Protein 4LHB (pdb70)

InterPro domains:
  IPR001453 MoaB/Mog domain [PF00994] (17-157)
  IPR001453 MoaB/Mog domain [SM00852] (17-163)
  IPR001453 MoaB/Mog domain [TIGR00177] (15-157)
  IPR001453 MoaB/Mog domain [cd00886] (14-166)
  IPR008284 Molybdenum cofactor biosynthesis, conserved site [PS01078] (75-88)
  IPR012245 Molybdenum cofactor biosynthesis protein MoaB [PIRSF006443] (3-169)
  IPR012245 Molybdenum cofactor biosynthesis protein MoaB [PTHR43232] (2-168)
  IPR036425 MoaB/Mog-like domain superfamily [G3DSA:3.40.980.10] (10-169)
  IPR036425 MoaB/Mog-like domain superfamily [SSF53218] (13-167)

CATH classification: 3.40.980.10

Nearest PDB structures (foldseek):
  4lhb-assembly1_C  TM=1.003E+00  e=1.709E-33  Pyrococcus furiosus DSM 3638
  1y5e-assembly1_C  TM=8.952E-01  e=8.609E-15  Bacillus cereus
  8byr-assembly1_F  TM=8.951E-01  e=5.789E-15  Mycolicibacterium smegmatis
  8byr-assembly1_C  TM=8.800E-01  e=8.719E-14  Mycolicibacterium smegmatis
  4twg-assembly1_A  TM=8.917E-01  e=1.229E-12  Mycobacterium ulcerans Agy99

B-factor: mean 40.94, std 15.05, range [19.24, 116.93]

Structure (mmCIF, N/CA/C/O backbone):
data_4LHB
#
_entry.id   4LHB
#
_cell.length_a   125.939
_cell.length_b   125.939
_cell.length_c   73.440
_cell.angle_alpha   90.00
_cell.angle_beta   90.00
_cell.angle_gamma   120.00
#
_symmetry.space_group_name_H-M   'P 31 2 1'
#
loop_
_entity.id
_entity.type
_entity.pdbx_description
1 polymer 'Molybdopterin adenylyltransferase'
2 non-polymer 'SULFATE ION'
3 water water
#
loop_
_atom_site.group_PDB
_atom_site.id
_atom_site.type_symbol
_atom_site.label_atom_id
_atom_site.label_alt_id
_atom_site.label_comp_id
_atom_site.label_asym_id
_atom_site.label_entity_id
_atom_site.label_seq_id
_atom_site.pdbx_PDB_ins_code
_atom_site.Cartn_x
_atom_site.Cartn_y
_atom_site.Cartn_z
_atom_site.occupancy
_atom_site.B_iso_or_equiv
_atom_site.auth_seq_id
_atom_site.auth_comp_id
_atom_site.auth_asym_id
_atom_site.auth_atom_id
_atom_site.pdbx_PDB_model_num
ATOM 1 N N . PRO A 1 28 ? -67.926 6.916 21.488 1.00 94.60 11 PRO A N 1
ATOM 2 C CA . PRO A 1 28 ? -66.571 6.806 20.882 1.00 91.00 11 PRO A CA 1
ATOM 3 C C . PRO A 1 28 ? -65.461 7.437 21.758 1.00 90.68 11 PRO A C 1
ATOM 4 O O . PRO A 1 28 ? -64.957 8.513 21.433 1.00 91.18 11 PRO A O 1
ATOM 8 N N . LYS A 1 29 ? -65.070 6.764 22.842 1.00 86.98 12 LYS A N 1
ATOM 9 C CA . LYS A 1 29 ? -64.283 7.409 23.929 1.00 88.53 12 LYS A CA 1
ATOM 10 C C . LYS A 1 29 ? -62.741 7.408 23.751 1.00 80.60 12 LYS A C 1
ATOM 11 O O . LYS A 1 29 ? -62.063 8.411 24.024 1.00 71.01 12 LYS A O 1
ATOM 17 N N . THR A 1 30 ? -62.188 6.276 23.327 1.00 67.89 13 THR A N 1
ATOM 18 C CA . THR A 1 30 ? -60.773 6.213 22.962 1.00 59.68 13 THR A CA 1
ATOM 19 C C . THR A 1 30 ? -60.595 5.251 21.735 1.00 50.48 13 THR A C 1
ATOM 20 O O . THR A 1 30 ? -61.561 4.715 21.198 1.00 42.42 13 THR A O 1
ATOM 24 N N . PHE A 1 31 ? -59.367 5.102 21.259 1.00 44.00 14 PHE A N 1
ATOM 25 C CA . PHE A 1 31 ? -59.051 4.211 20.137 1.00 39.17 14 PHE A CA 1
ATOM 26 C C . PHE A 1 31 ? -57.578 3.888 20.212 1.00 36.26 14 PHE A C 1
ATOM 27 O O . PHE A 1 31 ? -56.805 4.594 20.887 1.00 37.14 14 PHE A O 1
ATOM 35 N N . LYS A 1 32 ? -57.192 2.847 19.504 1.00 35.17 15 LYS A N 1
ATOM 36 C CA . LYS A 1 32 ? -55.779 2.479 19.366 1.00 38.02 15 LYS A CA 1
ATOM 37 C C . LYS A 1 32 ? -55.342 2.911 17.974 1.00 35.56 15 LYS A C 1
ATOM 38 O O . LYS A 1 32 ? -56.150 2.992 17.059 1.00 35.02 15 LYS A O 1
ATOM 44 N N . PHE A 1 33 ? -54.080 3.241 17.815 1.00 33.82 16 PHE A N 1
ATOM 45 C CA . PHE A 1 33 ? -53.645 3.764 16.548 1.00 33.52 16 PHE A CA 1
ATOM 46 C C . PHE A 1 33 ? -52.208 3.378 16.293 1.00 32.68 16 PHE A C 1
ATOM 47 O O . PHE A 1 33 ? -51.431 3.225 17.239 1.00 33.92 16 PHE A O 1
ATOM 55 N N . GLY A 1 34 ? -51.881 3.203 15.016 1.00 29.71 17 GLY A N 1
ATOM 56 C CA . GLY A 1 34 ? -50.542 2.831 14.605 1.00 30.48 17 GLY A CA 1
ATOM 57 C C . GLY A 1 34 ? -50.028 3.868 13.616 1.00 30.72 17 GLY A C 1
ATOM 58 O O . GLY A 1 34 ? -50.788 4.732 13.172 1.00 31.05 17 GLY A O 1
ATOM 59 N N . VAL A 1 35 ? -48.743 3.775 13.276 1.00 29.08 18 VAL A N 1
ATOM 60 C CA . VAL A 1 35 ? -48.083 4.790 12.503 1.00 28.04 18 VAL A CA 1
ATOM 61 C C . VAL A 1 35 ? -47.019 4.106 11.727 1.00 28.24 18 VAL A C 1
ATOM 62 O O . VAL A 1 35 ? -46.267 3.306 12.291 1.00 26.71 18 VAL A O 1
ATOM 66 N N . ILE A 1 36 ? -46.934 4.446 10.442 1.00 27.47 19 ILE A N 1
ATOM 67 C CA . ILE A 1 36 ? -45.982 3.821 9.545 1.00 28.08 19 ILE A CA 1
ATOM 68 C C . ILE A 1 36 ? -45.292 4.904 8.760 1.00 27.81 19 ILE A C 1
ATOM 69 O O . ILE A 1 36 ? -45.986 5.733 8.156 1.00 28.04 19 ILE A O 1
ATOM 74 N N . THR A 1 37 ? -43.950 4.907 8.714 1.00 28.46 20 THR A N 1
ATOM 75 C CA . THR A 1 37 ? -43.330 5.870 7.858 1.00 29.54 20 THR A CA 1
ATOM 76 C C . THR A 1 37 ? -42.596 5.229 6.705 1.00 30.91 20 THR A C 1
ATOM 77 O O . THR A 1 37 ? -41.806 4.274 6.878 1.00 32.65 20 THR A O 1
ATOM 81 N N . VAL A 1 38 ? -42.901 5.750 5.512 1.00 27.78 21 VAL A N 1
ATOM 82 C CA . VAL A 1 38 ? -42.485 5.116 4.284 1.00 27.97 21 VAL A CA 1
ATOM 83 C C . VAL A 1 38 ? -41.437 5.998 3.690 1.00 29.92 21 VAL A C 1
ATOM 84 O O . VAL A 1 38 ? -41.760 7.087 3.266 1.00 30.73 21 VAL A O 1
ATOM 88 N N . SER A 1 39 ? -40.183 5.551 3.712 1.00 35.97 22 SER A N 1
ATOM 89 C CA . SER A 1 39 ? -39.053 6.202 3.001 1.00 39.67 22 SER A CA 1
ATOM 90 C C . SER A 1 39 ? -37.833 5.318 2.932 1.00 37.23 22 SER A C 1
ATOM 91 O O . SER A 1 39 ? -37.378 4.845 3.950 1.00 41.69 22 SER A O 1
ATOM 94 N N . ASP A 1 40 ? -37.341 5.081 1.726 1.00 40.79 23 ASP A N 1
ATOM 95 C CA . ASP A 1 40 ? -36.051 4.421 1.493 1.00 46.06 23 ASP A CA 1
ATOM 96 C C . ASP A 1 40 ? -34.964 4.937 2.455 1.00 51.29 23 ASP A C 1
ATOM 97 O O . ASP A 1 40 ? -34.294 4.155 3.137 1.00 53.07 23 ASP A O 1
ATOM 102 N N . LYS A 1 41 ? -34.829 6.254 2.569 1.00 57.58 24 LYS A N 1
ATOM 103 C CA . LYS A 1 41 ? -33.742 6.814 3.379 1.00 62.21 24 LYS A CA 1
ATOM 104 C C . LYS A 1 41 ? -33.969 6.557 4.864 1.00 58.64 24 LYS A C 1
ATOM 105 O O . LYS A 1 41 ? -33.086 6.023 5.549 1.00 55.48 24 LYS A O 1
ATOM 111 N N . GLY A 1 42 ? -35.162 6.879 5.350 1.00 52.27 25 GLY A N 1
ATOM 112 C CA . GLY A 1 42 ? -35.501 6.592 6.735 1.00 47.73 25 GLY A CA 1
ATOM 113 C C . GLY A 1 42 ? -35.262 5.130 7.069 1.00 48.54 25 GLY A C 1
ATOM 114 O O . GLY A 1 42 ? -34.728 4.814 8.127 1.00 47.17 25 GLY A O 1
ATOM 115 N N . ALA A 1 43 ? -35.651 4.239 6.162 1.00 45.83 26 ALA A N 1
ATOM 116 C CA . ALA A 1 43 ? -35.577 2.811 6.425 1.00 48.39 26 ALA A CA 1
ATOM 117 C C . ALA A 1 43 ? -34.140 2.359 6.581 1.00 48.60 26 ALA A C 1
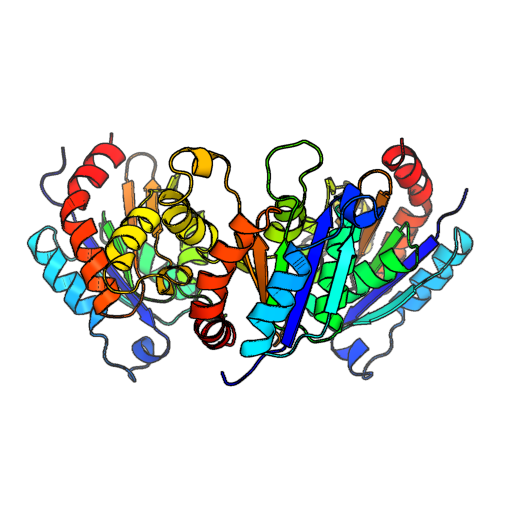ATOM 118 O O . ALA A 1 43 ? -33.868 1.507 7.414 1.00 41.81 26 ALA A O 1
ATOM 120 N N . LYS A 1 44 ? -33.252 2.893 5.735 1.00 53.33 27 LYS A N 1
ATOM 121 C CA . LYS A 1 44 ? -31.809 2.600 5.781 1.00 54.23 27 LYS A CA 1
ATOM 122 C C . LYS A 1 44 ? -31.080 3.479 6.800 1.00 53.55 27 LYS A C 1
ATOM 123 O O . LYS A 1 44 ? -29.910 3.687 6.643 1.00 58.79 27 LYS A O 1
ATOM 129 N N . GLY A 1 45 ? -31.766 4.038 7.796 1.00 54.51 28 GLY A N 1
ATOM 130 C CA . GLY A 1 45 ? -31.155 4.932 8.786 1.00 52.61 28 GLY A CA 1
ATOM 131 C C . GLY A 1 45 ? -30.344 6.151 8.309 1.00 59.38 28 GLY A C 1
ATOM 132 O O . GLY A 1 45 ? -29.568 6.660 9.089 1.00 60.59 28 GLY A O 1
ATOM 133 N N . GLU A 1 46 ? -30.513 6.624 7.064 1.00 59.00 29 GLU A N 1
ATOM 134 C CA . GLU A 1 46 ? -29.796 7.806 6.551 1.00 60.69 29 GLU A CA 1
ATOM 135 C C . GLU A 1 46 ? -30.491 9.145 6.775 1.00 63.32 29 GLU A C 1
ATOM 136 O O . GLU A 1 46 ? -29.949 10.175 6.429 1.00 74.67 29 GLU A O 1
ATOM 142 N N . ARG A 1 47 ? -31.703 9.143 7.291 1.00 63.49 30 ARG A N 1
ATOM 143 C CA . ARG A 1 47 ? -32.396 10.379 7.668 1.00 64.16 30 ARG A CA 1
ATOM 144 C C . ARG A 1 47 ? -33.108 9.989 8.948 1.00 55.56 30 ARG A C 1
ATOM 145 O O . ARG A 1 47 ? -33.558 8.856 9.069 1.00 54.96 30 ARG A O 1
ATOM 153 N N . GLU A 1 48 ? -33.225 10.909 9.893 1.00 48.56 31 GLU A N 1
ATOM 154 C CA . GLU A 1 48 ? -34.030 10.681 11.079 1.00 48.63 31 GLU A CA 1
ATOM 155 C C . GLU A 1 48 ? -35.512 10.892 10.681 1.00 49.52 31 GLU A C 1
ATOM 156 O O . GLU A 1 48 ? -35.825 11.693 9.812 1.00 45.53 31 GLU A O 1
ATOM 162 N N . ASP A 1 49 ? -36.417 10.112 11.254 1.00 46.97 32 ASP A N 1
ATOM 163 C CA . ASP A 1 49 ? -37.822 10.295 10.979 1.00 41.93 32 ASP A CA 1
ATOM 164 C C . ASP A 1 49 ? -38.340 11.240 12.015 1.00 37.74 32 ASP A C 1
ATOM 165 O O . ASP A 1 49 ? -38.329 10.913 13.196 1.00 36.87 32 ASP A O 1
ATOM 170 N N . LYS A 1 50 ? -38.848 12.393 11.586 1.00 36.47 33 LYS A N 1
ATOM 171 C CA . LYS A 1 50 ? -39.561 13.290 12.517 1.00 36.68 33 LYS A CA 1
ATOM 172 C C . LYS A 1 50 ? -41.084 13.263 12.397 1.00 35.07 33 LYS A C 1
ATOM 173 O O . LYS A 1 50 ? -41.821 13.604 13.372 1.00 36.40 33 LYS A O 1
ATOM 179 N N . SER A 1 51 ? -41.565 12.821 11.223 1.00 35.94 34 SER A N 1
ATOM 180 C CA . SER A 1 51 ? -43.018 12.748 10.932 1.00 34.88 34 SER A CA 1
ATOM 181 C C . SER A 1 51 ? -43.698 11.659 11.722 1.00 33.93 34 SER A C 1
ATOM 182 O O . SER A 1 51 ? -44.747 11.889 12.350 1.00 34.41 34 SER A O 1
ATOM 185 N N . GLY A 1 52 ? -43.109 10.467 11.706 1.00 32.86 35 GLY A N 1
ATOM 186 C CA . GLY A 1 52 ? -43.685 9.392 12.492 1.00 33.32 35 GLY A CA 1
ATOM 187 C C . GLY A 1 52 ? -43.874 9.833 13.931 1.00 32.70 35 GLY A C 1
ATOM 188 O O . GLY A 1 52 ? -44.992 9.793 14.486 1.00 34.64 35 GLY A O 1
ATOM 189 N N . PRO A 1 53 ? -42.781 10.258 14.562 1.00 32.16 36 PRO A N 1
ATOM 190 C CA . PRO A 1 53 ? -42.930 10.659 15.963 1.00 34.29 36 PRO A CA 1
ATOM 191 C C . PRO A 1 53 ? -43.917 11.821 16.188 1.00 36.24 36 PRO A C 1
ATOM 192 O O . PRO A 1 53 ? -44.641 11.844 17.205 1.00 34.96 36 PRO A O 1
ATOM 196 N N . LEU A 1 54 ? -44.009 12.747 15.237 1.00 35.80 37 LEU A N 1
ATOM 197 C CA . LEU A 1 54 ? -44.980 13.803 15.425 1.00 37.30 37 LEU A CA 1
ATOM 198 C C . LEU A 1 54 ? -46.387 13.226 15.455 1.00 38.77 37 LEU A C 1
ATOM 199 O O . LEU A 1 54 ? -47.206 13.714 16.246 1.00 43.81 37 LEU A O 1
ATOM 204 N N . ILE A 1 55 ? -46.682 12.201 14.625 1.00 35.52 38 ILE A N 1
ATOM 205 C CA . ILE A 1 55 ? -48.027 11.596 14.656 1.00 34.38 38 ILE A CA 1
ATOM 206 C C . ILE A 1 55 ? -48.225 10.895 16.011 1.00 34.29 38 ILE A C 1
ATOM 207 O O . ILE A 1 55 ? -49.264 11.059 16.666 1.00 36.30 38 ILE A O 1
ATOM 212 N N . ILE A 1 56 ? -47.216 10.147 16.452 1.00 33.64 39 ILE A N 1
ATOM 213 C CA . ILE A 1 56 ? -47.286 9.475 17.749 1.00 34.67 39 ILE A CA 1
ATOM 214 C C . ILE A 1 56 ? -47.588 10.468 18.879 1.00 36.28 39 ILE A C 1
ATOM 215 O O . ILE A 1 56 ? -48.556 10.338 19.626 1.00 35.97 39 ILE A O 1
ATOM 220 N N . GLU A 1 57 ? -46.773 11.489 18.996 1.00 43.00 40 GLU A N 1
ATOM 221 C CA . GLU A 1 57 ? -47.036 12.493 20.004 1.00 47.45 40 GLU A CA 1
ATOM 222 C C . GLU A 1 57 ? -48.444 13.080 19.883 1.00 46.92 40 GLU A C 1
ATOM 223 O O . GLU A 1 57 ? -49.189 13.160 20.880 1.00 51.31 40 GLU A O 1
ATOM 229 N N . GLU A 1 58 ? -48.824 13.498 18.682 1.00 41.58 41 GLU A N 1
ATOM 230 C CA . GLU A 1 58 ? -50.106 14.194 18.545 1.00 43.54 41 GLU A CA 1
ATOM 231 C C . GLU A 1 58 ? -51.314 13.307 18.752 1.00 44.84 41 GLU A C 1
ATOM 232 O O . GLU A 1 58 ? -52.330 13.765 19.302 1.00 41.46 41 GLU A O 1
ATOM 238 N N . LEU A 1 59 ? -51.235 12.054 18.301 1.00 43.23 42 LEU A N 1
ATOM 239 C CA . LEU A 1 59 ? -52.396 11.178 18.470 1.00 45.88 42 LEU A CA 1
ATOM 240 C C . LEU A 1 59 ? -52.396 10.594 19.877 1.00 44.41 42 LEU A C 1
ATOM 241 O O . LEU A 1 59 ? -53.459 10.234 20.401 1.00 49.83 42 LEU A O 1
ATOM 246 N N . SER A 1 60 ? -51.236 10.539 20.522 1.00 39.97 43 SER A N 1
ATOM 247 C CA . SER A 1 60 ? -51.213 10.093 21.914 1.00 41.61 43 SER A CA 1
ATOM 248 C C . SER A 1 60 ? -52.064 10.944 22.863 1.00 41.56 43 SER A C 1
ATOM 249 O O . SER A 1 60 ? -52.455 10.474 23.889 1.00 42.79 43 SER A O 1
ATOM 252 N N . LYS A 1 61 ? -52.365 12.182 22.518 1.00 44.75 44 LYS A N 1
ATOM 253 C CA . LYS A 1 61 ? -53.359 12.948 23.276 1.00 46.24 44 LYS A CA 1
ATOM 254 C C . LYS A 1 61 ? -54.792 12.414 23.174 1.00 48.58 44 LYS A C 1
ATOM 255 O O . LYS A 1 61 ? -55.655 12.840 23.950 1.00 50.11 44 LYS A O 1
ATOM 261 N N . LEU A 1 62 ? -55.095 11.591 22.164 1.00 45.63 45 LEU A N 1
ATOM 262 C CA . LEU A 1 62 ? -56.496 11.193 21.912 1.00 42.42 45 LEU A CA 1
ATOM 263 C C . LEU A 1 62 ? -56.684 9.704 22.053 1.00 37.54 45 LEU A C 1
ATOM 264 O O . LEU A 1 62 ? -57.767 9.236 22.328 1.00 38.91 45 LEU A O 1
ATOM 269 N N . GLY A 1 63 ? -55.623 8.948 21.880 1.00 36.11 46 GLY A N 1
ATOM 270 C CA . GLY A 1 63 ? -55.759 7.516 21.945 1.00 37.92 46 GLY A CA 1
ATOM 271 C C . GLY A 1 63 ? -54.419 6.886 22.189 1.00 36.79 46 GLY A C 1
ATOM 272 O O . GLY A 1 63 ? -53.430 7.555 22.454 1.00 36.93 46 GLY A O 1
ATOM 273 N N . GLU A 1 64 ? -54.398 5.584 22.030 1.00 36.94 47 GLU A N 1
ATOM 274 C CA . GLU A 1 64 ? -53.319 4.807 22.442 1.00 38.02 47 GLU A CA 1
ATOM 275 C C . GLU A 1 64 ? -52.468 4.330 21.284 1.00 39.40 47 GLU A C 1
ATOM 276 O O . GLU A 1 64 ? -52.905 3.606 20.398 1.00 40.36 47 GLU A O 1
ATOM 282 N N . HIS A 1 65 ? -51.216 4.737 21.322 1.00 41.65 48 HIS A N 1
ATOM 283 C CA . HIS A 1 65 ? -50.212 4.270 20.401 1.00 40.87 48 HIS A CA 1
ATOM 284 C C . HIS A 1 65 ? -50.016 2.812 20.634 1.00 42.87 48 HIS A C 1
ATOM 285 O O . HIS A 1 65 ? -49.900 2.439 21.770 1.00 49.93 48 HIS A O 1
ATOM 292 N N . VAL A 1 66 ? -50.021 1.978 19.583 1.00 42.67 49 VAL A N 1
ATOM 293 C CA . VAL A 1 66 ? -49.720 0.521 19.689 1.00 35.67 49 VAL A CA 1
ATOM 294 C C . VAL A 1 66 ? -48.759 -0.011 18.625 1.00 33.55 49 VAL A C 1
ATOM 295 O O . VAL A 1 66 ? -48.349 -1.152 18.693 1.00 36.37 49 VAL A O 1
ATOM 299 N N . TYR A 1 67 ? -48.373 0.786 17.638 1.00 34.30 50 TYR A N 1
ATOM 300 C CA . TYR A 1 67 ? -47.487 0.268 16.590 1.00 34.08 50 TYR A CA 1
ATOM 301 C C . TYR A 1 67 ? -46.814 1.434 15.862 1.00 34.25 50 TYR A C 1
ATOM 302 O O . TYR A 1 67 ? -47.438 2.432 15.594 1.00 34.40 50 TYR A O 1
ATOM 311 N N . TYR A 1 68 ? -45.528 1.289 15.592 1.00 33.96 51 TYR A N 1
ATOM 312 C CA . TYR A 1 68 ? -44.787 2.215 14.804 1.00 35.82 51 TYR A CA 1
ATOM 313 C C . TYR A 1 68 ? -43.767 1.405 14.045 1.00 36.59 51 TYR A C 1
ATOM 314 O O . TYR A 1 68 ? -43.089 0.607 14.657 1.00 39.57 51 TYR A O 1
ATOM 323 N N . LYS A 1 69 ? -43.633 1.607 12.739 1.00 34.39 52 LYS A N 1
ATOM 324 C CA . LYS A 1 69 ? -42.507 1.036 12.008 1.00 32.70 52 LYS A CA 1
ATOM 325 C C . LYS A 1 69 ? -42.090 1.941 10.847 1.00 32.39 52 LYS A C 1
ATOM 326 O O . LYS A 1 69 ? -42.942 2.632 10.306 1.00 39.40 52 LYS A O 1
ATOM 332 N N . ILE A 1 70 ? -40.817 1.907 10.441 1.00 31.10 53 ILE A N 1
ATOM 333 C CA . ILE A 1 70 ? -40.323 2.607 9.239 1.00 32.70 53 ILE A CA 1
ATOM 334 C C . ILE A 1 70 ? -40.068 1.506 8.218 1.00 30.12 53 ILE A C 1
ATOM 335 O O . ILE A 1 70 ? -39.546 0.458 8.572 1.00 32.99 53 ILE A O 1
ATOM 340 N N . VAL A 1 71 ? -40.440 1.749 6.965 1.00 27.03 54 VAL A N 1
ATOM 341 C CA . VAL A 1 71 ? -40.399 0.751 5.901 1.00 25.43 54 VAL A CA 1
ATOM 342 C C . VAL A 1 71 ? -39.920 1.492 4.643 1.00 26.13 54 VAL A C 1
ATOM 343 O O . VAL A 1 71 ? -40.168 2.672 4.477 1.00 25.82 54 VAL A O 1
ATOM 347 N N . PRO A 1 72 ? -39.212 0.803 3.758 1.00 27.18 55 PRO A N 1
ATOM 348 C CA . PRO A 1 72 ? -38.813 1.423 2.496 1.00 27.67 55 PRO A CA 1
ATOM 349 C C . PRO A 1 72 ? -40.002 1.706 1.616 1.00 29.25 55 PRO A C 1
ATOM 350 O O . PRO A 1 72 ? -41.124 1.382 1.953 1.00 27.81 55 PRO A O 1
ATOM 354 N N . ASP A 1 73 ? -39.750 2.257 0.444 1.00 36.08 56 ASP A N 1
ATOM 355 C CA . ASP A 1 73 ? -40.849 2.635 -0.438 1.00 37.82 56 ASP A CA 1
ATOM 356 C C . ASP A 1 73 ? -41.103 1.425 -1.288 1.00 34.29 56 ASP A C 1
ATOM 357 O O . ASP A 1 73 ? -40.648 1.350 -2.424 1.00 31.07 56 ASP A O 1
ATOM 362 N N . ASP A 1 74 ? -41.808 0.462 -0.679 1.00 32.91 57 ASP A N 1
ATOM 363 C CA . ASP A 1 74 ? -41.922 -0.914 -1.204 1.00 34.52 57 ASP A CA 1
ATOM 364 C C . ASP A 1 74 ? -43.304 -1.507 -0.849 1.00 31.66 57 ASP A C 1
ATOM 365 O O . ASP A 1 74 ? -43.667 -1.585 0.329 1.00 32.85 57 ASP A O 1
ATOM 370 N N . LYS A 1 75 ? -44.067 -1.884 -1.871 1.00 29.23 58 LYS A N 1
ATOM 371 C CA . LYS A 1 75 ? -45.462 -2.269 -1.680 1.00 31.02 58 LYS A CA 1
ATOM 372 C C . LYS A 1 75 ? -45.689 -3.376 -0.635 1.00 30.53 58 LYS A C 1
ATOM 373 O O . LYS A 1 75 ? -46.589 -3.284 0.200 1.00 32.14 58 LYS A O 1
ATOM 379 N N . ILE A 1 76 ? -44.849 -4.405 -0.680 1.00 30.08 59 ILE A N 1
ATOM 380 C CA . ILE A 1 76 ? -44.899 -5.506 0.289 1.00 28.36 59 ILE A CA 1
ATOM 381 C C . ILE A 1 76 ? -44.555 -5.105 1.721 1.00 28.75 59 ILE A C 1
ATOM 382 O O . ILE A 1 76 ? -45.295 -5.448 2.664 1.00 30.62 59 ILE A O 1
ATOM 387 N N . GLU A 1 77 ? -43.458 -4.362 1.898 1.00 28.29 60 GLU A N 1
ATOM 388 C CA . GLU A 1 77 ? -43.099 -3.877 3.223 1.00 27.34 60 GLU A CA 1
ATOM 389 C C . GLU A 1 77 ? -44.154 -2.943 3.776 1.00 26.64 60 GLU A C 1
ATOM 390 O O . GLU A 1 77 ? -44.547 -3.103 4.952 1.00 23.01 60 GLU A O 1
ATOM 396 N N . VAL A 1 78 ? -44.684 -2.028 2.934 1.00 25.05 61 VAL A N 1
ATOM 397 C CA . VAL A 1 78 ? -45.805 -1.196 3.400 1.00 25.18 61 VAL A CA 1
ATOM 398 C C . VAL A 1 78 ? -47.006 -2.043 3.829 1.00 24.98 61 VAL A C 1
ATOM 399 O O . VAL A 1 78 ? -47.587 -1.880 4.922 1.00 25.62 61 VAL A O 1
ATOM 403 N N . LEU A 1 79 ? -47.397 -2.979 2.991 1.00 24.46 62 LEU A N 1
ATOM 404 C CA . LEU A 1 79 ? -48.557 -3.789 3.399 1.00 24.69 62 LEU A CA 1
ATOM 405 C C . LEU A 1 79 ? -48.314 -4.727 4.616 1.00 24.57 62 LEU A C 1
ATOM 406 O O . LEU A 1 79 ? -49.237 -4.903 5.439 1.00 22.91 62 LEU A O 1
ATOM 411 N N . ILE A 1 80 ? -47.119 -5.351 4.717 1.00 24.77 63 ILE A N 1
ATOM 412 C CA . ILE A 1 80 ? -46.737 -6.083 5.961 1.00 25.84 63 ILE A CA 1
ATOM 413 C C . ILE A 1 80 ? -46.971 -5.129 7.155 1.00 25.86 63 ILE A C 1
ATOM 414 O O . ILE A 1 80 ? -47.698 -5.455 8.120 1.00 26.75 63 ILE A O 1
ATOM 419 N N . ALA A 1 81 ? -46.441 -3.903 7.076 1.00 25.45 64 ALA A N 1
ATOM 420 C CA . ALA A 1 81 ? -46.607 -3.009 8.223 1.00 25.52 64 ALA A CA 1
ATOM 421 C C . ALA A 1 81 ? -48.047 -2.643 8.444 1.00 25.48 64 ALA A C 1
ATOM 422 O O . ALA A 1 81 ? -48.487 -2.606 9.581 1.00 26.62 64 ALA A O 1
ATOM 424 N N . LEU A 1 82 ? -48.813 -2.352 7.398 1.00 25.15 65 LEU A N 1
ATOM 425 C CA . LEU A 1 82 ? -50.262 -2.052 7.653 1.00 26.05 65 LEU A CA 1
ATOM 426 C C . LEU A 1 82 ? -50.947 -3.226 8.404 1.00 25.78 65 LEU A C 1
ATOM 427 O O . LEU A 1 82 ? -51.705 -3.028 9.379 1.00 25.17 65 LEU A O 1
ATOM 432 N N . PHE A 1 83 ? -50.693 -4.463 7.987 1.00 24.62 66 PHE A N 1
ATOM 433 C CA . PHE A 1 83 ? -51.434 -5.513 8.645 1.00 24.46 66 PHE A CA 1
ATOM 434 C C . PHE A 1 83 ? -50.907 -5.879 10.031 1.00 24.54 66 PHE A C 1
ATOM 435 O O . PHE A 1 83 ? -51.709 -6.176 10.922 1.00 24.17 66 PHE A O 1
ATOM 443 N N . GLU A 1 84 ? -49.610 -5.729 10.263 1.00 25.76 67 GLU A N 1
ATOM 444 C CA . GLU A 1 84 ? -49.114 -5.834 11.653 1.00 30.67 67 GLU A CA 1
ATOM 445 C C . GLU A 1 84 ? -49.743 -4.805 12.582 1.00 31.66 67 GLU A C 1
ATOM 446 O O . GLU A 1 84 ? -50.111 -5.100 13.714 1.00 34.91 67 GLU A O 1
ATOM 452 N N . ALA A 1 85 ? -49.854 -3.579 12.111 1.00 32.90 68 ALA A N 1
ATOM 453 C CA . ALA A 1 85 ? -50.422 -2.543 12.932 1.00 30.41 68 ALA A CA 1
ATOM 454 C C . ALA A 1 85 ? -51.821 -2.924 13.235 1.00 27.55 68 ALA A C 1
ATOM 455 O O . ALA A 1 85 ? -52.270 -2.760 14.378 1.00 26.36 68 ALA A O 1
ATOM 457 N N . ILE A 1 86 ? -52.537 -3.417 12.222 1.00 29.25 69 ILE A N 1
ATOM 458 C CA . ILE A 1 86 ? -53.946 -3.860 12.459 1.00 29.57 69 ILE A CA 1
ATOM 459 C C . ILE A 1 86 ? -54.001 -5.103 13.422 1.00 30.51 69 ILE A C 1
ATOM 460 O O . ILE A 1 86 ? -54.831 -5.153 14.368 1.00 25.81 69 ILE A O 1
ATOM 465 N N . LYS A 1 87 ? -53.097 -6.058 13.219 1.00 27.94 70 LYS A N 1
ATOM 466 C CA . LYS A 1 87 ? -53.034 -7.160 14.148 1.00 34.16 70 LYS A CA 1
ATOM 467 C C . LYS A 1 87 ? -52.819 -6.706 15.568 1.00 31.09 70 LYS A C 1
ATOM 468 O O . LYS A 1 87 ? -53.469 -7.188 16.441 1.00 31.87 70 LYS A O 1
ATOM 474 N N . SER A 1 88 ? -51.915 -5.772 15.781 1.00 31.57 71 SER A N 1
ATOM 475 C CA . SER A 1 88 ? -51.686 -5.197 17.094 1.00 30.13 71 SER A CA 1
ATOM 476 C C . SER A 1 88 ? -52.852 -4.438 17.692 1.00 30.55 71 SER A C 1
ATOM 477 O O . SER A 1 88 ? -52.667 -3.857 18.715 1.00 37.43 71 SER A O 1
ATOM 480 N N . GLY A 1 89 ? -54.031 -4.413 17.082 1.00 29.96 72 GLY A N 1
ATOM 481 C CA . GLY A 1 89 ? -55.154 -3.675 17.643 1.00 30.49 72 GLY A CA 1
ATOM 482 C C . GLY A 1 89 ? -55.526 -2.291 17.108 1.00 31.01 72 GLY A C 1
ATOM 483 O O . GLY A 1 89 ? -56.551 -1.722 17.519 1.00 29.63 72 GLY A O 1
ATOM 484 N N . ALA A 1 90 ? -54.731 -1.743 16.189 1.00 30.88 73 ALA A N 1
ATOM 485 C CA . ALA A 1 90 ? -54.989 -0.392 15.672 1.00 30.30 73 ALA A CA 1
ATOM 486 C C . ALA A 1 90 ? -56.372 -0.294 15.072 1.00 29.02 73 ALA A C 1
ATOM 487 O O . ALA A 1 90 ? -56.738 -1.091 14.238 1.00 27.23 73 ALA A O 1
ATOM 489 N N . ASP A 1 91 ? -57.148 0.673 15.516 1.00 32.41 74 ASP A N 1
ATOM 490 C CA . ASP A 1 91 ? -58.421 1.020 14.882 1.00 33.24 74 ASP A CA 1
ATOM 491 C C . ASP A 1 91 ? -58.222 2.093 13.831 1.00 30.64 74 ASP A C 1
ATOM 492 O O . ASP A 1 91 ? -59.078 2.282 13.001 1.00 32.73 74 ASP A O 1
ATOM 497 N N . VAL A 1 92 ? -57.100 2.804 13.916 1.00 27.91 75 VAL A N 1
ATOM 498 C CA . VAL A 1 92 ? -56.747 3.922 13.063 1.00 25.34 75 VAL A CA 1
ATOM 499 C C . VAL A 1 92 ? -55.295 3.692 12.744 1.00 25.61 75 VAL A C 1
ATOM 500 O O . VAL A 1 92 ? -54.542 3.234 13.594 1.00 25.57 75 VAL A O 1
ATOM 504 N N . VAL A 1 93 ? -54.910 3.875 11.492 1.00 25.52 76 VAL A N 1
ATOM 505 C CA . VAL A 1 93 ? -53.514 3.802 11.160 1.00 26.33 76 VAL A CA 1
ATOM 506 C C . VAL A 1 93 ? -53.204 4.959 10.232 1.00 27.56 76 VAL A C 1
ATOM 507 O O . VAL A 1 93 ? -53.963 5.207 9.292 1.00 28.89 76 VAL A O 1
ATOM 511 N N . VAL A 1 94 ? -52.087 5.634 10.473 1.00 26.86 77 VAL A N 1
ATOM 512 C CA . VAL A 1 94 ? -51.680 6.698 9.617 1.00 27.43 77 VAL A CA 1
ATOM 513 C C . VAL A 1 94 ? -50.319 6.397 9.057 1.00 28.84 77 VAL A C 1
ATOM 514 O O . VAL A 1 94 ? -49.400 6.037 9.763 1.00 33.12 77 VAL A O 1
ATOM 518 N N . THR A 1 95 ? -50.220 6.489 7.747 1.00 27.09 78 THR A N 1
ATOM 519 C CA . THR A 1 95 ? -48.957 6.365 7.122 1.00 29.49 78 THR A CA 1
ATOM 520 C C . THR A 1 95 ? -48.498 7.763 6.679 1.00 30.76 78 THR A C 1
ATOM 521 O O . THR A 1 95 ? -49.322 8.634 6.418 1.00 29.20 78 THR A O 1
ATOM 525 N N . THR A 1 96 ? -47.189 7.956 6.577 1.00 28.25 79 THR A N 1
ATOM 526 C CA . THR A 1 96 ? -46.650 9.228 6.162 1.00 28.63 79 THR A CA 1
ATOM 527 C C . THR A 1 96 ? -45.600 8.908 5.161 1.00 27.37 79 THR A C 1
ATOM 528 O O . THR A 1 96 ? -44.660 8.184 5.468 1.00 28.79 79 THR A O 1
ATOM 532 N N . GLY A 1 97 ? -45.724 9.450 3.964 1.00 27.04 80 GLY A N 1
ATOM 533 C CA . GLY A 1 97 ? -44.727 9.164 2.937 1.00 27.06 80 GLY A CA 1
ATOM 534 C C . GLY A 1 97 ? -45.244 8.290 1.796 1.00 28.04 80 GLY A C 1
ATOM 535 O O . GLY A 1 97 ? -46.270 7.561 1.928 1.00 26.75 80 GLY A O 1
ATOM 536 N N . GLY A 1 98 ? -44.547 8.440 0.672 1.00 25.34 81 GLY A N 1
ATOM 537 C CA . GLY A 1 98 ? -44.778 7.709 -0.530 1.00 25.87 81 GLY A CA 1
ATOM 538 C C . GLY A 1 98 ? -46.021 8.079 -1.283 1.00 27.58 81 GLY A C 1
ATOM 539 O O . GLY A 1 98 ? -46.473 7.279 -2.110 1.00 27.74 81 GLY A O 1
ATOM 540 N N . THR A 1 99 ? -46.585 9.264 -1.016 1.00 28.18 82 THR A N 1
ATOM 541 C CA . THR A 1 99 ? -47.807 9.642 -1.682 1.00 29.35 82 THR A CA 1
ATOM 542 C C . THR A 1 99 ? -47.646 10.442 -2.948 1.00 30.95 82 THR A C 1
ATOM 543 O O . THR A 1 99 ? -48.632 10.779 -3.559 1.00 29.54 82 THR A O 1
ATOM 547 N N . GLY A 1 100 ? -46.411 10.696 -3.371 1.00 34.05 83 GLY A N 1
ATOM 548 C CA . GLY A 1 100 ? -46.134 11.680 -4.426 1.00 32.65 83 GLY A CA 1
ATOM 549 C C . GLY A 1 100 ? -46.204 11.007 -5.769 1.00 32.69 83 GLY A C 1
ATOM 550 O O . GLY A 1 100 ? -46.847 9.979 -5.894 1.00 29.32 83 GLY A O 1
ATOM 551 N N . ILE A 1 101 ? -45.545 11.586 -6.777 1.00 32.45 84 ILE A N 1
ATOM 552 C CA . ILE A 1 101 ? -45.765 11.138 -8.170 1.00 31.11 84 ILE A CA 1
ATOM 553 C C . ILE A 1 101 ? -44.539 10.546 -8.806 1.00 29.39 84 ILE A C 1
ATOM 554 O O . ILE A 1 101 ? -44.522 10.389 -10.010 1.00 27.82 84 ILE A O 1
ATOM 559 N N . THR A 1 102 ? -43.527 10.227 -7.998 1.00 30.81 85 THR A N 1
ATOM 560 C CA . THR A 1 102 ? -42.302 9.616 -8.503 1.00 36.74 85 THR A CA 1
ATOM 561 C C . THR A 1 102 ? -42.553 8.138 -8.707 1.00 39.17 85 THR A C 1
ATOM 562 O O . THR A 1 102 ? -43.593 7.617 -8.282 1.00 40.46 85 THR A O 1
ATOM 566 N N . ARG A 1 103 ? -41.582 7.489 -9.345 1.00 40.72 86 ARG A N 1
ATOM 567 C CA . ARG A 1 103 ? -41.612 6.063 -9.642 1.00 43.36 86 ARG A CA 1
ATOM 568 C C . ARG A 1 103 ? -41.550 5.236 -8.375 1.00 41.36 86 ARG A C 1
ATOM 569 O O . ARG A 1 103 ? -42.217 4.230 -8.284 1.00 40.44 86 ARG A O 1
ATOM 577 N N . ARG A 1 104 ? -40.794 5.678 -7.378 1.00 42.23 87 ARG A N 1
ATOM 578 C CA . ARG A 1 104 ? -40.790 5.006 -6.067 1.00 43.17 87 ARG A CA 1
ATOM 579 C C . ARG A 1 104 ? -42.113 5.141 -5.269 1.00 43.63 87 ARG A C 1
ATOM 580 O O . ARG A 1 104 ? -42.356 4.379 -4.345 1.00 47.00 87 ARG A O 1
ATOM 588 N N . ASP A 1 105 ? -42.964 6.105 -5.596 1.00 38.71 88 ASP A N 1
ATOM 589 C CA . ASP A 1 105 ? -44.110 6.378 -4.746 1.00 39.55 88 ASP A CA 1
ATOM 590 C C . ASP A 1 105 ? -45.225 5.341 -5.024 1.00 39.43 88 ASP A C 1
ATOM 591 O O . ASP A 1 105 ? -45.815 5.316 -6.141 1.00 41.45 88 ASP A O 1
ATOM 596 N N . ILE A 1 106 ? -45.521 4.511 -4.002 1.00 34.04 89 ILE A N 1
ATOM 597 C CA . ILE A 1 106 ? -46.488 3.430 -4.129 1.00 28.62 89 ILE A CA 1
ATOM 598 C C . ILE A 1 106 ? -47.464 3.331 -2.988 1.00 29.18 89 ILE A C 1
ATOM 599 O O . ILE A 1 106 ? -48.311 2.450 -2.987 1.00 30.44 89 ILE A O 1
ATOM 604 N N . THR A 1 107 ? -47.427 4.260 -2.042 1.00 27.34 90 THR A N 1
ATOM 605 C CA . THR A 1 107 ? -48.295 4.127 -0.859 1.00 27.11 90 THR A CA 1
ATOM 606 C C . THR A 1 107 ? -49.783 4.099 -1.148 1.00 27.76 90 THR A C 1
ATOM 607 O O . THR A 1 107 ? -50.494 3.220 -0.663 1.00 30.97 90 THR A O 1
ATOM 611 N N . ILE A 1 108 ? -50.261 5.067 -1.909 1.00 27.87 91 ILE A N 1
ATOM 612 C CA . ILE A 1 108 ? -51.679 5.149 -2.180 1.00 27.42 91 ILE A CA 1
ATOM 613 C C . ILE A 1 108 ? -52.100 4.034 -3.131 1.00 27.03 91 ILE A C 1
ATOM 614 O O . ILE A 1 108 ? -53.149 3.450 -2.946 1.00 26.64 91 ILE A O 1
ATOM 619 N N . GLU A 1 109 ? -51.271 3.704 -4.113 1.00 27.68 92 GLU A N 1
ATOM 620 C CA . GLU A 1 109 ? -51.632 2.655 -5.041 1.00 27.64 92 GLU A CA 1
ATOM 621 C C . GLU A 1 109 ? -51.772 1.296 -4.321 1.00 31.47 92 GLU A C 1
ATOM 622 O O . GLU A 1 109 ? -52.611 0.479 -4.696 1.00 33.21 92 GLU A O 1
ATOM 628 N N . SER A 1 110 ? -50.949 1.066 -3.291 1.00 32.97 93 SER A N 1
ATOM 629 C CA . SER A 1 110 ? -50.967 -0.155 -2.510 1.00 30.39 93 SER A CA 1
ATOM 630 C C . SER A 1 110 ? -52.148 -0.236 -1.572 1.00 33.92 93 SER A C 1
ATOM 631 O O . SER A 1 110 ? -52.716 -1.325 -1.389 1.00 34.94 93 SER A O 1
ATOM 634 N N . ILE A 1 111 ? -52.542 0.890 -0.978 1.00 32.96 94 ILE A N 1
ATOM 635 C CA . ILE A 1 111 ? -53.535 0.848 0.097 1.00 31.20 94 ILE A CA 1
ATOM 636 C C . ILE A 1 111 ? -54.949 1.130 -0.379 1.00 33.82 94 ILE A C 1
ATOM 637 O O . ILE A 1 111 ? -55.889 0.449 0.044 1.00 40.46 94 ILE A O 1
ATOM 642 N N . LYS A 1 112 ? -55.126 2.128 -1.234 1.00 36.18 95 LYS A N 1
ATOM 643 C CA . LYS A 1 112 ? -56.474 2.543 -1.680 1.00 36.75 95 LYS A CA 1
ATOM 644 C C . LYS A 1 112 ? -57.380 1.386 -2.213 1.00 33.86 95 LYS A C 1
ATOM 645 O O . LYS A 1 112 ? -58.560 1.346 -1.914 1.00 34.01 95 LYS A O 1
ATOM 651 N N . PRO A 1 113 ? -56.837 0.449 -2.992 1.00 31.72 96 PRO A N 1
ATOM 652 C CA . PRO A 1 113 ? -57.688 -0.710 -3.430 1.00 33.42 96 PRO A CA 1
ATOM 653 C C . PRO A 1 113 ? -58.359 -1.593 -2.330 1.00 29.97 96 PRO A C 1
ATOM 654 O O . PRO A 1 113 ? -59.324 -2.302 -2.643 1.00 26.47 96 PRO A O 1
ATOM 658 N N . LEU A 1 114 ? -57.840 -1.554 -1.092 1.00 27.34 97 LEU A N 1
ATOM 659 C CA . LEU A 1 114 ? -58.411 -2.252 0.058 1.00 26.15 97 LEU A CA 1
ATOM 660 C C . LEU A 1 114 ? -59.596 -1.561 0.708 1.00 25.91 97 LEU A C 1
ATOM 661 O O . LEU A 1 114 ? -60.244 -2.134 1.539 1.00 25.84 97 LEU A O 1
ATOM 666 N N . PHE A 1 115 ? -59.875 -0.321 0.366 1.00 26.80 98 PHE A N 1
ATOM 667 C CA . PHE A 1 115 ? -60.931 0.434 1.036 1.00 28.14 98 PHE A CA 1
ATOM 668 C C . PHE A 1 115 ? -62.324 -0.096 0.737 1.00 26.88 98 PHE A C 1
ATOM 669 O O . PHE A 1 115 ? -62.619 -0.445 -0.378 1.00 27.07 98 PHE A O 1
ATOM 677 N N . ASP A 1 116 ? -63.195 -0.132 1.710 1.00 27.34 99 ASP A N 1
ATOM 678 C CA . ASP A 1 116 ? -64.584 -0.428 1.412 1.00 28.77 99 ASP A CA 1
ATOM 679 C C . ASP A 1 116 ? -65.375 0.840 1.402 1.00 29.95 99 ASP A C 1
ATOM 680 O O . ASP A 1 116 ? -66.403 0.903 0.796 1.00 30.36 99 ASP A O 1
ATOM 685 N N . LYS A 1 117 ? -64.917 1.868 2.097 1.00 32.80 100 LYS A N 1
ATOM 686 C CA . LYS A 1 117 ? -65.504 3.188 1.947 1.00 32.23 100 LYS A CA 1
ATOM 687 C C . LYS A 1 117 ? -64.368 4.138 1.813 1.00 32.16 100 LYS A C 1
ATOM 688 O O . LYS A 1 117 ? -63.335 3.991 2.483 1.00 30.74 100 LYS A O 1
ATOM 694 N N . GLU A 1 118 ? -64.504 5.100 0.920 1.00 32.78 101 GLU A N 1
ATOM 695 C CA . GLU A 1 118 ? -63.458 6.104 0.809 1.00 34.56 101 GLU A CA 1
ATOM 696 C C . GLU A 1 118 ? -63.976 7.421 1.386 1.00 32.45 101 GLU A C 1
ATOM 697 O O . GLU A 1 118 ? -65.108 7.816 1.110 1.00 32.75 101 GLU A O 1
ATOM 703 N N . LEU A 1 119 ? -63.186 8.055 2.249 1.00 30.68 102 LEU A N 1
ATOM 704 C CA . LEU A 1 119 ? -63.557 9.380 2.815 1.00 31.27 102 LEU A CA 1
ATOM 705 C C . LEU A 1 119 ? -63.083 10.522 1.925 1.00 32.98 102 LEU A C 1
ATOM 706 O O . LEU A 1 119 ? -62.223 10.347 1.061 1.00 37.05 102 LEU A O 1
ATOM 711 N N . SER A 1 120 ? -63.613 11.706 2.151 1.00 34.48 103 SER A N 1
ATOM 712 C CA . SER A 1 120 ? -63.145 12.908 1.437 1.00 32.92 103 SER A CA 1
ATOM 713 C C . SER A 1 120 ? -61.953 13.608 2.081 1.00 33.29 103 SER A C 1
ATOM 714 O O . SER A 1 120 ? -61.831 14.808 1.963 1.00 34.84 103 SER A O 1
ATOM 717 N N . PHE A 1 121 ? -61.070 12.872 2.749 1.00 34.28 104 PHE A N 1
ATOM 718 C CA . PHE A 1 121 ? -59.870 13.437 3.408 1.00 32.21 104 PHE A CA 1
ATOM 719 C C . PHE A 1 121 ? -58.970 14.247 2.476 1.00 30.88 104 PHE A C 1
ATOM 720 O O . PHE A 1 121 ? -58.575 15.347 2.808 1.00 30.46 104 PHE A O 1
ATOM 728 N N . GLY A 1 122 ? -58.629 13.695 1.325 1.00 28.78 105 GLY A N 1
ATOM 729 C CA . GLY A 1 122 ? -57.645 14.332 0.456 1.00 30.92 105 GLY A CA 1
ATOM 730 C C . GLY A 1 122 ? -58.119 15.696 0.009 1.00 31.44 105 GLY A C 1
ATOM 731 O O . GLY A 1 122 ? -57.344 16.630 -0.171 1.00 38.77 105 GLY A O 1
ATOM 732 N N . GLU A 1 123 ? -59.408 15.795 -0.165 1.00 32.33 106 GLU A N 1
ATOM 733 C CA . GLU A 1 123 ? -60.013 16.995 -0.611 1.00 38.10 106 GLU A CA 1
ATOM 734 C C . GLU A 1 123 ? -59.936 18.037 0.496 1.00 36.69 106 GLU A C 1
ATOM 735 O O . GLU A 1 123 ? -59.512 19.142 0.253 1.00 37.57 106 GLU A O 1
ATOM 741 N N . VAL A 1 124 ? -60.304 17.680 1.721 1.00 35.77 107 VAL A N 1
ATOM 742 C CA . VAL A 1 124 ? -60.270 18.648 2.817 1.00 33.89 107 VAL A CA 1
ATOM 743 C C . VAL A 1 124 ? -58.806 18.940 3.161 1.00 34.64 107 VAL A C 1
ATOM 744 O O . VAL A 1 124 ? -58.450 20.044 3.526 1.00 31.94 107 VAL A O 1
ATOM 748 N N . PHE A 1 125 ? -57.942 17.949 3.007 1.00 32.89 108 PHE A N 1
ATOM 749 C CA . PHE A 1 125 ? -56.559 18.160 3.300 1.00 33.48 108 PHE A CA 1
ATOM 750 C C . PHE A 1 125 ? -56.084 19.223 2.334 1.00 37.66 108 PHE A C 1
ATOM 751 O O . PHE A 1 125 ? -55.437 20.161 2.777 1.00 36.67 108 PHE A O 1
ATOM 759 N N . ARG A 1 126 ? -56.430 19.099 1.043 1.00 38.31 109 ARG A N 1
ATOM 760 C CA . ARG A 1 126 ? -55.950 20.059 0.006 1.00 42.11 109 ARG A CA 1
ATOM 761 C C . ARG A 1 126 ? -56.470 21.481 0.197 1.00 41.98 109 ARG A C 1
ATOM 762 O O . ARG A 1 126 ? -55.716 22.411 -0.006 1.00 42.26 109 ARG A O 1
ATOM 770 N N . ALA A 1 127 ? -57.722 21.645 0.619 1.00 38.90 110 ALA A N 1
ATOM 771 C CA . ALA A 1 127 ? -58.277 22.959 0.815 1.00 39.17 110 ALA A CA 1
ATOM 772 C C . ALA A 1 127 ? -57.514 23.638 1.934 1.00 41.09 110 ALA A C 1
ATOM 773 O O . ALA A 1 127 ? -57.223 24.810 1.867 1.00 46.85 110 ALA A O 1
ATOM 775 N N . LYS A 1 128 ? -57.169 22.918 2.973 1.00 46.44 111 LYS A N 1
ATOM 776 C CA . LYS A 1 128 ? -56.411 23.546 4.039 1.00 49.87 111 LYS A CA 1
ATOM 777 C C . LYS A 1 128 ? -54.982 23.856 3.566 1.00 52.39 111 LYS A C 1
ATOM 778 O O . LYS A 1 128 ? -54.508 24.969 3.750 1.00 65.14 111 LYS A O 1
ATOM 784 N N . SER A 1 129 ? -54.314 22.899 2.938 1.00 48.39 112 SER A N 1
ATOM 785 C CA . SER A 1 129 ? -52.953 23.100 2.422 1.00 51.73 112 SER A CA 1
ATOM 786 C C . SER A 1 129 ? -52.842 24.168 1.353 1.00 51.18 112 SER A C 1
ATOM 787 O O . SER A 1 129 ? -51.736 24.492 0.975 1.00 46.59 112 SER A O 1
ATOM 790 N N . TYR A 1 130 ? -53.968 24.668 0.834 1.00 55.99 113 TYR A N 1
ATOM 791 C CA . TYR A 1 130 ? -53.936 25.716 -0.175 1.00 62.17 113 TYR A CA 1
ATOM 792 C C . TYR A 1 130 ? -53.336 26.954 0.494 1.00 66.69 113 TYR A C 1
ATOM 793 O O . TYR A 1 130 ? -52.308 27.465 0.042 1.00 63.91 113 TYR A O 1
ATOM 802 N N . GLU A 1 131 ? -53.951 27.381 1.603 1.00 68.85 114 GLU A N 1
ATOM 803 C CA . GLU A 1 131 ? -53.406 28.437 2.477 1.00 67.04 114 GLU A CA 1
ATOM 804 C C . GLU A 1 131 ? -51.896 28.370 2.587 1.00 64.30 114 GLU A C 1
ATOM 805 O O . GLU A 1 131 ? -51.247 29.382 2.490 1.00 72.62 114 GLU A O 1
ATOM 811 N N . GLU A 1 132 ? -51.346 27.175 2.768 1.00 59.30 115 GLU A N 1
ATOM 812 C CA . GLU A 1 132 ? -49.915 26.990 3.017 1.00 60.16 115 GLU A CA 1
ATOM 813 C C . GLU A 1 132 ? -49.040 26.735 1.810 1.00 64.80 115 GLU A C 1
ATOM 814 O O . GLU A 1 132 ? -47.807 26.812 1.948 1.00 67.23 115 GLU A O 1
ATOM 820 N N . VAL A 1 133 ? -49.610 26.353 0.658 1.00 57.21 116 VAL A N 1
ATOM 821 C CA . VAL A 1 133 ? -48.753 26.082 -0.517 1.00 47.01 116 VAL A CA 1
ATOM 822 C C . VAL A 1 133 ? -49.422 26.473 -1.834 1.00 44.75 116 VAL A C 1
ATOM 823 O O . VAL A 1 133 ? -48.880 26.258 -2.905 1.00 41.98 116 VAL A O 1
ATOM 827 N N . GLY A 1 134 ? -50.594 27.076 -1.753 1.00 44.95 117 GLY A N 1
ATOM 828 C CA . GLY A 1 134 ? -51.391 27.372 -2.941 1.00 46.82 117 GLY A CA 1
ATOM 829 C C . GLY A 1 134 ? -51.466 26.285 -4.017 1.00 52.59 117 GLY A C 1
ATOM 830 O O . GLY A 1 134 ? -51.807 25.107 -3.753 1.00 53.27 117 GLY A O 1
ATOM 831 N N . TYR A 1 135 ? -51.116 26.692 -5.234 1.00 49.79 118 TYR A N 1
ATOM 832 C CA . TYR A 1 135 ? -51.219 25.854 -6.400 1.00 48.29 118 TYR A CA 1
ATOM 833 C C . TYR A 1 135 ? -50.299 24.625 -6.340 1.00 47.48 118 TYR A C 1
ATOM 834 O O . TYR A 1 135 ? -50.430 23.758 -7.179 1.00 45.89 118 TYR A O 1
ATOM 843 N N . ALA A 1 136 ? -49.375 24.545 -5.379 1.00 47.13 119 ALA A N 1
ATOM 844 C CA . ALA A 1 136 ? -48.575 23.313 -5.174 1.00 45.35 119 ALA A CA 1
ATOM 845 C C . ALA A 1 136 ? -49.436 22.118 -4.695 1.00 40.84 119 ALA A C 1
ATOM 846 O O . ALA A 1 136 ? -48.988 20.986 -4.711 1.00 35.40 119 ALA A O 1
ATOM 848 N N . THR A 1 137 ? -50.655 22.376 -4.230 1.00 41.53 120 THR A N 1
ATOM 849 C CA . THR A 1 137 ? -51.569 21.285 -3.878 1.00 42.08 120 THR A CA 1
ATOM 850 C C . THR A 1 137 ? -51.966 20.426 -5.068 1.00 40.40 120 THR A C 1
ATOM 851 O O . THR A 1 137 ? -52.432 19.320 -4.897 1.00 41.10 120 THR A O 1
ATOM 855 N N . VAL A 1 138 ? -51.794 20.932 -6.277 1.00 40.64 121 VAL A N 1
ATOM 856 C CA . VAL A 1 138 ? -51.837 20.081 -7.473 1.00 39.15 121 VAL A CA 1
ATOM 857 C C . VAL A 1 138 ? -50.970 18.829 -7.329 1.00 37.82 121 VAL A C 1
ATOM 858 O O . VAL A 1 138 ? -51.266 17.833 -7.925 1.00 39.39 121 VAL A O 1
ATOM 862 N N . LEU A 1 139 ? -49.933 18.874 -6.511 1.00 40.79 122 LEU A N 1
ATOM 863 C CA . LEU A 1 139 ? -49.041 17.729 -6.316 1.00 45.75 122 LEU A CA 1
ATOM 864 C C . LEU A 1 139 ? -49.249 17.074 -4.953 1.00 46.60 122 LEU A C 1
ATOM 865 O O . LEU A 1 139 ? -48.589 16.111 -4.635 1.00 47.28 122 LEU A O 1
ATOM 870 N N . THR A 1 140 ? -50.103 17.666 -4.132 1.00 47.50 123 THR A N 1
ATOM 871 C CA . THR A 1 140 ? -50.475 17.129 -2.832 1.00 49.60 123 THR A CA 1
ATOM 872 C C . THR A 1 140 ? -51.375 15.927 -2.956 1.00 50.16 123 THR A C 1
ATOM 873 O O . THR A 1 140 ? -52.485 16.031 -3.490 1.00 44.68 123 THR A O 1
ATOM 877 N N . ARG A 1 141 ? -50.923 14.793 -2.447 1.00 46.78 124 ARG A N 1
ATOM 878 C CA . ARG A 1 141 ? -51.759 13.614 -2.525 1.00 49.27 124 ARG A CA 1
ATOM 879 C C . ARG A 1 141 ? -51.874 13.009 -1.154 1.00 41.55 124 ARG A C 1
ATOM 880 O O . ARG A 1 141 ? -50.919 12.997 -0.382 1.00 40.93 124 ARG A O 1
ATOM 888 N N . ALA A 1 142 ? -53.065 12.572 -0.823 1.00 36.62 125 ALA A N 1
ATOM 889 C CA . ALA A 1 142 ? -53.347 12.194 0.551 1.00 35.88 125 ALA A CA 1
ATOM 890 C C . ALA A 1 142 ? -54.690 11.613 0.497 1.00 32.93 125 ALA A C 1
ATOM 891 O O . ALA A 1 142 ? -55.514 12.139 -0.199 1.00 37.34 125 ALA A O 1
ATOM 893 N N . THR A 1 143 ? -54.924 10.551 1.241 1.00 34.20 126 THR A N 1
ATOM 894 C CA . THR A 1 143 ? -56.219 9.905 1.239 1.00 33.31 126 THR A CA 1
ATOM 895 C C . THR A 1 143 ? -56.563 9.285 2.581 1.00 31.70 126 THR A C 1
ATOM 896 O O . THR A 1 143 ? -55.722 9.206 3.522 1.00 31.87 126 THR A O 1
ATOM 900 N N . ALA A 1 144 ? -57.821 8.890 2.672 1.00 28.24 127 ALA A N 1
ATOM 901 C CA . ALA A 1 144 ? -58.295 8.118 3.789 1.00 27.94 127 ALA A CA 1
ATOM 902 C C . ALA A 1 144 ? -59.543 7.245 3.454 1.00 29.12 127 ALA A C 1
ATOM 903 O O . ALA A 1 144 ? -60.409 7.590 2.614 1.00 26.29 127 ALA A O 1
ATOM 905 N N . GLY A 1 145 ? -59.593 6.100 4.134 1.00 30.72 128 GLY A N 1
ATOM 906 C CA . GLY A 1 145 ? -60.581 5.064 3.900 1.00 31.68 128 GLY A CA 1
ATOM 907 C C . GLY A 1 145 ? -60.808 4.130 5.067 1.00 30.70 128 GLY A C 1
ATOM 908 O O . GLY A 1 145 ? -60.084 4.148 6.069 1.00 30.15 128 GLY A O 1
ATOM 909 N N . ILE A 1 146 ? -61.857 3.339 4.914 1.00 28.94 129 ILE A N 1
ATOM 910 C CA . ILE A 1 146 ? -62.248 2.364 5.882 1.00 29.34 129 ILE A CA 1
ATOM 911 C C . ILE A 1 146 ? -62.070 1.002 5.277 1.00 29.42 129 ILE A C 1
ATOM 912 O O . ILE A 1 146 ? -62.573 0.725 4.170 1.00 28.26 129 ILE A O 1
ATOM 917 N N . ILE A 1 147 ? -61.293 0.170 5.987 1.00 31.78 130 ILE A N 1
ATOM 918 C CA . ILE A 1 147 ? -61.151 -1.286 5.696 1.00 29.59 130 ILE A CA 1
ATOM 919 C C . ILE A 1 147 ? -62.052 -1.986 6.691 1.00 27.99 130 ILE A C 1
ATOM 920 O O . ILE A 1 147 ? -61.884 -1.791 7.867 1.00 28.41 130 ILE A O 1
ATOM 925 N N . ARG A 1 148 ? -63.021 -2.753 6.208 1.00 29.34 131 ARG A N 1
ATOM 926 C CA . ARG A 1 148 ? -63.947 -3.534 7.051 1.00 30.45 131 ARG A CA 1
ATOM 927 C C . ARG A 1 148 ? -63.713 -5.029 7.096 1.00 32.02 131 ARG A C 1
ATOM 928 O O . ARG A 1 148 ? -63.503 -5.678 6.065 1.00 31.28 131 ARG A O 1
ATOM 936 N N . GLY A 1 149 ? -63.831 -5.582 8.302 1.00 36.24 132 GLY A N 1
ATOM 937 C CA . GLY A 1 149 ? -63.972 -7.034 8.507 1.00 38.62 132 GLY A CA 1
ATOM 938 C C . GLY A 1 149 ? -65.440 -7.354 8.687 1.00 38.13 132 GLY A C 1
ATOM 939 O O . GLY A 1 149 ? -66.282 -6.560 8.303 1.00 37.72 132 GLY A O 1
ATOM 940 N N . GLN A 1 150 ? -65.755 -8.505 9.266 1.00 42.98 133 GLN A N 1
ATOM 941 C CA . GLN A 1 150 ? -67.152 -8.874 9.473 1.00 48.79 133 GLN A CA 1
ATOM 942 C C . GLN A 1 150 ? -67.750 -7.909 10.479 1.00 46.58 133 GLN A C 1
ATOM 943 O O . GLN A 1 150 ? -68.855 -7.419 10.290 1.00 49.61 133 GLN A O 1
ATOM 949 N N . GLU A 1 151 ? -67.004 -7.643 11.542 1.00 46.24 134 GLU A N 1
ATOM 950 C CA . GLU A 1 151 ? -67.399 -6.711 12.598 1.00 53.33 134 GLU A CA 1
ATOM 951 C C . GLU A 1 151 ? -66.437 -5.482 12.645 1.00 51.09 134 GLU A C 1
ATOM 952 O O . GLU A 1 151 ? -66.846 -4.313 12.567 1.00 54.04 134 GLU A O 1
ATOM 958 N N . ARG A 1 152 ? -65.155 -5.778 12.740 1.00 41.26 135 ARG A N 1
ATOM 959 C CA . ARG A 1 152 ? -64.125 -4.791 12.887 1.00 39.08 135 ARG A CA 1
ATOM 960 C C . ARG A 1 152 ? -63.978 -3.790 11.731 1.00 38.58 135 ARG A C 1
ATOM 961 O O . ARG A 1 152 ? -64.221 -4.128 10.571 1.00 37.31 135 ARG A O 1
ATOM 969 N N . ILE A 1 153 ? -63.479 -2.596 12.079 1.00 36.10 136 ILE A N 1
ATOM 970 C CA . ILE A 1 153 ? -63.341 -1.416 11.202 1.00 32.31 136 ILE A CA 1
ATOM 971 C C . ILE A 1 153 ? -61.990 -0.822 11.437 1.00 32.23 136 ILE A C 1
ATOM 972 O O . ILE A 1 153 ? -61.609 -0.662 12.587 1.00 32.94 136 ILE A O 1
ATOM 977 N N . VAL A 1 154 ? -61.243 -0.515 10.379 1.00 31.54 137 VAL A N 1
ATOM 978 C CA . VAL A 1 154 ? -59.999 0.263 10.525 1.00 29.04 137 VAL A CA 1
ATOM 979 C C . VAL A 1 154 ? -60.021 1.513 9.656 1.00 30.17 137 VAL A C 1
ATOM 980 O O . VAL A 1 154 ? -60.459 1.448 8.506 1.00 31.42 137 VAL A O 1
ATOM 984 N N . VAL A 1 155 ? -59.558 2.653 10.188 1.00 29.50 138 VAL A N 1
ATOM 985 C CA . VAL A 1 155 ? -59.522 3.874 9.408 1.00 25.10 138 VAL A CA 1
ATOM 986 C C . VAL A 1 155 ? -58.086 4.026 9.065 1.00 24.87 138 VAL A C 1
ATOM 987 O O . VAL A 1 155 ? -57.249 4.048 9.964 1.00 25.01 138 VAL A O 1
ATOM 991 N N . VAL A 1 156 ? -57.790 4.125 7.770 1.00 24.38 139 VAL A N 1
ATOM 992 C CA . VAL A 1 156 ? -56.448 4.492 7.334 1.00 25.46 139 VAL A CA 1
ATOM 993 C C . VAL A 1 156 ? -56.323 5.886 6.705 1.00 25.13 139 VAL A C 1
ATOM 994 O O . VAL A 1 156 ? -57.136 6.251 5.912 1.00 27.48 139 VAL A O 1
ATOM 998 N N . PHE A 1 157 ? -55.298 6.641 7.101 1.00 25.11 140 PHE A N 1
ATOM 999 C CA . PHE A 1 157 ? -55.019 7.988 6.631 1.00 24.56 140 PHE A CA 1
ATOM 1000 C C . PHE A 1 157 ? -53.630 7.882 6.059 1.00 26.11 140 PHE A C 1
ATOM 1001 O O . PHE A 1 157 ? -52.739 7.328 6.689 1.00 27.19 140 PHE A O 1
ATOM 1009 N N . SER A 1 158 ? -53.434 8.375 4.848 1.00 28.32 141 SER A N 1
ATOM 1010 C CA . SER A 1 158 ? -52.144 8.333 4.246 1.00 29.93 141 SER A CA 1
ATOM 1011 C C . SER A 1 158 ? -51.758 9.743 3.900 1.00 30.90 141 SER A C 1
ATOM 1012 O O . SER A 1 158 ? -52.370 10.381 3.049 1.00 32.25 141 SER A O 1
ATOM 1015 N N . LEU A 1 159 ? -50.729 10.225 4.579 1.00 31.05 142 LEU A N 1
ATOM 1016 C CA . LEU A 1 159 ? -50.243 11.600 4.426 1.00 30.67 142 LEU A CA 1
ATOM 1017 C C . LEU A 1 159 ? -48.922 11.660 3.674 1.00 29.17 142 LEU A C 1
ATOM 1018 O O . LEU A 1 159 ? -48.175 10.664 3.578 1.00 26.78 142 LEU A O 1
ATOM 1023 N N . PRO A 1 160 ? -48.596 12.854 3.172 1.00 28.83 143 PRO A N 1
ATOM 1024 C CA . PRO A 1 160 ? -47.304 13.049 2.482 1.00 28.21 143 PRO A CA 1
ATOM 1025 C C . PRO A 1 160 ? -46.206 12.925 3.483 1.00 26.95 143 PRO A C 1
ATOM 1026 O O . PRO A 1 160 ? -46.508 12.924 4.666 1.00 27.99 143 PRO A O 1
ATOM 1030 N N . GLY A 1 161 ? -44.966 12.791 3.032 1.00 28.37 144 GLY A N 1
ATOM 1031 C CA . GLY A 1 161 ? -43.810 12.580 3.917 1.00 28.93 144 GLY A CA 1
ATOM 1032 C C . GLY A 1 161 ? -43.292 13.794 4.725 1.00 30.84 144 GLY A C 1
ATOM 1033 O O . GLY A 1 161 ? -42.718 13.641 5.813 1.00 28.33 144 GLY A O 1
ATOM 1034 N N . SER A 1 162 ? -43.476 15.004 4.222 1.00 30.49 145 SER A N 1
ATOM 1035 C CA . SER A 1 162 ? -42.874 16.163 4.893 1.00 32.28 145 SER A CA 1
ATOM 1036 C C . SER A 1 162 ? -43.547 16.354 6.236 1.00 32.68 145 SER A C 1
ATOM 1037 O O . SER A 1 162 ? -44.764 16.093 6.387 1.00 33.64 145 SER A O 1
ATOM 1040 N N . VAL A 1 163 ? -42.741 16.835 7.178 1.00 32.48 146 VAL A N 1
ATOM 1041 C CA . VAL A 1 163 ? -43.151 17.141 8.552 1.00 33.43 146 VAL A CA 1
ATOM 1042 C C . VAL A 1 163 ? -44.288 18.104 8.572 1.00 34.57 146 VAL A C 1
ATOM 1043 O O . VAL A 1 163 ? -45.170 18.054 9.443 1.00 36.63 146 VAL A O 1
ATOM 1047 N N . ASN A 1 164 ? -44.235 19.046 7.633 1.00 37.57 147 ASN A N 1
ATOM 1048 C CA . ASN A 1 164 ? -45.204 20.141 7.617 1.00 37.60 147 ASN A CA 1
ATOM 1049 C C . ASN A 1 164 ? -46.515 19.701 7.044 1.00 32.01 147 ASN A C 1
ATOM 1050 O O . ASN A 1 164 ? -47.578 20.065 7.560 1.00 32.90 147 ASN A O 1
ATOM 1055 N N . ALA A 1 165 ? -46.436 18.918 5.972 1.00 30.54 148 ALA A N 1
ATOM 1056 C CA . ALA A 1 165 ? -47.634 18.288 5.391 1.00 29.89 148 ALA A CA 1
ATOM 1057 C C . ALA A 1 165 ? -48.338 17.545 6.503 1.00 30.12 148 ALA A C 1
ATOM 1058 O O . ALA A 1 165 ? -49.531 17.772 6.752 1.00 31.33 148 ALA A O 1
ATOM 1060 N N . VAL A 1 166 ? -47.579 16.724 7.230 1.00 28.85 149 VAL A N 1
ATOM 1061 C CA . VAL A 1 166 ? -48.134 15.929 8.350 1.00 30.33 149 VAL A CA 1
ATOM 1062 C C . VAL A 1 166 ? -48.761 16.754 9.494 1.00 33.11 149 VAL A C 1
ATOM 1063 O O . VAL A 1 166 ? -49.882 16.487 9.977 1.00 34.28 149 VAL A O 1
ATOM 1067 N N . LYS A 1 167 ? -48.020 17.747 9.953 1.00 36.79 150 LYS A N 1
ATOM 1068 C CA . LYS A 1 167 ? -48.539 18.710 10.935 1.00 38.96 150 LYS A CA 1
ATOM 1069 C C . LYS A 1 167 ? -49.929 19.215 10.537 1.00 34.70 150 LYS A C 1
ATOM 1070 O O . LYS A 1 167 ? -50.835 19.303 11.352 1.00 34.97 150 LYS A O 1
ATOM 1076 N N . THR A 1 168 ? -50.095 19.566 9.271 1.00 33.55 151 THR A N 1
ATOM 1077 C CA . THR A 1 168 ? -51.396 20.021 8.744 1.00 34.77 151 THR A CA 1
ATOM 1078 C C . THR A 1 168 ? -52.435 18.896 8.714 1.00 32.51 151 THR A C 1
ATOM 1079 O O . THR A 1 168 ? -53.566 19.051 9.205 1.00 34.52 151 THR A O 1
ATOM 1083 N N . GLY A 1 169 ? -52.042 17.743 8.185 1.00 29.80 152 GLY A N 1
ATOM 1084 C CA . GLY A 1 169 ? -52.893 16.568 8.260 1.00 31.40 152 GLY A CA 1
ATOM 1085 C C . GLY A 1 169 ? -53.401 16.283 9.655 1.00 32.54 152 GLY A C 1
ATOM 1086 O O . GLY A 1 169 ? -54.614 16.059 9.877 1.00 32.79 152 GLY A O 1
ATOM 1087 N N . LEU A 1 170 ? -52.492 16.320 10.624 1.00 32.48 153 LEU A N 1
ATOM 1088 C CA . LEU A 1 170 ? -52.904 16.016 12.000 1.00 34.99 153 LEU A CA 1
ATOM 1089 C C . LEU A 1 170 ? -54.029 16.886 12.553 1.00 36.05 153 LEU A C 1
ATOM 1090 O O . LEU A 1 170 ? -54.893 16.378 13.269 1.00 40.90 153 LEU A O 1
ATOM 1095 N N . GLU A 1 171 ? -54.051 18.174 12.226 1.00 41.14 154 GLU A N 1
ATOM 1096 C CA . GLU A 1 171 ? -55.126 19.065 12.723 1.00 45.26 154 GLU A CA 1
ATOM 1097 C C . GLU A 1 171 ? -56.490 18.466 12.352 1.00 42.62 154 GLU A C 1
ATOM 1098 O O . GLU A 1 171 ? -57.437 18.453 13.148 1.00 41.09 154 GLU A O 1
ATOM 1104 N N . ILE A 1 172 ? -56.571 17.972 11.116 1.00 41.12 155 ILE A N 1
ATOM 1105 C CA . ILE A 1 172 ? -57.804 17.432 10.580 1.00 38.39 155 ILE A CA 1
ATOM 1106 C C . ILE A 1 172 ? -58.065 16.082 11.234 1.00 34.73 155 ILE A C 1
ATOM 1107 O O . ILE A 1 172 ? -59.207 15.813 11.657 1.00 32.57 155 ILE A O 1
ATOM 1112 N N . ILE A 1 173 ? -57.041 15.236 11.314 1.00 31.51 156 ILE A N 1
ATOM 1113 C CA . ILE A 1 173 ? -57.241 13.935 11.945 1.00 34.53 156 ILE A CA 1
ATOM 1114 C C . ILE A 1 173 ? -57.688 14.116 13.391 1.00 37.23 156 ILE A C 1
ATOM 1115 O O . ILE A 1 173 ? -58.684 13.523 13.794 1.00 36.68 156 ILE A O 1
ATOM 1120 N N . LYS A 1 174 ? -56.997 14.958 14.163 1.00 41.33 157 LYS A N 1
ATOM 1121 C CA . LYS A 1 174 ? -57.399 15.179 15.581 1.00 43.90 157 LYS A CA 1
ATOM 1122 C C . LYS A 1 174 ? -58.843 15.589 15.666 1.00 39.36 157 LYS A C 1
ATOM 1123 O O . LYS A 1 174 ? -59.632 15.052 16.417 1.00 47.97 157 LYS A O 1
ATOM 1129 N N . SER A 1 175 ? -59.193 16.554 14.866 1.00 36.27 158 SER A N 1
ATOM 1130 C CA . SER A 1 175 ? -60.544 17.062 14.856 1.00 35.83 158 SER A CA 1
ATOM 1131 C C . SER A 1 175 ? -61.621 16.040 14.505 1.00 37.42 158 SER A C 1
ATOM 1132 O O . SER A 1 175 ? -62.743 16.104 15.000 1.00 34.36 158 SER A O 1
ATOM 1135 N N . GLU A 1 176 ? -61.306 15.099 13.622 1.00 39.60 159 GLU A N 1
ATOM 1136 C CA . GLU A 1 176 ? -62.367 14.293 13.022 1.00 40.11 159 GLU A CA 1
ATOM 1137 C C . GLU A 1 176 ? -62.368 12.841 13.368 1.00 37.72 159 GLU A C 1
ATOM 1138 O O . GLU A 1 176 ? -63.385 12.164 13.145 1.00 33.26 159 GLU A O 1
ATOM 1144 N N . VAL A 1 177 ? -61.255 12.360 13.916 1.00 36.52 160 VAL A N 1
ATOM 1145 C CA . VAL A 1 177 ? -61.084 10.921 14.097 1.00 37.23 160 VAL A CA 1
ATOM 1146 C C . VAL A 1 177 ? -62.231 10.281 14.899 1.00 42.00 160 VAL A C 1
ATOM 1147 O O . VAL A 1 177 ? -62.711 9.211 14.527 1.00 48.42 160 VAL A O 1
ATOM 1151 N N . PHE A 1 178 ? -62.717 10.948 15.937 1.00 42.00 161 PHE A N 1
ATOM 1152 C CA . PHE A 1 178 ? -63.820 10.395 16.707 1.00 44.40 161 PHE A CA 1
ATOM 1153 C C . PHE A 1 178 ? -65.101 10.323 15.900 1.00 45.13 161 PHE A C 1
ATOM 1154 O O . PHE A 1 178 ? -65.799 9.320 15.919 1.00 42.62 161 PHE A O 1
ATOM 1162 N N . HIS A 1 179 ? -65.418 11.414 15.228 1.00 45.82 162 HIS A N 1
ATOM 1163 C CA . HIS A 1 179 ? -66.573 11.477 14.365 1.00 47.20 162 HIS A CA 1
ATOM 1164 C C . HIS A 1 179 ? -66.489 10.307 13.368 1.00 41.42 162 HIS A C 1
ATOM 1165 O O . HIS A 1 179 ? -67.463 9.552 13.181 1.00 35.54 162 HIS A O 1
ATOM 1172 N N . ILE A 1 180 ? -65.317 10.093 12.757 1.00 34.32 163 ILE A N 1
ATOM 1173 C CA . ILE A 1 180 ? -65.197 9.046 11.728 1.00 34.54 163 ILE A CA 1
ATOM 1174 C C . ILE A 1 180 ? -65.449 7.657 12.321 1.00 36.46 163 ILE A C 1
ATOM 1175 O O . ILE A 1 180 ? -66.102 6.821 11.686 1.00 34.95 163 ILE A O 1
ATOM 1180 N N . LEU A 1 181 ? -64.927 7.414 13.528 1.00 37.72 164 LEU A N 1
ATOM 1181 C CA . LEU A 1 181 ? -65.023 6.082 14.146 1.00 38.70 164 LEU A CA 1
ATOM 1182 C C . LEU A 1 181 ? -66.445 5.798 14.511 1.00 37.84 164 LEU A C 1
ATOM 1183 O O . LEU A 1 181 ? -66.915 4.714 14.276 1.00 39.41 164 LEU A O 1
ATOM 1188 N N . LYS A 1 182 ? -67.138 6.791 15.043 1.00 40.97 165 LYS A N 1
ATOM 1189 C CA . LYS A 1 182 ? -68.504 6.622 15.487 1.00 42.23 165 LYS A CA 1
ATOM 1190 C C . LYS A 1 182 ? -69.341 6.152 14.326 1.00 44.39 165 LYS A C 1
ATOM 1191 O O . LYS A 1 182 ? -70.035 5.150 14.444 1.00 52.12 165 LYS A O 1
ATOM 1197 N N . HIS A 1 183 ? -69.250 6.854 13.197 1.00 43.53 166 HIS A N 1
ATOM 1198 C CA . HIS A 1 183 ? -69.987 6.463 12.016 1.00 42.68 166 HIS A CA 1
ATOM 1199 C C . HIS A 1 183 ? -69.470 5.205 11.371 1.00 40.95 166 HIS A C 1
ATOM 1200 O O . HIS A 1 183 ? -70.264 4.387 10.943 1.00 37.88 166 HIS A O 1
ATOM 1207 N N . ALA A 1 184 ? -68.153 5.020 11.283 1.00 37.47 167 ALA A N 1
ATOM 1208 C CA . ALA A 1 184 ? -67.624 3.809 10.655 1.00 40.02 167 ALA A CA 1
ATOM 1209 C C . ALA A 1 184 ? -68.186 2.526 11.286 1.00 42.76 167 ALA A C 1
ATOM 1210 O O . ALA A 1 184 ? -68.440 1.547 10.598 1.00 35.71 167 ALA A O 1
ATOM 1212 N N . ARG A 1 185 ? -68.387 2.560 12.603 1.00 49.74 168 ARG A N 1
ATOM 1213 C CA . ARG A 1 185 ? -68.891 1.420 13.372 1.00 49.31 168 ARG A CA 1
ATOM 1214 C C . ARG A 1 185 ? -70.427 1.349 13.327 1.00 53.46 168 ARG A C 1
ATOM 1215 O O . ARG A 1 185 ? -71.059 1.283 14.355 1.00 51.88 168 ARG A O 1
ATOM 1223 N N . GLU A 1 186 ? -71.019 1.366 12.129 1.00 67.76 169 GLU A N 1
ATOM 1224 C CA . GLU A 1 186 ? -72.487 1.259 11.942 1.00 74.51 169 GLU A CA 1
ATOM 1225 C C . GLU A 1 186 ? -73.283 2.149 12.908 1.00 71.33 169 GLU A C 1
ATOM 1226 O O . GLU A 1 186 ? -72.917 3.304 13.148 1.00 66.01 169 GLU A O 1
ATOM 1232 N N . LYS B 1 29 ? -35.305 -23.341 -8.355 1.00 75.59 12 LYS B N 1
ATOM 1233 C CA . LYS B 1 29 ? -35.025 -24.689 -7.771 1.00 83.23 12 LYS B CA 1
ATOM 1234 C C . LYS B 1 29 ? -35.844 -24.990 -6.493 1.00 81.75 12 LYS B C 1
ATOM 1235 O O . LYS B 1 29 ? -36.313 -26.120 -6.319 1.00 78.45 12 LYS B O 1
ATOM 1241 N N . THR B 1 30 ? -35.998 -24.013 -5.594 1.00 72.05 13 THR B N 1
ATOM 1242 C CA . THR B 1 30 ? -37.110 -24.045 -4.612 1.00 67.16 13 THR B CA 1
ATOM 1243 C C . THR B 1 30 ? -37.704 -22.678 -4.325 1.00 59.96 13 THR B C 1
ATOM 1244 O O . THR B 1 30 ? -37.271 -21.651 -4.827 1.00 59.09 13 THR B O 1
ATOM 1248 N N . PHE B 1 31 ? -38.705 -22.710 -3.469 1.00 48.46 14 PHE B N 1
ATOM 1249 C CA . PHE B 1 31 ? -39.347 -21.547 -3.001 1.00 43.91 14 PHE B CA 1
ATOM 1250 C C . PHE B 1 31 ? -39.844 -21.932 -1.649 1.00 39.43 14 PHE B C 1
ATOM 1251 O O . PHE B 1 31 ? -39.910 -23.098 -1.332 1.00 41.25 14 PHE B O 1
ATOM 1259 N N . LYS B 1 32 ? -40.221 -20.942 -0.876 1.00 38.04 15 LYS B N 1
ATOM 1260 C CA . LYS B 1 32 ? -40.896 -21.129 0.378 1.00 38.00 15 LYS B CA 1
ATOM 1261 C C . LYS B 1 32 ? -42.366 -20.806 0.122 1.00 35.92 15 LYS B C 1
ATOM 1262 O O . LYS B 1 32 ? -42.672 -20.107 -0.819 1.00 37.68 15 LYS B O 1
ATOM 1268 N N . PHE B 1 33 ? -43.272 -21.358 0.919 1.00 34.69 16 PHE B N 1
ATOM 1269 C CA . PHE B 1 33 ? -44.694 -21.210 0.682 1.00 33.07 16 PHE B CA 1
ATOM 1270 C C . PHE B 1 33 ? -45.548 -21.236 1.936 1.00 32.07 16 PHE B C 1
ATOM 1271 O O . PHE B 1 33 ? -45.125 -21.744 2.941 1.00 34.38 16 PHE B O 1
ATOM 1279 N N . GLY B 1 34 ? -46.749 -20.662 1.864 1.00 29.24 17 GLY B N 1
ATOM 1280 C CA . GLY B 1 34 ? -47.624 -20.600 3.002 1.00 26.65 17 GLY B CA 1
ATOM 1281 C C . GLY B 1 34 ? -49.009 -21.019 2.541 1.00 26.88 17 GLY B C 1
ATOM 1282 O O . GLY B 1 34 ? -49.268 -21.043 1.355 1.00 25.63 17 GLY B O 1
ATOM 1283 N N . VAL B 1 35 ? -49.887 -21.353 3.488 1.00 25.36 18 VAL B N 1
ATOM 1284 C CA . VAL B 1 35 ? -51.176 -21.912 3.209 1.00 23.47 18 VAL B CA 1
ATOM 1285 C C . VAL B 1 35 ? -52.131 -21.270 4.202 1.00 24.50 18 VAL B C 1
ATOM 1286 O O . VAL B 1 35 ? -51.838 -21.171 5.402 1.00 24.95 18 VAL B O 1
ATOM 1290 N N . ILE B 1 36 ? -53.263 -20.795 3.700 1.00 24.75 19 ILE B N 1
ATOM 1291 C CA . ILE B 1 36 ? -54.286 -20.198 4.534 1.00 24.50 19 ILE B CA 1
ATOM 1292 C C . ILE B 1 36 ? -55.591 -20.858 4.199 1.00 24.11 19 ILE B C 1
ATOM 1293 O O . ILE B 1 36 ? -55.914 -21.029 3.038 1.00 24.32 19 ILE B O 1
ATOM 1298 N N . THR B 1 37 ? -56.358 -21.263 5.193 1.00 25.36 20 THR B N 1
ATOM 1299 C CA . THR B 1 37 ? -57.617 -21.815 4.853 1.00 26.02 20 THR B CA 1
ATOM 1300 C C . THR B 1 37 ? -58.572 -20.919 5.511 1.00 25.37 20 THR B C 1
ATOM 1301 O O . THR B 1 37 ? -58.393 -20.546 6.667 1.00 26.83 20 THR B O 1
ATOM 1305 N N . VAL B 1 38 ? -59.602 -20.574 4.759 1.00 26.84 21 VAL B N 1
ATOM 1306 C CA . VAL B 1 38 ? -60.558 -19.548 5.155 1.00 26.13 21 VAL B CA 1
ATOM 1307 C C . VAL B 1 38 ? -61.856 -20.270 5.408 1.00 26.70 21 VAL B C 1
ATOM 1308 O O . VAL B 1 38 ? -62.465 -20.824 4.492 1.00 28.45 21 VAL B O 1
ATOM 1312 N N . SER B 1 39 ? -62.266 -20.324 6.661 1.00 31.56 22 SER B N 1
ATOM 1313 C CA . SER B 1 39 ? -63.687 -20.640 6.974 1.00 35.05 22 SER B CA 1
ATOM 1314 C C . SER B 1 39 ? -64.011 -20.331 8.408 1.00 34.45 22 SER B C 1
ATOM 1315 O O . SER B 1 39 ? -63.213 -20.626 9.310 1.00 36.68 22 SER B O 1
ATOM 1318 N N . ASP B 1 40 ? -65.187 -19.745 8.597 1.00 38.05 23 ASP B N 1
ATOM 1319 C CA . ASP B 1 40 ? -65.761 -19.458 9.900 1.00 43.28 23 ASP B CA 1
ATOM 1320 C C . ASP B 1 40 ? -65.761 -20.689 10.830 1.00 48.09 23 ASP B C 1
ATOM 1321 O O . ASP B 1 40 ? -65.265 -20.616 11.961 1.00 46.71 23 ASP B O 1
ATOM 1326 N N . LYS B 1 41 ? -66.287 -21.812 10.338 1.00 53.77 24 LYS B N 1
ATOM 1327 C CA . LYS B 1 41 ? -66.421 -23.030 11.143 1.00 56.02 24 LYS B CA 1
ATOM 1328 C C . LYS B 1 41 ? -65.044 -23.571 11.429 1.00 53.66 24 LYS B C 1
ATOM 1329 O O . LYS B 1 41 ? -64.660 -23.794 12.589 1.00 55.49 24 LYS B O 1
ATOM 1335 N N . GLY B 1 42 ? -64.275 -23.749 10.368 1.00 48.80 25 GLY B N 1
ATOM 1336 C CA . GLY B 1 42 ? -62.876 -24.106 10.526 1.00 46.40 25 GLY B CA 1
ATOM 1337 C C . GLY B 1 42 ? -62.176 -23.321 11.615 1.00 49.92 25 GLY B C 1
ATOM 1338 O O . GLY B 1 42 ? -61.363 -23.890 12.336 1.00 51.65 25 GLY B O 1
ATOM 1339 N N . ALA B 1 43 ? -62.470 -22.021 11.743 1.00 50.86 26 ALA B N 1
ATOM 1340 C CA . ALA B 1 43 ? -61.684 -21.157 12.655 1.00 54.72 26 ALA B CA 1
ATOM 1341 C C . ALA B 1 43 ? -62.209 -21.283 14.078 1.00 57.01 26 ALA B C 1
ATOM 1342 O O . ALA B 1 43 ? -61.426 -21.256 15.021 1.00 51.67 26 ALA B O 1
ATOM 1344 N N . LYS B 1 44 ? -63.536 -21.420 14.206 1.00 64.20 27 LYS B N 1
ATOM 1345 C CA . LYS B 1 44 ? -64.209 -21.723 15.479 1.00 65.06 27 LYS B CA 1
ATOM 1346 C C . LYS B 1 44 ? -63.891 -23.159 15.964 1.00 70.47 27 LYS B C 1
ATOM 1347 O O . LYS B 1 44 ? -64.515 -23.620 16.893 1.00 74.17 27 LYS B O 1
ATOM 1353 N N . GLY B 1 45 ? -62.960 -23.874 15.324 1.00 71.59 28 GLY B N 1
ATOM 1354 C CA . GLY B 1 45 ? -62.638 -25.247 15.697 1.00 64.09 28 GLY B CA 1
ATOM 1355 C C . GLY B 1 45 ? -63.720 -26.279 15.367 1.00 67.57 28 GLY B C 1
ATOM 1356 O O . GLY B 1 45 ? -63.479 -27.479 15.468 1.00 68.42 28 GLY B O 1
ATOM 1357 N N . GLU B 1 46 ? -64.911 -25.842 14.952 1.00 69.39 29 GLU B N 1
ATOM 1358 C CA . GLU B 1 46 ? -66.063 -26.750 14.855 1.00 63.21 29 GLU B CA 1
ATOM 1359 C C . GLU B 1 46 ? -66.202 -27.485 13.505 1.00 60.69 29 GLU B C 1
ATOM 1360 O O . GLU B 1 46 ? -67.287 -27.897 13.099 1.00 67.11 29 GLU B O 1
ATOM 1366 N N . ARG B 1 47 ? -65.076 -27.684 12.836 1.00 62.96 30 ARG B N 1
ATOM 1367 C CA . ARG B 1 47 ? -64.995 -28.469 11.607 1.00 63.65 30 ARG B CA 1
ATOM 1368 C C . ARG B 1 47 ? -63.506 -28.670 11.376 1.00 62.83 30 ARG B C 1
ATOM 1369 O O . ARG B 1 47 ? -62.688 -27.852 11.775 1.00 64.92 30 ARG B O 1
ATOM 1377 N N . GLU B 1 48 ? -63.141 -29.770 10.757 1.00 62.58 31 GLU B N 1
ATOM 1378 C CA . GLU B 1 48 ? -61.749 -30.063 10.549 1.00 63.27 31 GLU B CA 1
ATOM 1379 C C . GLU B 1 48 ? -61.301 -29.537 9.173 1.00 61.09 31 GLU B C 1
ATOM 1380 O O . GLU B 1 48 ? -62.064 -29.586 8.187 1.00 53.63 31 GLU B O 1
ATOM 1386 N N . ASP B 1 49 ? -60.054 -29.064 9.112 1.00 52.33 32 ASP B N 1
ATOM 1387 C CA . ASP B 1 49 ? -59.458 -28.631 7.865 1.00 46.64 32 ASP B CA 1
ATOM 1388 C C . ASP B 1 49 ? -58.698 -29.772 7.190 1.00 46.87 32 ASP B C 1
ATOM 1389 O O . ASP B 1 49 ? -57.547 -30.073 7.531 1.00 44.84 32 ASP B O 1
ATOM 1394 N N . LYS B 1 50 ? -59.326 -30.371 6.194 1.00 46.84 33 LYS B N 1
ATOM 1395 C CA . LYS B 1 50 ? -58.672 -31.407 5.434 1.00 49.74 33 LYS B CA 1
ATOM 1396 C C . LYS B 1 50 ? -57.877 -30.746 4.326 1.00 44.65 33 LYS B C 1
ATOM 1397 O O . LYS B 1 50 ? -56.748 -31.158 4.053 1.00 43.33 33 LYS B O 1
ATOM 1403 N N . SER B 1 51 ? -58.449 -29.699 3.712 1.00 43.80 34 SER B N 1
ATOM 1404 C CA . SER B 1 51 ? -57.843 -29.020 2.518 1.00 41.80 34 SER B CA 1
ATOM 1405 C C . SER B 1 51 ? -56.438 -28.396 2.726 1.00 36.86 34 SER B C 1
ATOM 1406 O O . SER B 1 51 ? -55.522 -28.574 1.908 1.00 30.08 34 SER B O 1
ATOM 1409 N N . GLY B 1 52 ? -56.270 -27.672 3.816 1.00 35.90 35 GLY B N 1
ATOM 1410 C CA . GLY B 1 52 ? -54.970 -27.128 4.123 1.00 39.61 35 GLY B CA 1
ATOM 1411 C C . GLY B 1 52 ? -53.863 -28.180 4.111 1.00 44.94 35 GLY B C 1
ATOM 1412 O O . GLY B 1 52 ? -52.895 -28.073 3.309 1.00 44.93 35 GLY B O 1
ATOM 1413 N N . PRO B 1 53 ? -53.977 -29.197 5.004 1.00 46.31 36 PRO B N 1
ATOM 1414 C CA . PRO B 1 53 ? -52.941 -30.220 5.139 1.00 45.56 36 PRO B CA 1
ATOM 1415 C C . PRO B 1 53 ? -52.602 -30.825 3.806 1.00 39.90 36 PRO B C 1
ATOM 1416 O O . PRO B 1 53 ? -51.436 -30.991 3.463 1.00 38.75 36 PRO B O 1
ATOM 1420 N N . LEU B 1 54 ? -53.627 -31.082 3.026 1.00 37.00 37 LEU B N 1
ATOM 1421 C CA . LEU B 1 54 ? -53.420 -31.562 1.681 1.00 37.28 37 LEU B CA 1
ATOM 1422 C C . LEU B 1 54 ? -52.506 -30.649 0.862 1.00 38.60 37 LEU B C 1
ATOM 1423 O O . LEU B 1 54 ? -51.582 -31.142 0.226 1.00 44.65 37 LEU B O 1
ATOM 1428 N N . ILE B 1 55 ? -52.712 -29.318 0.907 1.00 39.59 38 ILE B N 1
ATOM 1429 C CA . ILE B 1 55 ? -51.825 -28.367 0.197 1.00 35.53 38 ILE B CA 1
ATOM 1430 C C . ILE B 1 55 ? -50.421 -28.439 0.756 1.00 35.99 38 ILE B C 1
ATOM 1431 O O . ILE B 1 55 ? -49.447 -28.456 0.002 1.00 36.29 38 ILE B O 1
ATOM 1436 N N . ILE B 1 56 ? -50.322 -28.474 2.088 1.00 40.13 39 ILE B N 1
ATOM 1437 C CA . ILE B 1 56 ? -49.020 -28.557 2.771 1.00 41.68 39 ILE B CA 1
ATOM 1438 C C . ILE B 1 56 ? -48.242 -29.813 2.391 1.00 45.23 39 ILE B C 1
ATOM 1439 O O . ILE B 1 56 ? -47.035 -29.764 2.088 1.00 43.45 39 ILE B O 1
ATOM 1444 N N . GLU B 1 57 ? -48.949 -30.940 2.432 1.00 49.75 40 GLU B N 1
ATOM 1445 C CA . GLU B 1 57 ? -48.379 -32.188 2.015 1.00 55.41 40 GLU B CA 1
ATOM 1446 C C . GLU B 1 57 ? -47.839 -31.998 0.613 1.00 54.55 40 GLU B C 1
ATOM 1447 O O . GLU B 1 57 ? -46.634 -32.158 0.393 1.00 60.30 40 GLU B O 1
ATOM 1453 N N . GLU B 1 58 ? -48.692 -31.619 -0.340 1.00 49.94 41 GLU B N 1
ATOM 1454 C CA . GLU B 1 58 ? -48.252 -31.703 -1.740 1.00 50.97 41 GLU B CA 1
ATOM 1455 C C . GLU B 1 58 ? -47.077 -30.784 -2.075 1.00 48.70 41 GLU B C 1
ATOM 1456 O O . GLU B 1 58 ? -46.166 -31.169 -2.809 1.00 49.85 41 GLU B O 1
ATOM 1462 N N . LEU B 1 59 ? -47.101 -29.565 -1.544 1.00 44.23 42 LEU B N 1
ATOM 1463 C CA . LEU B 1 59 ? -46.171 -28.537 -2.010 1.00 40.98 42 LEU B CA 1
ATOM 1464 C C . LEU B 1 59 ? -44.823 -28.695 -1.321 1.00 43.67 42 LEU B C 1
ATOM 1465 O O . LEU B 1 59 ? -43.771 -28.301 -1.885 1.00 39.00 42 LEU B O 1
ATOM 1470 N N . SER B 1 60 ? -44.845 -29.278 -0.103 1.00 46.37 43 SER B N 1
ATOM 1471 C CA . SER B 1 60 ? -43.611 -29.801 0.556 1.00 43.00 43 SER B CA 1
ATOM 1472 C C . SER B 1 60 ? -42.768 -30.726 -0.366 1.00 41.03 43 SER B C 1
ATOM 1473 O O . SER B 1 60 ? -41.567 -30.762 -0.281 1.00 37.47 43 SER B O 1
ATOM 1476 N N . LYS B 1 61 ? -43.386 -31.416 -1.305 1.00 40.08 44 LYS B N 1
ATOM 1477 C CA . LYS B 1 61 ? -42.578 -32.156 -2.253 1.00 44.40 44 LYS B CA 1
ATOM 1478 C C . LYS B 1 61 ? -41.785 -31.191 -3.104 1.00 44.07 44 LYS B C 1
ATOM 1479 O O . LYS B 1 61 ? -40.671 -31.448 -3.427 1.00 48.92 44 LYS B O 1
ATOM 1485 N N . LEU B 1 62 ? -42.353 -30.062 -3.485 1.00 54.32 45 LEU B N 1
ATOM 1486 C CA . LEU B 1 62 ? -41.664 -29.123 -4.420 1.00 47.56 45 LEU B CA 1
ATOM 1487 C C . LEU B 1 62 ? -40.869 -27.997 -3.725 1.00 44.17 45 LEU B C 1
ATOM 1488 O O . LEU B 1 62 ? -39.924 -27.453 -4.285 1.00 40.06 45 LEU B O 1
ATOM 1493 N N . GLY B 1 63 ? -41.242 -27.639 -2.497 1.00 44.26 46 GLY B N 1
ATOM 1494 C CA . GLY B 1 63 ? -40.549 -26.546 -1.813 1.00 41.28 46 GLY B CA 1
ATOM 1495 C C . GLY B 1 63 ? -40.856 -26.482 -0.336 1.00 40.33 46 GLY B C 1
ATOM 1496 O O . GLY B 1 63 ? -41.633 -27.275 0.177 1.00 44.18 46 GLY B O 1
ATOM 1497 N N . GLU B 1 64 ? -40.269 -25.497 0.323 1.00 38.49 47 GLU B N 1
ATOM 1498 C CA . GLU B 1 64 ? -40.303 -25.361 1.770 1.00 40.27 47 GLU B CA 1
ATOM 1499 C C . GLU B 1 64 ? -41.506 -24.660 2.397 1.00 42.02 47 GLU B C 1
ATOM 1500 O O . GLU B 1 64 ? -41.883 -23.573 1.992 1.00 47.06 47 GLU B O 1
ATOM 1506 N N . HIS B 1 65 ? -42.028 -25.235 3.468 1.00 42.22 48 HIS B N 1
ATOM 1507 C CA . HIS B 1 65 ? -43.284 -24.802 4.080 1.00 37.32 48 HIS B CA 1
ATOM 1508 C C . HIS B 1 65 ? -42.932 -23.891 5.199 1.00 39.34 48 HIS B C 1
ATOM 1509 O O . HIS B 1 65 ? -42.197 -24.305 6.078 1.00 44.82 48 HIS B O 1
ATOM 1516 N N . VAL B 1 66 ? -43.438 -22.647 5.197 1.00 34.78 49 VAL B N 1
ATOM 1517 C CA . VAL B 1 66 ? -43.053 -21.676 6.213 1.00 30.00 49 VAL B CA 1
ATOM 1518 C C . VAL B 1 66 ? -44.179 -21.029 6.984 1.00 29.28 49 VAL B C 1
ATOM 1519 O O . VAL B 1 66 ? -43.908 -20.233 7.902 1.00 26.93 49 VAL B O 1
ATOM 1523 N N . TYR B 1 67 ? -45.435 -21.344 6.643 1.00 28.46 50 TYR B N 1
ATOM 1524 C CA . TYR B 1 67 ? -46.590 -20.699 7.287 1.00 27.30 50 TYR B CA 1
ATOM 1525 C C . TYR B 1 67 ? -47.868 -21.491 7.096 1.00 28.93 50 TYR B C 1
ATOM 1526 O O . TYR B 1 67 ? -48.120 -22.003 6.003 1.00 30.90 50 TYR B O 1
ATOM 1535 N N . TYR B 1 68 ? -48.722 -21.516 8.122 1.00 28.54 51 TYR B N 1
ATOM 1536 C CA . TYR B 1 68 ? -50.073 -22.043 7.954 1.00 28.27 51 TYR B CA 1
ATOM 1537 C C . TYR B 1 68 ? -50.982 -21.436 8.953 1.00 28.88 51 TYR B C 1
ATOM 1538 O O . TYR B 1 68 ? -50.590 -21.304 10.083 1.00 30.73 51 TYR B O 1
ATOM 1547 N N . LYS B 1 69 ? -52.200 -21.080 8.576 1.00 29.37 52 LYS B N 1
ATOM 1548 C CA . LYS B 1 69 ? -53.137 -20.572 9.547 1.00 28.14 52 LYS B CA 1
ATOM 1549 C C . LYS B 1 69 ? -54.575 -20.733 9.075 1.00 29.27 52 LYS B C 1
ATOM 1550 O O . LYS B 1 69 ? -54.851 -20.716 7.891 1.00 33.21 52 LYS B O 1
ATOM 1556 N N . ILE B 1 70 ? -55.513 -20.856 9.992 1.00 29.92 53 ILE B N 1
ATOM 1557 C CA . ILE B 1 70 ? -56.881 -20.994 9.611 1.00 31.02 53 ILE B CA 1
ATOM 1558 C C . ILE B 1 70 ? -57.489 -19.717 10.093 1.00 32.10 53 ILE B C 1
ATOM 1559 O O . ILE B 1 70 ? -57.260 -19.342 11.252 1.00 30.26 53 ILE B O 1
ATOM 1564 N N . VAL B 1 71 ? -58.268 -19.061 9.214 1.00 29.10 54 VAL B N 1
ATOM 1565 C CA . VAL B 1 71 ? -58.895 -17.760 9.535 1.00 28.36 54 VAL B CA 1
ATOM 1566 C C . VAL B 1 71 ? -60.384 -17.741 9.208 1.00 26.48 54 VAL B C 1
ATOM 1567 O O . VAL B 1 71 ? -60.863 -18.507 8.391 1.00 28.54 54 VAL B O 1
ATOM 1571 N N . PRO B 1 72 ? -61.132 -16.861 9.849 1.00 26.49 55 PRO B N 1
ATOM 1572 C CA . PRO B 1 72 ? -62.514 -16.790 9.412 1.00 28.11 55 PRO B CA 1
ATOM 1573 C C . PRO B 1 72 ? -62.649 -16.121 8.067 1.00 30.24 55 PRO B C 1
ATOM 1574 O O . PRO B 1 72 ? -61.706 -15.593 7.506 1.00 31.03 55 PRO B O 1
ATOM 1578 N N . ASP B 1 73 ? -63.862 -16.137 7.586 1.00 34.50 56 ASP B N 1
ATOM 1579 C CA . ASP B 1 73 ? -64.181 -15.675 6.279 1.00 36.62 56 ASP B CA 1
ATOM 1580 C C . ASP B 1 73 ? -64.389 -14.173 6.466 1.00 33.56 56 ASP B C 1
ATOM 1581 O O . ASP B 1 73 ? -65.526 -13.680 6.528 1.00 32.56 56 ASP B O 1
ATOM 1586 N N . ASP B 1 74 ? -63.253 -13.479 6.615 1.00 32.38 57 ASP B N 1
ATOM 1587 C CA . ASP B 1 74 ? -63.154 -12.072 7.115 1.00 30.89 57 ASP B CA 1
ATOM 1588 C C . ASP B 1 74 ? -61.933 -11.377 6.499 1.00 29.35 57 ASP B C 1
ATOM 1589 O O . ASP B 1 74 ? -60.785 -11.888 6.554 1.00 27.79 57 ASP B O 1
ATOM 1594 N N . LYS B 1 75 ? -62.197 -10.229 5.881 1.00 26.54 58 LYS B N 1
ATOM 1595 C CA . LYS B 1 75 ? -61.188 -9.555 5.057 1.00 26.65 58 LYS B CA 1
ATOM 1596 C C . LYS B 1 75 ? -60.005 -9.235 5.866 1.00 22.93 58 LYS B C 1
ATOM 1597 O O . LYS B 1 75 ? -58.921 -9.495 5.410 1.00 21.72 58 LYS B O 1
ATOM 1603 N N . ILE B 1 76 ? -60.199 -8.717 7.083 1.00 22.68 59 ILE B N 1
ATOM 1604 C CA . ILE B 1 76 ? -59.059 -8.210 7.847 1.00 22.76 59 ILE B CA 1
ATOM 1605 C C . ILE B 1 76 ? -58.236 -9.437 8.189 1.00 23.63 59 ILE B C 1
ATOM 1606 O O . ILE B 1 76 ? -57.016 -9.420 8.014 1.00 24.00 59 ILE B O 1
ATOM 1611 N N . GLU B 1 77 ? -58.907 -10.544 8.547 1.00 24.74 60 GLU B N 1
ATOM 1612 C CA . GLU B 1 77 ? -58.218 -11.759 9.025 1.00 24.31 60 GLU B CA 1
ATOM 1613 C C . GLU B 1 77 ? -57.470 -12.429 7.947 1.00 23.64 60 GLU B C 1
ATOM 1614 O O . GLU B 1 77 ? -56.276 -12.765 8.130 1.00 24.24 60 GLU B O 1
ATOM 1620 N N . VAL B 1 78 ? -58.116 -12.529 6.783 1.00 23.13 61 VAL B N 1
ATOM 1621 C CA . VAL B 1 78 ? -57.440 -13.032 5.567 1.00 24.06 61 VAL B CA 1
ATOM 1622 C C . VAL B 1 78 ? -56.162 -12.244 5.207 1.00 26.74 61 VAL B C 1
ATOM 1623 O O . VAL B 1 78 ? -55.107 -12.814 4.870 1.00 30.38 61 VAL B O 1
ATOM 1627 N N . LEU B 1 79 ? -56.225 -10.919 5.289 1.00 28.39 62 LEU B N 1
ATOM 1628 C CA . LEU B 1 79 ? -55.076 -10.085 4.843 1.00 25.37 62 LEU B CA 1
ATOM 1629 C C . LEU B 1 79 ? -53.974 -10.150 5.873 1.00 24.49 62 LEU B C 1
ATOM 1630 O O . LEU B 1 79 ? -52.800 -10.255 5.515 1.00 23.53 62 LEU B O 1
ATOM 1635 N N . ILE B 1 80 ? -54.339 -10.111 7.159 1.00 24.20 63 ILE B N 1
ATOM 1636 C CA . ILE B 1 80 ? -53.341 -10.294 8.213 1.00 23.94 63 ILE B CA 1
ATOM 1637 C C . ILE B 1 80 ? -52.589 -11.581 7.918 1.00 24.45 63 ILE B C 1
ATOM 1638 O O . ILE B 1 80 ? -51.393 -11.602 7.887 1.00 28.71 63 ILE B O 1
ATOM 1643 N N . ALA B 1 81 ? -53.289 -12.669 7.626 1.00 26.95 64 ALA B N 1
ATOM 1644 C CA . ALA B 1 81 ? -52.600 -13.923 7.394 1.00 24.83 64 ALA B CA 1
ATOM 1645 C C . ALA B 1 81 ? -51.747 -13.801 6.174 1.00 25.40 64 ALA B C 1
ATOM 1646 O O . ALA B 1 81 ? -50.587 -14.205 6.174 1.00 29.05 64 ALA B O 1
ATOM 1648 N N . LEU B 1 82 ? -52.318 -13.295 5.101 1.00 26.09 65 LEU B N 1
ATOM 1649 C CA . LEU B 1 82 ? -51.564 -13.227 3.835 1.00 25.23 65 LEU B CA 1
ATOM 1650 C C . LEU B 1 82 ? -50.227 -12.576 4.047 1.00 24.24 65 LEU B C 1
ATOM 1651 O O . LEU B 1 82 ? -49.189 -13.082 3.594 1.00 23.51 65 LEU B O 1
ATOM 1656 N N . PHE B 1 83 ? -50.240 -11.459 4.750 1.00 26.22 66 PHE B N 1
ATOM 1657 C CA . PHE B 1 83 ? -48.982 -10.709 4.931 1.00 29.14 66 PHE B CA 1
ATOM 1658 C C . PHE B 1 83 ? -48.069 -11.275 5.999 1.00 27.70 66 PHE B C 1
ATOM 1659 O O . PHE B 1 83 ? -46.871 -11.147 5.881 1.00 28.56 66 PHE B O 1
ATOM 1667 N N . GLU B 1 84 ? -48.623 -11.921 7.012 1.00 31.14 67 GLU B N 1
ATOM 1668 C CA . GLU B 1 84 ? -47.811 -12.798 7.887 1.00 32.51 67 GLU B CA 1
ATOM 1669 C C . GLU B 1 84 ? -47.067 -13.880 7.098 1.00 28.76 67 GLU B C 1
ATOM 1670 O O . GLU B 1 84 ? -45.861 -14.037 7.232 1.00 29.62 67 GLU B O 1
ATOM 1676 N N . ALA B 1 85 ? -47.765 -14.611 6.256 1.00 25.91 68 ALA B N 1
ATOM 1677 C CA . ALA B 1 85 ? -47.078 -15.609 5.442 1.00 25.25 68 ALA B CA 1
ATOM 1678 C C . ALA B 1 85 ? -45.973 -14.949 4.717 1.00 28.68 68 ALA B C 1
ATOM 1679 O O . ALA B 1 85 ? -44.858 -15.473 4.722 1.00 32.66 68 ALA B O 1
ATOM 1681 N N . ILE B 1 86 ? -46.265 -13.809 4.060 1.00 29.51 69 ILE B N 1
ATOM 1682 C CA . ILE B 1 86 ? -45.274 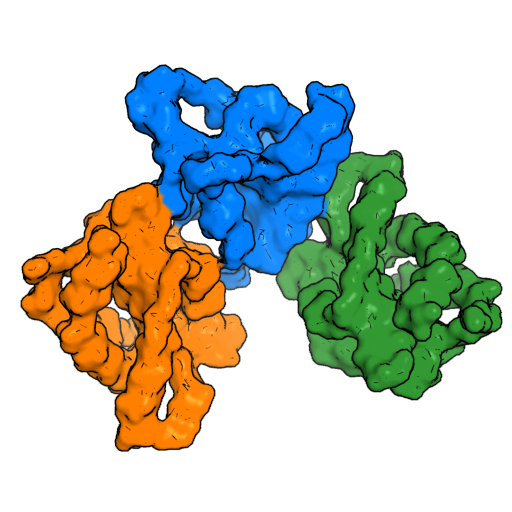-13.185 3.165 1.00 26.74 69 ILE B CA 1
ATOM 1683 C C . ILE B 1 86 ? -44.115 -12.702 3.999 1.00 25.90 69 ILE B C 1
ATOM 1684 O O . ILE B 1 86 ? -42.917 -12.816 3.577 1.00 25.01 69 ILE B O 1
ATOM 1689 N N . LYS B 1 87 ? -44.436 -12.199 5.184 1.00 23.93 70 LYS B N 1
ATOM 1690 C CA . LYS B 1 87 ? -43.363 -11.815 6.087 1.00 28.11 70 LYS B CA 1
ATOM 1691 C C . LYS B 1 87 ? -42.478 -12.972 6.545 1.00 30.51 70 LYS B C 1
ATOM 1692 O O . LYS B 1 87 ? -41.307 -12.777 6.733 1.00 31.40 70 LYS B O 1
ATOM 1698 N N . SER B 1 88 ? -43.061 -14.145 6.774 1.00 33.40 71 SER B N 1
ATOM 1699 C CA . SER B 1 88 ? -42.295 -15.362 7.029 1.00 34.56 71 SER B CA 1
ATOM 1700 C C . SER B 1 88 ? -41.414 -15.826 5.912 1.00 34.37 71 SER B C 1
ATOM 1701 O O . SER B 1 88 ? -40.685 -16.744 6.120 1.00 42.29 71 SER B O 1
ATOM 1704 N N . GLY B 1 89 ? -41.540 -15.281 4.711 1.00 35.41 72 GLY B N 1
ATOM 1705 C CA . GLY B 1 89 ? -40.676 -15.669 3.604 1.00 32.36 72 GLY B CA 1
ATOM 1706 C C . GLY B 1 89 ? -41.392 -16.299 2.445 1.00 33.33 72 GLY B C 1
ATOM 1707 O O . GLY B 1 89 ? -40.739 -16.658 1.469 1.00 42.19 72 GLY B O 1
ATOM 1708 N N . ALA B 1 90 ? -42.714 -16.467 2.493 1.00 32.49 73 ALA B N 1
ATOM 1709 C CA . ALA B 1 90 ? -43.382 -17.202 1.385 1.00 31.77 73 ALA B CA 1
ATOM 1710 C C . ALA B 1 90 ? -43.193 -16.499 0.053 1.00 33.07 73 ALA B C 1
ATOM 1711 O O . ALA B 1 90 ? -43.436 -15.320 -0.047 1.00 33.63 73 ALA B O 1
ATOM 1713 N N . ASP B 1 91 ? -42.739 -17.218 -0.964 1.00 35.85 74 ASP B N 1
ATOM 1714 C CA . ASP B 1 91 ? -42.722 -16.728 -2.350 1.00 33.32 74 ASP B CA 1
ATOM 1715 C C . ASP B 1 91 ? -44.035 -17.053 -3.048 1.00 31.01 74 ASP B C 1
ATOM 1716 O O . ASP B 1 91 ? -44.335 -16.523 -4.111 1.00 30.26 74 ASP B O 1
ATOM 1721 N N . VAL B 1 92 ? -44.764 -17.997 -2.471 1.00 29.02 75 VAL B N 1
ATOM 1722 C CA . VAL B 1 92 ? -45.988 -18.581 -3.003 1.00 26.77 75 VAL B CA 1
ATOM 1723 C C . VAL B 1 92 ? -46.859 -18.737 -1.794 1.00 26.80 75 VAL B C 1
ATOM 1724 O O . VAL B 1 92 ? -46.385 -19.160 -0.749 1.00 29.87 75 VAL B O 1
ATOM 1728 N N . VAL B 1 93 ? -48.102 -18.319 -1.896 1.00 26.68 76 VAL B N 1
ATOM 1729 C CA . VAL B 1 93 ? -49.084 -18.470 -0.835 1.00 24.07 76 VAL B CA 1
ATOM 1730 C C . VAL B 1 93 ? -50.344 -19.029 -1.476 1.00 24.24 76 VAL B C 1
ATOM 1731 O O . VAL B 1 93 ? -50.755 -18.572 -2.537 1.00 26.59 76 VAL B O 1
ATOM 1735 N N . VAL B 1 94 ? -50.895 -20.097 -0.917 1.00 26.77 77 VAL B N 1
ATOM 1736 C CA . VAL B 1 94 ? -52.138 -20.645 -1.422 1.00 24.82 77 VAL B CA 1
ATOM 1737 C C . VAL B 1 94 ? -53.197 -20.572 -0.381 1.00 25.53 77 VAL B C 1
ATOM 1738 O O . VAL B 1 94 ? -52.959 -20.803 0.808 1.00 28.74 77 VAL B O 1
ATOM 1742 N N . THR B 1 95 ? -54.354 -20.091 -0.806 1.00 24.69 78 THR B N 1
ATOM 1743 C CA . THR B 1 95 ? -55.439 -19.870 0.136 1.00 25.67 78 THR B CA 1
ATOM 1744 C C . THR B 1 95 ? -56.500 -20.811 -0.318 1.00 26.59 78 THR B C 1
ATOM 1745 O O . THR B 1 95 ? -56.588 -21.125 -1.535 1.00 26.74 78 THR B O 1
ATOM 1749 N N . THR B 1 96 ? -57.340 -21.235 0.614 1.00 25.41 79 THR B N 1
ATOM 1750 C CA . THR B 1 96 ? -58.405 -22.130 0.192 1.00 26.33 79 THR B CA 1
ATOM 1751 C C . THR B 1 96 ? -59.641 -21.781 0.914 1.00 23.12 79 THR B C 1
ATOM 1752 O O . THR B 1 96 ? -59.599 -21.606 2.119 1.00 24.28 79 THR B O 1
ATOM 1756 N N . GLY B 1 97 ? -60.742 -21.686 0.182 1.00 21.41 80 GLY B N 1
ATOM 1757 C CA . GLY B 1 97 ? -61.986 -21.200 0.795 1.00 23.58 80 GLY B CA 1
ATOM 1758 C C . GLY B 1 97 ? -62.277 -19.701 0.576 1.00 25.34 80 GLY B C 1
ATOM 1759 O O . GLY B 1 97 ? -61.363 -18.871 0.287 1.00 23.59 80 GLY B O 1
ATOM 1760 N N . GLY B 1 98 ? -63.557 -19.377 0.673 1.00 24.29 81 GLY B N 1
ATOM 1761 C CA . GLY B 1 98 ? -64.037 -18.009 0.617 1.00 26.34 81 GLY B CA 1
ATOM 1762 C C . GLY B 1 98 ? -64.203 -17.432 -0.782 1.00 28.96 81 GLY B C 1
ATOM 1763 O O . GLY B 1 98 ? -64.557 -16.257 -0.905 1.00 30.31 81 GLY B O 1
ATOM 1764 N N . THR B 1 99 ? -63.975 -18.248 -1.830 1.00 28.19 82 THR B N 1
ATOM 1765 C CA . THR B 1 99 ? -64.083 -17.789 -3.208 1.00 27.33 82 THR B CA 1
ATOM 1766 C C . THR B 1 99 ? -65.494 -17.901 -3.785 1.00 29.42 82 THR B C 1
ATOM 1767 O O . THR B 1 99 ? -65.658 -17.736 -4.975 1.00 30.20 82 THR B O 1
ATOM 1771 N N . GLY B 1 100 ? -66.498 -18.218 -2.978 1.00 30.16 83 GLY B N 1
ATOM 1772 C CA . GLY B 1 100 ? -67.837 -18.424 -3.507 1.00 30.34 83 GLY B CA 1
ATOM 1773 C C . GLY B 1 100 ? -68.652 -17.169 -3.692 1.00 29.07 83 GLY B C 1
ATOM 1774 O O . GLY B 1 100 ? -68.130 -16.098 -3.603 1.00 30.46 83 GLY B O 1
ATOM 1775 N N . ILE B 1 101 ? -69.949 -17.331 -3.921 1.00 28.62 84 ILE B N 1
ATOM 1776 C CA . ILE B 1 101 ? -70.865 -16.235 -4.203 1.00 27.01 84 ILE B CA 1
ATOM 1777 C C . ILE B 1 101 ? -71.783 -15.913 -3.052 1.00 28.93 84 ILE B C 1
ATOM 1778 O O . ILE B 1 101 ? -72.744 -15.212 -3.248 1.00 32.68 84 ILE B O 1
ATOM 1783 N N . THR B 1 102 ? -71.480 -16.373 -1.846 1.00 30.68 85 THR B N 1
ATOM 1784 C CA . THR B 1 102 ? -72.329 -16.087 -0.692 1.00 31.61 85 THR B CA 1
ATOM 1785 C C . THR B 1 102 ? -71.817 -14.773 -0.150 1.00 37.36 85 THR B C 1
ATOM 1786 O O . THR B 1 102 ? -70.666 -14.355 -0.442 1.00 35.34 85 THR B O 1
ATOM 1790 N N . ARG B 1 103 ? -72.653 -14.136 0.663 1.00 41.47 86 ARG B N 1
ATOM 1791 C CA . ARG B 1 103 ? -72.299 -12.884 1.312 1.00 45.43 86 ARG B CA 1
ATOM 1792 C C . ARG B 1 103 ? -71.003 -12.952 2.117 1.00 44.73 86 ARG B C 1
ATOM 1793 O O . ARG B 1 103 ? -70.280 -11.999 2.154 1.00 45.93 86 ARG B O 1
ATOM 1801 N N . ARG B 1 104 ? -70.761 -14.063 2.793 1.00 47.92 87 ARG B N 1
ATOM 1802 C CA . ARG B 1 104 ? -69.532 -14.300 3.541 1.00 50.63 87 ARG B CA 1
ATOM 1803 C C . ARG B 1 104 ? -68.272 -14.313 2.661 1.00 46.04 87 ARG B C 1
ATOM 1804 O O . ARG B 1 104 ? -67.199 -13.945 3.112 1.00 46.07 87 ARG B O 1
ATOM 1812 N N . ASP B 1 105 ? -68.387 -14.813 1.434 1.00 37.89 88 ASP B N 1
ATOM 1813 C CA . ASP B 1 105 ? -67.211 -15.106 0.631 1.00 36.00 88 ASP B CA 1
ATOM 1814 C C . ASP B 1 105 ? -66.520 -13.808 0.196 1.00 33.61 88 ASP B C 1
ATOM 1815 O O . ASP B 1 105 ? -66.999 -13.068 -0.678 1.00 37.59 88 ASP B O 1
ATOM 1820 N N . ILE B 1 106 ? -65.376 -13.549 0.791 1.00 30.44 89 ILE B N 1
ATOM 1821 C CA . ILE B 1 106 ? -64.642 -12.327 0.540 1.00 28.28 89 ILE B CA 1
ATOM 1822 C C . ILE B 1 106 ? -63.190 -12.548 0.096 1.00 29.48 89 ILE B C 1
ATOM 1823 O O . ILE B 1 106 ? -62.448 -11.571 -0.047 1.00 31.34 89 ILE B O 1
ATOM 1828 N N . THR B 1 107 ? -62.791 -13.786 -0.194 1.00 25.43 90 THR B N 1
ATOM 1829 C CA . THR B 1 107 ? -61.379 -14.044 -0.363 1.00 24.83 90 THR B CA 1
ATOM 1830 C C . THR B 1 107 ? -60.782 -13.372 -1.576 1.00 26.93 90 THR B C 1
ATOM 1831 O O . THR B 1 107 ? -59.725 -12.760 -1.452 1.00 29.12 90 THR B O 1
ATOM 1835 N N . ILE B 1 108 ? -61.444 -13.511 -2.728 1.00 28.09 91 ILE B N 1
ATOM 1836 C CA . ILE B 1 108 ? -60.996 -12.949 -3.982 1.00 29.19 91 ILE B CA 1
ATOM 1837 C C . ILE B 1 108 ? -61.172 -11.402 -3.980 1.00 31.47 91 ILE B C 1
ATOM 1838 O O . ILE B 1 108 ? -60.229 -10.636 -4.245 1.00 32.24 91 ILE B O 1
ATOM 1843 N N . GLU B 1 109 ? -62.358 -10.932 -3.639 1.00 28.99 92 GLU B N 1
ATOM 1844 C CA . GLU B 1 109 ? -62.541 -9.504 -3.502 1.00 28.43 92 GLU B CA 1
ATOM 1845 C C . GLU B 1 109 ? -61.438 -8.922 -2.610 1.00 30.06 92 GLU B C 1
ATOM 1846 O O . GLU B 1 109 ? -61.067 -7.774 -2.768 1.00 32.09 92 GLU B O 1
ATOM 1852 N N . SER B 1 110 ? -60.934 -9.694 -1.650 1.00 29.05 93 SER B N 1
ATOM 1853 C CA . SER B 1 110 ? -59.999 -9.151 -0.693 1.00 27.25 93 SER B CA 1
ATOM 1854 C C . SER B 1 110 ? -58.564 -9.069 -1.286 1.00 28.23 93 SER B C 1
ATOM 1855 O O . SER B 1 110 ? -57.840 -8.123 -0.995 1.00 26.58 93 SER B O 1
ATOM 1858 N N . ILE B 1 111 ? -58.172 -10.050 -2.125 1.00 26.30 94 ILE B N 1
ATOM 1859 C CA . ILE B 1 111 ? -56.777 -10.257 -2.543 1.00 25.03 94 ILE B CA 1
ATOM 1860 C C . ILE B 1 111 ? -56.486 -9.743 -3.967 1.00 26.18 94 ILE B C 1
ATOM 1861 O O . ILE B 1 111 ? -55.406 -9.186 -4.225 1.00 26.60 94 ILE B O 1
ATOM 1866 N N . LYS B 1 112 ? -57.407 -10.000 -4.902 1.00 29.07 95 LYS B N 1
ATOM 1867 C CA . LYS B 1 112 ? -57.293 -9.565 -6.335 1.00 30.88 95 LYS B CA 1
ATOM 1868 C C . LYS B 1 112 ? -56.832 -8.108 -6.477 1.00 29.12 95 LYS B C 1
ATOM 1869 O O . LYS B 1 112 ? -55.883 -7.845 -7.229 1.00 33.05 95 LYS B O 1
ATOM 1875 N N . PRO B 1 113 ? -57.435 -7.171 -5.709 1.00 26.40 96 PRO B N 1
ATOM 1876 C CA . PRO B 1 113 ? -57.014 -5.779 -5.867 1.00 28.08 96 PRO B CA 1
ATOM 1877 C C . PRO B 1 113 ? -55.533 -5.511 -5.597 1.00 29.16 96 PRO B C 1
ATOM 1878 O O . PRO B 1 113 ? -55.012 -4.463 -5.999 1.00 33.72 96 PRO B O 1
ATOM 1882 N N . LEU B 1 114 ? -54.869 -6.404 -4.889 1.00 27.87 97 LEU B N 1
ATOM 1883 C CA . LEU B 1 114 ? -53.450 -6.274 -4.677 1.00 28.41 97 LEU B CA 1
ATOM 1884 C C . LEU B 1 114 ? -52.582 -6.769 -5.819 1.00 26.79 97 LEU B C 1
ATOM 1885 O O . LEU B 1 114 ? -51.367 -6.565 -5.781 1.00 26.95 97 LEU B O 1
ATOM 1890 N N . PHE B 1 115 ? -53.151 -7.422 -6.824 1.00 26.35 98 PHE B N 1
ATOM 1891 C CA . PHE B 1 115 ? -52.291 -7.976 -7.865 1.00 27.61 98 PHE B CA 1
ATOM 1892 C C . PHE B 1 115 ? -51.724 -6.903 -8.780 1.00 25.43 98 PHE B C 1
ATOM 1893 O O . PHE B 1 115 ? -52.453 -6.116 -9.294 1.00 25.72 98 PHE B O 1
ATOM 1901 N N . ASP B 1 116 ? -50.423 -6.900 -8.980 1.00 26.77 99 ASP B N 1
ATOM 1902 C CA . ASP B 1 116 ? -49.751 -6.140 -10.061 1.00 28.28 99 ASP B CA 1
ATOM 1903 C C . ASP B 1 116 ? -49.810 -6.880 -11.391 1.00 29.57 99 ASP B C 1
ATOM 1904 O O . ASP B 1 116 ? -49.773 -6.251 -12.399 1.00 31.52 99 ASP B O 1
ATOM 1909 N N . LYS B 1 117 ? -49.848 -8.215 -11.414 1.00 30.59 100 LYS B N 1
ATOM 1910 C CA . LYS B 1 117 ? -50.144 -8.948 -12.682 1.00 31.24 100 LYS B CA 1
ATOM 1911 C C . LYS B 1 117 ? -51.133 -10.037 -12.339 1.00 28.86 100 LYS B C 1
ATOM 1912 O O . LYS B 1 117 ? -51.047 -10.595 -11.294 1.00 28.00 100 LYS B O 1
ATOM 1918 N N . GLU B 1 118 ? -52.150 -10.263 -13.132 1.00 31.30 101 GLU B N 1
ATOM 1919 C CA . GLU B 1 118 ? -53.056 -11.371 -12.824 1.00 35.57 101 GLU B CA 1
ATOM 1920 C C . GLU B 1 118 ? -52.849 -12.539 -13.807 1.00 35.06 101 GLU B C 1
ATOM 1921 O O . GLU B 1 118 ? -52.744 -12.326 -14.996 1.00 38.19 101 GLU B O 1
ATOM 1927 N N . LEU B 1 119 ? -52.758 -13.769 -13.315 1.00 34.85 102 LEU B N 1
ATOM 1928 C CA . LEU B 1 119 ? -52.531 -14.919 -14.204 1.00 32.36 102 LEU B CA 1
ATOM 1929 C C . LEU B 1 119 ? -53.869 -15.425 -14.705 1.00 33.75 102 LEU B C 1
ATOM 1930 O O . LEU B 1 119 ? -54.905 -15.070 -14.156 1.00 35.85 102 LEU B O 1
ATOM 1935 N N . SER B 1 120 ? -53.871 -16.276 -15.722 1.00 37.23 103 SER B N 1
ATOM 1936 C CA . SER B 1 120 ? -55.143 -16.843 -16.237 1.00 39.83 103 SER B CA 1
ATOM 1937 C C . SER B 1 120 ? -55.474 -18.193 -15.547 1.00 39.28 103 SER B C 1
ATOM 1938 O O . SER B 1 120 ? -56.092 -19.095 -16.145 1.00 41.98 103 SER B O 1
ATOM 1941 N N . PHE B 1 121 ? -55.128 -18.279 -14.256 1.00 34.77 104 PHE B N 1
ATOM 1942 C CA . PHE B 1 121 ? -55.331 -19.462 -13.430 1.00 34.63 104 PHE B CA 1
ATOM 1943 C C . PHE B 1 121 ? -56.776 -19.850 -13.288 1.00 36.53 104 PHE B C 1
ATOM 1944 O O . PHE B 1 121 ? -57.109 -21.010 -13.499 1.00 40.36 104 PHE B O 1
ATOM 1952 N N . GLY B 1 122 ? -57.648 -18.914 -12.928 1.00 35.19 105 GLY B N 1
ATOM 1953 C CA . GLY B 1 122 ? -59.054 -19.272 -12.794 1.00 35.89 105 GLY B CA 1
ATOM 1954 C C . GLY B 1 122 ? -59.663 -19.926 -14.040 1.00 36.95 105 GLY B C 1
ATOM 1955 O O . GLY B 1 122 ? -60.572 -20.760 -13.966 1.00 35.01 105 GLY B O 1
ATOM 1956 N N . GLU B 1 123 ? -59.172 -19.524 -15.200 1.00 40.70 106 GLU B N 1
ATOM 1957 C CA . GLU B 1 123 ? -59.737 -19.990 -16.469 1.00 42.26 106 GLU B CA 1
ATOM 1958 C C . GLU B 1 123 ? -59.327 -21.429 -16.747 1.00 42.12 106 GLU B C 1
ATOM 1959 O O . GLU B 1 123 ? -60.150 -22.296 -17.064 1.00 39.11 106 GLU B O 1
ATOM 1965 N N . VAL B 1 124 ? -58.033 -21.673 -16.578 1.00 41.08 107 VAL B N 1
ATOM 1966 C CA . VAL B 1 124 ? -57.470 -22.993 -16.720 1.00 38.15 107 VAL B CA 1
ATOM 1967 C C . VAL B 1 124 ? -58.116 -23.916 -15.685 1.00 40.20 107 VAL B C 1
ATOM 1968 O O . VAL B 1 124 ? -58.645 -24.999 -16.028 1.00 38.75 107 VAL B O 1
ATOM 1972 N N . PHE B 1 125 ? -58.135 -23.471 -14.433 1.00 37.17 108 PHE B N 1
ATOM 1973 C CA . PHE B 1 125 ? -58.800 -24.232 -13.371 1.00 37.93 108 PHE B CA 1
ATOM 1974 C C . PHE B 1 125 ? -60.226 -24.583 -13.791 1.00 41.26 108 PHE B C 1
ATOM 1975 O O . PHE B 1 125 ? -60.713 -25.695 -13.581 1.00 39.93 108 PHE B O 1
ATOM 1983 N N . ARG B 1 126 ? -60.911 -23.657 -14.417 1.00 46.34 109 ARG B N 1
ATOM 1984 C CA . ARG B 1 126 ? -62.292 -23.964 -14.737 1.00 48.49 109 ARG B CA 1
ATOM 1985 C C . ARG B 1 126 ? -62.390 -24.970 -15.868 1.00 50.46 109 ARG B C 1
ATOM 1986 O O . ARG B 1 126 ? -63.251 -25.860 -15.798 1.00 53.20 109 ARG B O 1
ATOM 1994 N N . ALA B 1 127 ? -61.520 -24.872 -16.878 1.00 49.80 110 ALA B N 1
ATOM 1995 C CA . ALA B 1 127 ? -61.516 -25.893 -17.940 1.00 46.83 110 ALA B CA 1
ATOM 1996 C C . ALA B 1 127 ? -61.268 -27.247 -17.303 1.00 49.93 110 ALA B C 1
ATOM 1997 O O . ALA B 1 127 ? -61.987 -28.191 -17.569 1.00 62.67 110 ALA B O 1
ATOM 1999 N N . LYS B 1 128 ? -60.316 -27.351 -16.394 1.00 55.07 111 LYS B N 1
ATOM 2000 C CA . LYS B 1 128 ? -60.034 -28.663 -15.826 1.00 59.33 111 LYS B CA 1
ATOM 2001 C C . LYS B 1 128 ? -61.207 -29.191 -15.013 1.00 60.19 111 LYS B C 1
ATOM 2002 O O . LYS B 1 128 ? -61.486 -30.378 -15.051 1.00 81.47 111 LYS B O 1
ATOM 2008 N N . SER B 1 129 ? -61.910 -28.325 -14.303 1.00 56.71 112 SER B N 1
ATOM 2009 C CA . SER B 1 129 ? -63.087 -28.738 -13.548 1.00 54.61 112 SER B CA 1
ATOM 2010 C C . SER B 1 129 ? -64.292 -29.123 -14.432 1.00 59.44 112 SER B C 1
ATOM 2011 O O . SER B 1 129 ? -65.029 -30.044 -14.107 1.00 57.97 112 SER B O 1
ATOM 2014 N N . TYR B 1 130 ? -64.494 -28.390 -15.526 1.00 62.04 113 TYR B N 1
ATOM 2015 C CA . TYR B 1 130 ? -65.589 -28.626 -16.465 1.00 69.19 113 TYR B CA 1
ATOM 2016 C C . TYR B 1 130 ? -65.603 -30.062 -16.955 1.00 71.07 113 TYR B C 1
ATOM 2017 O O . TYR B 1 130 ? -66.582 -30.481 -17.546 1.00 62.34 113 TYR B O 1
ATOM 2026 N N . GLU B 1 131 ? -64.509 -30.793 -16.720 1.00 74.10 114 GLU B N 1
ATOM 2027 C CA . GLU B 1 131 ? -64.440 -32.243 -16.987 1.00 77.69 114 GLU B CA 1
ATOM 2028 C C . GLU B 1 131 ? -64.931 -33.122 -15.822 1.00 73.94 114 GLU B C 1
ATOM 2029 O O . GLU B 1 131 ? -65.423 -34.211 -16.074 1.00 75.26 114 GLU B O 1
ATOM 2035 N N . GLU B 1 132 ? -64.791 -32.684 -14.569 1.00 71.16 115 GLU B N 1
ATOM 2036 C CA . GLU B 1 132 ? -65.437 -33.390 -13.448 1.00 70.70 115 GLU B CA 1
ATOM 2037 C C . GLU B 1 132 ? -66.897 -32.956 -13.326 1.00 71.77 115 GLU B C 1
ATOM 2038 O O . GLU B 1 132 ? -67.771 -33.807 -13.350 1.00 73.23 115 GLU B O 1
ATOM 2044 N N . VAL B 1 133 ? -67.164 -31.651 -13.180 1.00 65.77 116 VAL B N 1
ATOM 2045 C CA . VAL B 1 133 ? -68.492 -31.184 -12.737 1.00 56.41 116 VAL B CA 1
ATOM 2046 C C . VAL B 1 133 ? -69.318 -30.502 -13.817 1.00 50.92 116 VAL B C 1
ATOM 2047 O O . VAL B 1 133 ? -70.419 -30.082 -13.547 1.00 49.93 116 VAL B O 1
ATOM 2051 N N . GLY B 1 134 ? -68.799 -30.354 -15.024 1.00 50.12 117 GLY B N 1
ATOM 2052 C CA . GLY B 1 134 ? -69.559 -29.656 -16.080 1.00 50.03 117 GLY B CA 1
ATOM 2053 C C . GLY B 1 134 ? -70.054 -28.231 -15.765 1.00 50.22 117 GLY B C 1
ATOM 2054 O O . GLY B 1 134 ? -69.337 -27.402 -15.188 1.00 51.98 117 GLY B O 1
ATOM 2055 N N . TYR B 1 135 ? -71.291 -27.960 -16.166 1.00 44.93 118 TYR B N 1
ATOM 2056 C CA . TYR B 1 135 ? -71.961 -26.694 -15.950 1.00 41.37 118 TYR B CA 1
ATOM 2057 C C . TYR B 1 135 ? -71.931 -26.114 -14.535 1.00 41.41 118 TYR B C 1
ATOM 2058 O O . TYR B 1 135 ? -72.064 -24.909 -14.399 1.00 43.82 118 TYR B O 1
ATOM 2067 N N . ALA B 1 136 ? -71.744 -26.920 -13.490 1.00 39.80 119 ALA B N 1
ATOM 2068 C CA . ALA B 1 136 ? -71.536 -26.347 -12.155 1.00 36.09 119 ALA B CA 1
ATOM 2069 C C . ALA B 1 136 ? -70.340 -25.372 -12.091 1.00 36.16 119 ALA B C 1
ATOM 2070 O O . ALA B 1 136 ? -70.244 -24.595 -11.120 1.00 39.95 119 ALA B O 1
ATOM 2072 N N . THR B 1 137 ? -69.411 -25.415 -13.053 1.00 32.91 120 THR B N 1
ATOM 2073 C CA . THR B 1 137 ? -68.252 -24.544 -12.974 1.00 35.03 120 THR B CA 1
ATOM 2074 C C . THR B 1 137 ? -68.675 -23.039 -13.121 1.00 35.56 120 THR B C 1
ATOM 2075 O O . THR B 1 137 ? -67.922 -22.138 -12.782 1.00 34.31 120 THR B O 1
ATOM 2079 N N . VAL B 1 138 ? -69.895 -22.794 -13.578 1.00 32.79 121 VAL B N 1
ATOM 2080 C CA . VAL B 1 138 ? -70.538 -21.501 -13.482 1.00 32.03 121 VAL B CA 1
ATOM 2081 C C . VAL B 1 138 ? -70.313 -20.872 -12.107 1.00 34.17 121 VAL B C 1
ATOM 2082 O O . VAL B 1 138 ? -70.208 -19.646 -11.987 1.00 31.84 121 VAL B O 1
ATOM 2086 N N . LEU B 1 139 ? -70.194 -21.715 -11.081 1.00 34.13 122 LEU B N 1
ATOM 2087 C CA . LEU B 1 139 ? -70.072 -21.275 -9.701 1.00 35.56 122 LEU B CA 1
ATOM 2088 C C . LEU B 1 139 ? -68.627 -21.349 -9.190 1.00 37.04 122 LEU B C 1
ATOM 2089 O O . LEU B 1 139 ? -68.321 -20.896 -8.098 1.00 41.96 122 LEU B O 1
ATOM 2094 N N . THR B 1 140 ? -67.748 -21.965 -9.949 1.00 38.11 123 THR B N 1
ATOM 2095 C CA . THR B 1 140 ? -66.374 -22.122 -9.512 1.00 40.89 123 THR B CA 1
ATOM 2096 C C . THR B 1 140 ? -65.638 -20.829 -9.651 1.00 42.44 123 THR B C 1
ATOM 2097 O O . THR B 1 140 ? -65.627 -20.244 -10.739 1.00 46.20 123 THR B O 1
ATOM 2101 N N . ARG B 1 141 ? -65.004 -20.369 -8.582 1.00 39.19 124 ARG B N 1
ATOM 2102 C CA . ARG B 1 141 ? -64.174 -19.176 -8.711 1.00 38.16 124 ARG B CA 1
ATOM 2103 C C . ARG B 1 141 ? -62.774 -19.483 -8.132 1.00 35.20 124 ARG B C 1
ATOM 2104 O O . ARG B 1 141 ? -62.629 -20.111 -7.080 1.00 34.95 124 ARG B O 1
ATOM 2112 N N . ALA B 1 142 ? -61.747 -19.112 -8.875 1.00 31.43 125 ALA B N 1
ATOM 2113 C CA . ALA B 1 142 ? -60.382 -19.223 -8.416 1.00 31.11 125 ALA B CA 1
ATOM 2114 C C . ALA B 1 142 ? -59.603 -18.103 -9.090 1.00 32.32 125 ALA B C 1
ATOM 2115 O O . ALA B 1 142 ? -60.071 -17.4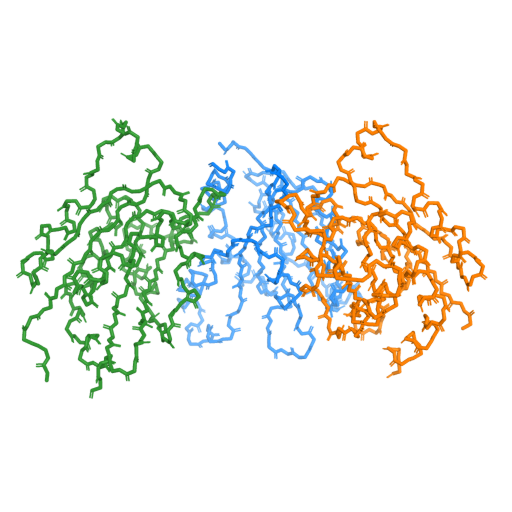94 -10.038 1.00 33.15 125 ALA B O 1
ATOM 2117 N N . THR B 1 143 ? -58.425 -17.797 -8.578 1.00 32.21 126 THR B N 1
ATOM 2118 C CA . THR B 1 143 ? -57.615 -16.759 -9.176 1.00 31.11 126 THR B CA 1
ATOM 2119 C C . THR B 1 143 ? -56.188 -16.899 -8.772 1.00 27.53 126 THR B C 1
ATOM 2120 O O . THR B 1 143 ? -55.860 -17.535 -7.782 1.00 30.42 126 THR B O 1
ATOM 2124 N N . ALA B 1 144 ? -55.310 -16.294 -9.527 1.00 25.15 127 ALA B N 1
ATOM 2125 C CA . ALA B 1 144 ? -53.961 -16.199 -9.046 1.00 26.65 127 ALA B CA 1
ATOM 2126 C C . ALA B 1 144 ? -53.333 -14.923 -9.603 1.00 25.87 127 ALA B C 1
ATOM 2127 O O . ALA B 1 144 ? -53.744 -14.429 -10.642 1.00 23.28 127 ALA B O 1
ATOM 2129 N N . GLY B 1 145 ? -52.323 -14.436 -8.910 1.00 25.56 128 GLY B N 1
ATOM 2130 C CA . GLY B 1 145 ? -51.614 -13.257 -9.326 1.00 26.22 128 GLY B CA 1
ATOM 2131 C C . GLY B 1 145 ? -50.285 -13.038 -8.623 1.00 27.14 128 GLY B C 1
ATOM 2132 O O . GLY B 1 145 ? -49.898 -13.751 -7.675 1.00 27.60 128 GLY B O 1
ATOM 2133 N N . ILE B 1 146 ? -49.602 -12.004 -9.096 1.00 28.24 129 ILE B N 1
ATOM 2134 C CA . ILE B 1 146 ? -48.333 -11.569 -8.575 1.00 27.25 129 ILE B CA 1
ATOM 2135 C C . ILE B 1 146 ? -48.461 -10.254 -7.828 1.00 27.05 129 ILE B C 1
ATOM 2136 O O . ILE B 1 146 ? -49.084 -9.342 -8.313 1.00 28.59 129 ILE B O 1
ATOM 2141 N N . ILE B 1 147 ? -47.892 -10.211 -6.628 1.00 26.01 130 ILE B N 1
ATOM 2142 C CA . ILE B 1 147 ? -47.697 -9.005 -5.836 1.00 27.09 130 ILE B CA 1
ATOM 2143 C C . ILE B 1 147 ? -46.210 -8.709 -5.799 1.00 27.16 130 ILE B C 1
ATOM 2144 O O . ILE B 1 147 ? -45.421 -9.551 -5.390 1.00 29.10 130 ILE B O 1
ATOM 2149 N N . ARG B 1 148 ? -45.839 -7.501 -6.190 1.00 30.18 131 ARG B N 1
ATOM 2150 C CA . ARG B 1 148 ? -44.433 -7.081 -6.302 1.00 30.81 131 ARG B CA 1
ATOM 2151 C C . ARG B 1 148 ? -44.058 -5.985 -5.355 1.00 31.91 131 ARG B C 1
ATOM 2152 O O . ARG B 1 148 ? -44.813 -5.047 -5.180 1.00 37.42 131 ARG B O 1
ATOM 2160 N N . GLY B 1 149 ? -42.833 -6.037 -4.868 1.00 35.13 132 GLY B N 1
ATOM 2161 C CA . GLY B 1 149 ? -42.213 -4.938 -4.157 1.00 38.34 132 GLY B CA 1
ATOM 2162 C C . GLY B 1 149 ? -41.145 -4.386 -5.071 1.00 38.72 132 GLY B C 1
ATOM 2163 O O . GLY B 1 149 ? -41.200 -4.652 -6.229 1.00 37.04 132 GLY B O 1
ATOM 2164 N N . GLN B 1 150 ? -40.177 -3.645 -4.532 1.00 43.93 133 GLN B N 1
ATOM 2165 C CA . GLN B 1 150 ? -39.082 -3.073 -5.306 1.00 45.70 133 GLN B CA 1
ATOM 2166 C C . GLN B 1 150 ? -38.424 -4.197 -6.081 1.00 46.06 133 GLN B C 1
ATOM 2167 O O . GLN B 1 150 ? -38.346 -4.129 -7.302 1.00 46.72 133 GLN B O 1
ATOM 2173 N N . GLU B 1 151 ? -38.006 -5.260 -5.399 1.00 51.10 134 GLU B N 1
ATOM 2174 C CA . GLU B 1 151 ? -37.405 -6.398 -6.100 1.00 55.18 134 GLU B CA 1
ATOM 2175 C C . GLU B 1 151 ? -38.189 -7.731 -5.975 1.00 51.72 134 GLU B C 1
ATOM 2176 O O . GLU B 1 151 ? -38.528 -8.353 -7.000 1.00 47.90 134 GLU B O 1
ATOM 2182 N N . ARG B 1 152 ? -38.430 -8.155 -4.727 1.00 42.97 135 ARG B N 1
ATOM 2183 C CA . ARG B 1 152 ? -39.279 -9.313 -4.357 1.00 36.99 135 ARG B CA 1
ATOM 2184 C C . ARG B 1 152 ? -40.630 -9.511 -5.109 1.00 35.83 135 ARG B C 1
ATOM 2185 O O . ARG B 1 152 ? -41.311 -8.548 -5.433 1.00 33.09 135 ARG B O 1
ATOM 2193 N N . ILE B 1 153 ? -41.010 -10.779 -5.312 1.00 33.62 136 ILE B N 1
ATOM 2194 C CA . ILE B 1 153 ? -42.217 -11.230 -6.022 1.00 33.82 136 ILE B CA 1
ATOM 2195 C C . ILE B 1 153 ? -42.929 -12.148 -5.057 1.00 32.97 136 ILE B C 1
ATOM 2196 O O . ILE B 1 153 ? -42.282 -12.746 -4.251 1.00 35.92 136 ILE B O 1
ATOM 2201 N N . VAL B 1 154 ? -44.250 -12.235 -5.113 1.00 32.29 137 VAL B N 1
ATOM 2202 C CA . VAL B 1 154 ? -45.014 -13.252 -4.365 1.00 30.43 137 VAL B CA 1
ATOM 2203 C C . VAL B 1 154 ? -46.174 -13.717 -5.268 1.00 31.39 137 VAL B C 1
ATOM 2204 O O . VAL B 1 154 ? -46.887 -12.891 -5.842 1.00 31.58 137 VAL B O 1
ATOM 2208 N N . VAL B 1 155 ? -46.330 -15.026 -5.449 1.00 30.82 138 VAL B N 1
ATOM 2209 C CA . VAL B 1 155 ? -47.425 -15.560 -6.263 1.00 28.62 138 VAL B CA 1
ATOM 2210 C C . VAL B 1 155 ? -48.485 -16.008 -5.311 1.00 28.74 138 VAL B C 1
ATOM 2211 O O . VAL B 1 155 ? -48.159 -16.717 -4.388 1.00 29.54 138 VAL B O 1
ATOM 2215 N N . VAL B 1 156 ? -49.741 -15.605 -5.523 1.00 27.38 139 VAL B N 1
ATOM 2216 C CA . VAL B 1 156 ? -50.832 -15.989 -4.630 1.00 25.95 139 VAL B CA 1
ATOM 2217 C C . VAL B 1 156 ? -51.826 -16.733 -5.504 1.00 27.91 139 VAL B C 1
ATOM 2218 O O . VAL B 1 156 ? -52.084 -16.301 -6.623 1.00 29.61 139 VAL B O 1
ATOM 2222 N N . PHE B 1 157 ? -52.308 -17.876 -5.015 1.00 26.93 140 PHE B N 1
ATOM 2223 C CA . PHE B 1 157 ? -53.305 -18.698 -5.698 1.00 25.83 140 PHE B CA 1
ATOM 2224 C C . PHE B 1 157 ? -54.449 -18.756 -4.748 1.00 23.99 140 PHE B C 1
ATOM 2225 O O . PHE B 1 157 ? -54.229 -19.059 -3.622 1.00 25.83 140 PHE B O 1
ATOM 2233 N N . SER B 1 158 ? -55.670 -18.541 -5.189 1.00 23.94 141 SER B N 1
ATOM 2234 C CA . SER B 1 158 ? -56.801 -18.647 -4.293 1.00 26.10 141 SER B CA 1
ATOM 2235 C C . SER B 1 158 ? -57.780 -19.652 -4.876 1.00 25.91 141 SER B C 1
ATOM 2236 O O . SER B 1 158 ? -58.261 -19.482 -5.983 1.00 24.93 141 SER B O 1
ATOM 2239 N N . LEU B 1 159 ? -58.024 -20.726 -4.115 1.00 28.81 142 LEU B N 1
ATOM 2240 C CA . LEU B 1 159 ? -58.800 -21.898 -4.565 1.00 25.74 142 LEU B CA 1
ATOM 2241 C C . LEU B 1 159 ? -60.042 -22.038 -3.705 1.00 24.23 142 LEU B C 1
ATOM 2242 O O . LEU B 1 159 ? -60.065 -21.587 -2.541 1.00 24.37 142 LEU B O 1
ATOM 2247 N N . PRO B 1 160 ? -61.044 -22.715 -4.223 1.00 23.75 143 PRO B N 1
ATOM 2248 C CA . PRO B 1 160 ? -62.186 -23.049 -3.410 1.00 27.38 143 PRO B CA 1
ATOM 2249 C C . PRO B 1 160 ? -61.855 -23.931 -2.197 1.00 28.81 143 PRO B C 1
ATOM 2250 O O . PRO B 1 160 ? -60.733 -24.354 -2.020 1.00 27.93 143 PRO B O 1
ATOM 2254 N N . GLY B 1 161 ? -62.844 -24.141 -1.348 1.00 34.37 144 GLY B N 1
ATOM 2255 C CA . GLY B 1 161 ? -62.670 -24.903 -0.119 1.00 38.90 144 GLY B CA 1
ATOM 2256 C C . GLY B 1 161 ? -62.649 -26.438 -0.263 1.00 38.69 144 GLY B C 1
ATOM 2257 O O . GLY B 1 161 ? -61.931 -27.109 0.472 1.00 36.35 144 GLY B O 1
ATOM 2258 N N . SER B 1 162 ? -63.436 -26.993 -1.180 1.00 37.08 145 SER B N 1
ATOM 2259 C CA . SER B 1 162 ? -63.575 -28.454 -1.265 1.00 37.81 145 SER B CA 1
ATOM 2260 C C . SER B 1 162 ? -62.220 -29.140 -1.542 1.00 41.93 145 SER B C 1
ATOM 2261 O O . SER B 1 162 ? -61.342 -28.637 -2.324 1.00 43.31 145 SER B O 1
ATOM 2264 N N . VAL B 1 163 ? -62.044 -30.272 -0.866 1.00 42.78 146 VAL B N 1
ATOM 2265 C CA . VAL B 1 163 ? -60.884 -31.115 -1.096 1.00 44.60 146 VAL B CA 1
ATOM 2266 C C . VAL B 1 163 ? -60.740 -31.440 -2.606 1.00 42.47 146 VAL B C 1
ATOM 2267 O O . VAL B 1 163 ? -59.646 -31.451 -3.155 1.00 36.57 146 VAL B O 1
ATOM 2271 N N . ASN B 1 164 ? -61.850 -31.663 -3.290 1.00 43.56 147 ASN B N 1
ATOM 2272 C CA . ASN B 1 164 ? -61.778 -31.938 -4.711 1.00 47.81 147 ASN B CA 1
ATOM 2273 C C . ASN B 1 164 ? -61.250 -30.765 -5.491 1.00 47.31 147 ASN B C 1
ATOM 2274 O O . ASN B 1 164 ? -60.437 -30.932 -6.412 1.00 46.31 147 ASN B O 1
ATOM 2279 N N . ALA B 1 165 ? -61.779 -29.578 -5.184 1.00 44.70 148 ALA B N 1
ATOM 2280 C CA . ALA B 1 165 ? -61.362 -28.373 -5.898 1.00 39.91 148 ALA B CA 1
ATOM 2281 C C . ALA B 1 165 ? -59.868 -28.137 -5.648 1.00 36.98 148 ALA B C 1
ATOM 2282 O O . ALA B 1 165 ? -59.084 -27.952 -6.578 1.00 36.39 148 ALA B O 1
ATOM 2284 N N . VAL B 1 166 ? -59.451 -28.232 -4.398 1.00 35.45 149 VAL B N 1
ATOM 2285 C CA . VAL B 1 166 ? -58.029 -28.118 -4.094 1.00 36.67 149 VAL B CA 1
ATOM 2286 C C . VAL B 1 166 ? -57.148 -29.121 -4.863 1.00 39.66 149 VAL B C 1
ATOM 2287 O O . VAL B 1 166 ? -56.073 -28.764 -5.332 1.00 44.22 149 VAL B O 1
ATOM 2291 N N . LYS B 1 167 ? -57.600 -30.366 -4.999 1.00 45.34 150 LYS B N 1
ATOM 2292 C CA . LYS B 1 167 ? -56.848 -31.417 -5.729 1.00 48.41 150 LYS B CA 1
ATOM 2293 C C . LYS B 1 167 ? -56.563 -30.940 -7.132 1.00 43.29 150 LYS B C 1
ATOM 2294 O O . LYS B 1 167 ? -55.437 -31.040 -7.632 1.00 41.54 150 LYS B O 1
ATOM 2300 N N . THR B 1 168 ? -57.599 -30.410 -7.769 1.00 43.29 151 THR B N 1
ATOM 2301 C CA . THR B 1 168 ? -57.479 -29.924 -9.161 1.00 44.77 151 THR B CA 1
ATOM 2302 C C . THR B 1 168 ? -56.515 -28.747 -9.288 1.00 44.15 151 THR B C 1
ATOM 2303 O O . THR B 1 168 ? -55.771 -28.658 -10.279 1.00 42.57 151 THR B O 1
ATOM 2307 N N . GLY B 1 169 ? -56.527 -27.875 -8.270 1.00 38.61 152 GLY B N 1
ATOM 2308 C CA . GLY B 1 169 ? -55.674 -26.708 -8.237 1.00 37.77 152 GLY B CA 1
ATOM 2309 C C . GLY B 1 169 ? -54.238 -27.100 -8.055 1.00 39.05 152 GLY B C 1
ATOM 2310 O O . GLY B 1 169 ? -53.296 -26.555 -8.728 1.00 34.69 152 GLY B O 1
ATOM 2311 N N . LEU B 1 170 ? -54.058 -28.071 -7.163 1.00 39.51 153 LEU B N 1
ATOM 2312 C CA . LEU B 1 170 ? -52.701 -28.561 -6.885 1.00 39.63 153 LEU B CA 1
ATOM 2313 C C . LEU B 1 170 ? -52.062 -29.076 -8.146 1.00 35.99 153 LEU B C 1
ATOM 2314 O O . LEU B 1 170 ? -50.932 -28.722 -8.443 1.00 32.85 153 LEU B O 1
ATOM 2319 N N . GLU B 1 171 ? -52.801 -29.807 -8.957 1.00 39.58 154 GLU B N 1
ATOM 2320 C CA . GLU B 1 171 ? -52.194 -30.306 -10.200 1.00 42.90 154 GLU B CA 1
ATOM 2321 C C . GLU B 1 171 ? -51.657 -29.156 -11.007 1.00 38.39 154 GLU B C 1
ATOM 2322 O O . GLU B 1 171 ? -50.510 -29.215 -11.472 1.00 42.15 154 GLU B O 1
ATOM 2328 N N . ILE B 1 172 ? -52.453 -28.085 -11.127 1.00 37.12 155 ILE B N 1
ATOM 2329 C CA . ILE B 1 172 ? -52.029 -26.901 -11.894 1.00 33.26 155 ILE B CA 1
ATOM 2330 C C . ILE B 1 172 ? -50.868 -26.156 -11.214 1.00 32.40 155 ILE B C 1
ATOM 2331 O O . ILE B 1 172 ? -49.829 -25.861 -11.860 1.00 30.44 155 ILE B O 1
ATOM 2336 N N . ILE B 1 173 ? -51.018 -25.897 -9.908 1.00 29.59 156 ILE B N 1
ATOM 2337 C CA . ILE B 1 173 ? -49.939 -25.257 -9.132 1.00 31.53 156 ILE B CA 1
ATOM 2338 C C . ILE B 1 173 ? -48.609 -26.042 -9.257 1.00 35.19 156 ILE B C 1
ATOM 2339 O O . ILE B 1 173 ? -47.583 -25.520 -9.731 1.00 34.18 156 ILE B O 1
ATOM 2344 N N . LYS B 1 174 ? -48.627 -27.315 -8.880 1.00 43.35 157 LYS B N 1
ATOM 2345 C CA . LYS B 1 174 ? -47.369 -28.068 -8.905 1.00 45.05 157 LYS B CA 1
ATOM 2346 C C . LYS B 1 174 ? -46.804 -28.163 -10.317 1.00 39.53 157 LYS B C 1
ATOM 2347 O O . LYS B 1 174 ? -45.605 -28.023 -10.500 1.00 37.11 157 LYS B O 1
ATOM 2353 N N . SER B 1 175 ? -47.640 -28.287 -11.332 1.00 36.63 158 SER B N 1
ATOM 2354 C CA . SER B 1 175 ? -47.103 -28.219 -12.690 1.00 34.04 158 SER B CA 1
ATOM 2355 C C . SER B 1 175 ? -46.488 -26.867 -13.075 1.00 41.71 158 SER B C 1
ATOM 2356 O O . SER B 1 175 ? -45.498 -26.841 -13.823 1.00 47.89 158 SER B O 1
ATOM 2359 N N . GLU B 1 176 ? -47.038 -25.732 -12.610 1.00 37.01 159 GLU B N 1
ATOM 2360 C CA . GLU B 1 176 ? -46.544 -24.464 -13.171 1.00 38.09 159 GLU B CA 1
ATOM 2361 C C . GLU B 1 176 ? -45.813 -23.536 -12.221 1.00 33.29 159 GLU B C 1
ATOM 2362 O O . GLU B 1 176 ? -45.269 -22.537 -12.654 1.00 29.04 159 GLU B O 1
ATOM 2368 N N . VAL B 1 177 ? -45.799 -23.834 -10.935 1.00 32.01 160 VAL B N 1
ATOM 2369 C CA . VAL B 1 177 ? -45.215 -22.875 -9.997 1.00 33.74 160 VAL B CA 1
ATOM 2370 C C . VAL B 1 177 ? -43.813 -22.400 -10.348 1.00 34.40 160 VAL B C 1
ATOM 2371 O O . VAL B 1 177 ? -43.517 -21.227 -10.216 1.00 42.87 160 VAL B O 1
ATOM 2375 N N . PHE B 1 178 ? -42.935 -23.279 -10.781 1.00 37.34 161 PHE B N 1
ATOM 2376 C CA . PHE B 1 178 ? -41.561 -22.850 -11.005 1.00 38.71 161 PHE B CA 1
ATOM 2377 C C . PHE B 1 178 ? -41.506 -21.914 -12.186 1.00 34.82 161 PHE B C 1
ATOM 2378 O O . PHE B 1 178 ? -40.740 -20.944 -12.155 1.00 29.37 161 PHE B O 1
ATOM 2386 N N . HIS B 1 179 ? -42.306 -22.230 -13.211 1.00 35.06 162 HIS B N 1
ATOM 2387 C CA . HIS B 1 179 ? -42.417 -21.385 -14.421 1.00 38.22 162 HIS B CA 1
ATOM 2388 C C . HIS B 1 179 ? -42.843 -19.971 -14.100 1.00 35.90 162 HIS B C 1
ATOM 2389 O O . HIS B 1 179 ? -42.214 -19.011 -14.531 1.00 33.11 162 HIS B O 1
ATOM 2396 N N . ILE B 1 180 ? -43.905 -19.863 -13.306 1.00 35.03 163 ILE B N 1
ATOM 2397 C CA . ILE B 1 180 ? -44.449 -18.600 -12.881 1.00 33.09 163 ILE B CA 1
ATOM 2398 C C . ILE B 1 180 ? -43.355 -17.846 -12.158 1.00 35.35 163 ILE B C 1
ATOM 2399 O O . ILE B 1 180 ? -43.053 -16.689 -12.508 1.00 34.96 163 ILE B O 1
ATOM 2404 N N . LEU B 1 181 ? -42.732 -18.500 -11.186 1.00 36.45 164 LEU B N 1
ATOM 2405 C CA . LEU B 1 181 ? -41.671 -17.855 -10.435 1.00 36.35 164 LEU B CA 1
ATOM 2406 C C . LEU B 1 181 ? -40.551 -17.406 -11.353 1.00 39.04 164 LEU B C 1
ATOM 2407 O O . LEU B 1 181 ? -40.038 -16.313 -11.207 1.00 42.56 164 LEU B O 1
ATOM 2412 N N . LYS B 1 182 ? -40.192 -18.211 -12.336 1.00 41.82 165 LYS B N 1
ATOM 2413 C CA . LYS B 1 182 ? -39.128 -17.798 -13.255 1.00 44.41 165 LYS B CA 1
ATOM 2414 C C . LYS B 1 182 ? -39.500 -16.485 -13.944 1.00 39.77 165 LYS B C 1
ATOM 2415 O O . LYS B 1 182 ? -38.796 -15.498 -13.834 1.00 36.81 165 LYS B O 1
ATOM 2421 N N . HIS B 1 183 ? -40.635 -16.477 -14.623 1.00 40.72 166 HIS B N 1
ATOM 2422 C CA . HIS B 1 183 ? -41.030 -15.322 -15.410 1.00 44.86 166 HIS B CA 1
ATOM 2423 C C . HIS B 1 183 ? -41.298 -14.067 -14.592 1.00 44.48 166 HIS B C 1
ATOM 2424 O O . HIS B 1 183 ? -41.009 -12.944 -15.066 1.00 41.25 166 HIS B O 1
ATOM 2431 N N . ALA B 1 184 ? -41.826 -14.261 -13.378 1.00 41.20 167 ALA B N 1
ATOM 2432 C CA . ALA B 1 184 ? -42.158 -13.187 -12.444 1.00 41.84 167 ALA B CA 1
ATOM 2433 C C . ALA B 1 184 ? -40.925 -12.458 -11.947 1.00 45.97 167 ALA B C 1
ATOM 2434 O O . ALA B 1 184 ? -40.987 -11.244 -11.643 1.00 44.36 167 ALA B O 1
ATOM 2436 N N . ARG B 1 185 ? -39.827 -13.202 -11.810 1.00 46.91 168 ARG B N 1
ATOM 2437 C CA . ARG B 1 185 ? -38.655 -12.668 -11.139 1.00 49.93 168 ARG B CA 1
ATOM 2438 C C . ARG B 1 185 ? -37.771 -11.952 -12.133 1.00 50.47 168 ARG B C 1
ATOM 2439 O O . ARG B 1 185 ? -36.954 -11.148 -11.736 1.00 51.26 168 ARG B O 1
ATOM 2447 N N . GLU B 1 186 ? -37.934 -12.265 -13.418 1.00 57.12 169 GLU B N 1
ATOM 2448 C CA . GLU B 1 186 ? -37.024 -11.796 -14.462 1.00 60.33 169 GLU B CA 1
ATOM 2449 C C . GLU B 1 186 ? -36.843 -10.286 -14.422 1.00 64.45 169 GLU B C 1
ATOM 2450 O O . GLU B 1 186 ? -37.451 -9.558 -15.208 1.00 71.70 169 GLU B O 1
ATOM 2456 N N . ALA C 1 27 ? -83.388 23.752 -26.228 1.00 48.62 10 ALA C N 1
ATOM 2457 C CA . ALA C 1 27 ? -83.167 24.173 -24.788 1.00 57.38 10 ALA C CA 1
ATOM 2458 C C . ALA C 1 27 ? -84.399 23.929 -23.886 1.00 61.24 10 ALA C C 1
ATOM 2459 O O . ALA C 1 27 ? -85.494 24.308 -24.262 1.00 54.29 10 ALA C O 1
ATOM 2461 N N . PRO C 1 28 ? -84.213 23.319 -22.679 1.00 72.13 11 PRO C N 1
ATOM 2462 C CA . PRO C 1 28 ? -85.347 22.856 -21.828 1.00 71.92 11 PRO C CA 1
ATOM 2463 C C . PRO C 1 28 ? -86.188 23.958 -21.125 1.00 68.10 11 PRO C C 1
ATOM 2464 O O . PRO C 1 28 ? -85.636 24.848 -20.463 1.00 59.27 11 PRO C O 1
ATOM 2468 N N . LYS C 1 29 ? -87.520 23.846 -21.271 1.00 77.68 12 LYS C N 1
ATOM 2469 C CA . LYS C 1 29 ? -88.527 24.838 -20.782 1.00 81.00 12 LYS C CA 1
ATOM 2470 C C . LYS C 1 29 ? -88.917 24.588 -19.317 1.00 73.66 12 LYS C C 1
ATOM 2471 O O . LYS C 1 29 ? -88.755 25.475 -18.458 1.00 67.88 12 LYS C O 1
ATOM 2477 N N . THR C 1 30 ? -89.416 23.378 -19.049 1.00 70.97 13 THR C N 1
ATOM 2478 C CA . THR C 1 30 ? -89.421 22.803 -17.684 1.00 63.24 13 THR C CA 1
ATOM 2479 C C . THR C 1 30 ? -89.185 21.265 -17.622 1.00 56.46 13 THR C C 1
ATOM 2480 O O . THR C 1 30 ? -89.484 20.534 -18.558 1.00 59.25 13 THR C O 1
ATOM 2484 N N . PHE C 1 31 ? -88.730 20.777 -16.477 1.00 46.29 14 PHE C N 1
ATOM 2485 C CA . PHE C 1 31 ? -88.449 19.336 -16.304 1.00 41.54 14 PHE C CA 1
ATOM 2486 C C . PHE C 1 31 ? -89.392 18.619 -15.332 1.00 36.38 14 PHE C C 1
ATOM 2487 O O . PHE C 1 31 ? -90.118 19.229 -14.529 1.00 33.27 14 PHE C O 1
ATOM 2495 N N . LYS C 1 32 ? -89.323 17.303 -15.377 1.00 34.35 15 LYS C N 1
ATOM 2496 C CA . LYS C 1 32 ? -90.028 16.490 -14.406 1.00 35.32 15 LYS C CA 1
ATOM 2497 C C . LYS C 1 32 ? -89.029 15.974 -13.373 1.00 35.99 15 LYS C C 1
ATOM 2498 O O . LYS C 1 32 ? -87.870 15.738 -13.695 1.00 34.91 15 LYS C O 1
ATOM 2504 N N . PHE C 1 33 ? -89.457 15.845 -12.119 1.00 37.69 16 PHE C N 1
ATOM 2505 C CA . PHE C 1 33 ? -88.598 15.251 -11.097 1.00 36.57 16 PHE C CA 1
ATOM 2506 C C . PHE C 1 33 ? -89.210 14.269 -10.095 1.00 36.35 16 PHE C C 1
ATOM 2507 O O . PHE C 1 33 ? -90.429 14.262 -9.837 1.00 37.29 16 PHE C O 1
ATOM 2515 N N . GLY C 1 34 ? -88.312 13.428 -9.564 1.00 34.09 17 GLY C N 1
ATOM 2516 C CA . GLY C 1 34 ? -88.630 12.419 -8.569 1.00 33.62 17 GLY C CA 1
ATOM 2517 C C . GLY C 1 34 ? -87.778 12.635 -7.342 1.00 33.03 17 GLY C C 1
ATOM 2518 O O . GLY C 1 34 ? -86.700 13.226 -7.411 1.00 28.60 17 GLY C O 1
ATOM 2519 N N . VAL C 1 35 ? -88.280 12.168 -6.210 1.00 32.50 18 VAL C N 1
ATOM 2520 C CA . VAL C 1 35 ? -87.557 12.239 -4.955 1.00 30.87 18 VAL C CA 1
ATOM 2521 C C . VAL C 1 35 ? -87.622 10.854 -4.311 1.00 35.38 18 VAL C C 1
ATOM 2522 O O . VAL C 1 35 ? -88.689 10.169 -4.322 1.00 34.29 18 VAL C O 1
ATOM 2526 N N . ILE C 1 36 ? -86.485 10.413 -3.772 1.00 36.22 19 ILE C N 1
ATOM 2527 C CA . ILE C 1 36 ? -86.412 9.131 -3.052 1.00 32.08 19 ILE C CA 1
ATOM 2528 C C . ILE C 1 36 ? -85.686 9.362 -1.735 1.00 32.23 19 ILE C C 1
ATOM 2529 O O . ILE C 1 36 ? -84.533 9.774 -1.718 1.00 32.83 19 ILE C O 1
ATOM 2534 N N . THR C 1 37 ? -86.346 9.140 -0.613 1.00 33.45 20 THR C N 1
ATOM 2535 C CA . THR C 1 37 ? -85.609 9.263 0.644 1.00 35.86 20 THR C CA 1
ATOM 2536 C C . THR C 1 37 ? -85.244 7.832 1.056 1.00 31.99 20 THR C C 1
ATOM 2537 O O . THR C 1 37 ? -86.082 6.948 1.021 1.00 32.62 20 THR C O 1
ATOM 2541 N N . VAL C 1 38 ? -83.980 7.581 1.344 1.00 31.55 21 VAL C N 1
ATOM 2542 C CA . VAL C 1 38 ? -83.587 6.240 1.741 1.00 32.90 21 VAL C CA 1
ATOM 2543 C C . VAL C 1 38 ? -83.248 6.186 3.251 1.00 35.92 21 VAL C C 1
ATOM 2544 O O . VAL C 1 38 ? -82.306 6.858 3.738 1.00 31.93 21 VAL C O 1
ATOM 2548 N N . SER C 1 39 ? -84.063 5.401 3.979 1.00 37.57 22 SER C N 1
ATOM 2549 C CA . SER C 1 39 ? -84.047 5.359 5.454 1.00 42.33 22 SER C CA 1
ATOM 2550 C C . SER C 1 39 ? -84.745 4.101 5.985 1.00 43.64 22 SER C C 1
ATOM 2551 O O . SER C 1 39 ? -85.969 3.930 5.807 1.00 40.69 22 SER C O 1
ATOM 2554 N N . ASP C 1 40 ? -83.982 3.239 6.656 1.00 46.53 23 ASP C N 1
ATOM 2555 C CA . ASP C 1 40 ? -84.574 2.053 7.277 1.00 43.20 23 ASP C CA 1
ATOM 2556 C C . ASP C 1 40 ? -85.690 2.500 8.227 1.00 41.57 23 ASP C C 1
ATOM 2557 O O . ASP C 1 40 ? -86.843 2.076 8.069 1.00 38.65 23 ASP C O 1
ATOM 2562 N N . LYS C 1 41 ? -85.368 3.409 9.147 1.00 45.33 24 LYS C N 1
ATOM 2563 C CA . LYS C 1 41 ? -86.369 3.941 10.111 1.00 50.88 24 LYS C CA 1
ATOM 2564 C C . LYS C 1 41 ? -87.571 4.567 9.385 1.00 47.68 24 LYS C C 1
ATOM 2565 O O . LYS C 1 41 ? -88.722 4.196 9.629 1.00 46.42 24 LYS C O 1
ATOM 2571 N N . GLY C 1 42 ? -87.301 5.451 8.433 1.00 47.35 25 GLY C N 1
ATOM 2572 C CA . GLY C 1 42 ? -88.368 6.060 7.644 1.00 44.96 25 GLY C CA 1
ATOM 2573 C C . GLY C 1 42 ? -89.266 5.098 6.889 1.00 43.97 25 GLY C C 1
ATOM 2574 O O . GLY C 1 42 ? -90.497 5.231 6.918 1.00 40.40 25 GLY C O 1
ATOM 2575 N N . ALA C 1 43 ? -88.661 4.137 6.193 1.00 43.73 26 ALA C N 1
ATOM 2576 C CA . ALA C 1 43 ? -89.440 3.164 5.417 1.00 46.81 26 ALA C CA 1
ATOM 2577 C C . ALA C 1 43 ? -90.382 2.302 6.292 1.00 53.75 26 ALA C C 1
ATOM 2578 O O . ALA C 1 43 ? -91.305 1.665 5.759 1.00 48.70 26 ALA C O 1
ATOM 2580 N N . LYS C 1 44 ? -90.101 2.280 7.607 1.00 56.19 27 LYS C N 1
ATOM 2581 C CA . LYS C 1 44 ? -90.794 1.446 8.590 1.00 63.49 27 LYS C CA 1
ATOM 2582 C C . LYS C 1 44 ? -91.984 2.183 9.192 1.00 69.50 27 LYS C C 1
ATOM 2583 O O . LYS C 1 44 ? -93.026 1.558 9.452 1.00 74.41 27 LYS C O 1
ATOM 2589 N N . GLY C 1 45 ? -91.829 3.499 9.382 1.00 63.66 28 GLY C N 1
ATOM 2590 C CA . GLY C 1 45 ? -92.867 4.370 9.949 1.00 57.56 28 GLY C CA 1
ATOM 2591 C C . GLY C 1 45 ? -92.448 4.966 11.294 1.00 62.53 28 GLY C C 1
ATOM 2592 O O . GLY C 1 45 ? -93.305 5.422 12.063 1.00 63.64 28 GLY C O 1
ATOM 2593 N N . GLU C 1 46 ? -91.140 5.012 11.566 1.00 58.60 29 GLU C N 1
ATOM 2594 C CA . GLU C 1 46 ? -90.635 5.287 12.907 1.00 63.61 29 GLU C CA 1
ATOM 2595 C C . GLU C 1 46 ? -90.058 6.682 13.047 1.00 69.92 29 GLU C C 1
ATOM 2596 O O . GLU C 1 46 ? -90.223 7.307 14.080 1.00 74.09 29 GLU C O 1
ATOM 2602 N N . ARG C 1 47 ? -89.345 7.160 12.033 1.00 75.75 30 ARG C N 1
ATOM 2603 C CA . ARG C 1 47 ? -88.890 8.546 11.987 1.00 68.99 30 ARG C CA 1
ATOM 2604 C C . ARG C 1 47 ? -89.724 9.184 10.886 1.00 66.10 30 ARG C C 1
ATOM 2605 O O . ARG C 1 47 ? -90.040 8.538 9.881 1.00 58.52 30 ARG C O 1
ATOM 2613 N N . GLU C 1 48 ? -90.142 10.425 11.110 1.00 66.27 31 GLU C N 1
ATOM 2614 C CA . GLU C 1 48 ? -90.902 11.186 10.122 1.00 64.27 31 GLU C CA 1
ATOM 2615 C C . GLU C 1 48 ? -89.904 11.681 9.080 1.00 60.00 31 GLU C C 1
ATOM 2616 O O . GLU C 1 48 ? -88.814 12.151 9.445 1.00 53.81 31 GLU C O 1
ATOM 2622 N N . ASP C 1 49 ? -90.258 11.559 7.798 1.00 49.20 32 ASP C N 1
ATOM 2623 C CA . ASP C 1 49 ? -89.417 12.094 6.726 1.00 46.69 32 ASP C CA 1
ATOM 2624 C C . ASP C 1 49 ? -89.574 13.620 6.551 1.00 47.19 32 ASP C C 1
ATOM 2625 O O . ASP C 1 49 ? -90.575 14.077 5.982 1.00 42.77 32 ASP C O 1
ATOM 2630 N N . LYS C 1 50 ? -88.596 14.390 7.011 1.00 45.30 33 LYS C N 1
ATOM 2631 C CA . LYS C 1 50 ? -88.659 15.837 6.861 1.00 56.62 33 LYS C CA 1
ATOM 2632 C C . LYS C 1 50 ? -87.902 16.305 5.593 1.00 55.57 33 LYS C C 1
ATOM 2633 O O . LYS C 1 50 ? -88.234 17.348 5.044 1.00 56.22 33 LYS C O 1
ATOM 2639 N N . SER C 1 51 ? -86.954 15.494 5.098 1.00 53.04 34 SER C N 1
ATOM 2640 C CA . SER C 1 51 ? -86.078 15.874 3.975 1.00 44.52 34 SER C CA 1
ATOM 2641 C C . SER C 1 51 ? -86.693 15.693 2.576 1.00 43.73 34 SER C C 1
ATOM 2642 O O . SER C 1 51 ? -86.575 16.579 1.723 1.00 41.49 34 SER C O 1
ATOM 2645 N N . GLY C 1 52 ? -87.305 14.549 2.308 1.00 42.90 35 GLY C N 1
ATOM 2646 C CA . GLY C 1 52 ? -88.030 14.387 1.048 1.00 44.56 35 GLY C CA 1
ATOM 2647 C C . GLY C 1 52 ? -88.972 15.577 0.774 1.00 47.80 35 GLY C C 1
ATOM 2648 O O . GLY C 1 52 ? -88.854 16.251 -0.242 1.00 45.44 35 GLY C O 1
ATOM 2649 N N . PRO C 1 53 ? -89.911 15.852 1.701 1.00 51.38 36 PRO C N 1
ATOM 2650 C CA . PRO C 1 53 ? -90.891 16.954 1.510 1.00 46.23 36 PRO C CA 1
ATOM 2651 C C . PRO C 1 53 ? -90.273 18.312 1.272 1.00 39.69 36 PRO C C 1
ATOM 2652 O O . PRO C 1 53 ? -90.790 19.069 0.445 1.00 37.52 36 PRO C O 1
ATOM 2656 N N . LEU C 1 54 ? -89.193 18.622 1.978 1.00 36.72 37 LEU C N 1
ATOM 2657 C CA . LEU C 1 54 ? -88.467 19.847 1.688 1.00 40.04 37 LEU C CA 1
ATOM 2658 C C . LEU C 1 54 ? -88.044 19.867 0.195 1.00 42.08 37 LEU C C 1
ATOM 2659 O O . LEU C 1 54 ? -88.406 20.791 -0.535 1.00 44.44 37 LEU C O 1
ATOM 2664 N N . ILE C 1 55 ? -87.332 18.827 -0.252 1.00 39.23 38 ILE C N 1
ATOM 2665 C CA . ILE C 1 55 ? -86.906 18.693 -1.658 1.00 38.80 38 ILE C CA 1
ATOM 2666 C C . ILE C 1 55 ? -88.090 18.873 -2.593 1.00 40.47 38 ILE C C 1
ATOM 2667 O O . ILE C 1 55 ? -87.965 19.552 -3.609 1.00 42.85 38 ILE C O 1
ATOM 2672 N N . ILE C 1 56 ? -89.228 18.271 -2.262 1.00 39.58 39 ILE C N 1
ATOM 2673 C CA . ILE C 1 56 ? -90.405 18.365 -3.123 1.00 40.77 39 ILE C CA 1
ATOM 2674 C C . ILE C 1 56 ? -90.933 19.810 -3.161 1.00 42.57 39 ILE C C 1
ATOM 2675 O O . ILE C 1 56 ? -91.360 20.287 -4.189 1.00 43.15 39 ILE C O 1
ATOM 2680 N N . GLU C 1 57 ? -90.904 20.487 -2.031 1.00 45.88 40 GLU C N 1
ATOM 2681 C CA . GLU C 1 57 ? -91.382 21.849 -1.956 1.00 48.64 40 GLU C CA 1
ATOM 2682 C C . GLU C 1 57 ? -90.512 22.706 -2.832 1.00 50.56 40 GLU C C 1
ATOM 2683 O O . GLU C 1 57 ? -91.013 23.371 -3.729 1.00 51.28 40 GLU C O 1
ATOM 2689 N N . GLU C 1 58 ? -89.202 22.657 -2.591 1.00 50.49 41 GLU C N 1
ATOM 2690 C CA . GLU C 1 58 ? -88.269 23.537 -3.265 1.00 46.17 41 GLU C CA 1
ATOM 2691 C C . GLU C 1 58 ? -88.200 23.340 -4.755 1.00 46.65 41 GLU C C 1
ATOM 2692 O O . GLU C 1 58 ? -88.122 24.313 -5.524 1.00 48.48 41 GLU C O 1
ATOM 2698 N N . LEU C 1 59 ? -88.240 22.089 -5.174 1.00 42.61 42 LEU C N 1
ATOM 2699 C CA . LEU C 1 59 ? -88.035 21.792 -6.573 1.00 41.44 42 LEU C CA 1
ATOM 2700 C C . LEU C 1 59 ? -89.316 21.946 -7.297 1.00 38.19 42 LEU C C 1
ATOM 2701 O O . LEU C 1 59 ? -89.303 22.157 -8.508 1.00 34.20 42 LEU C O 1
ATOM 2706 N N . SER C 1 60 ? -90.426 21.797 -6.582 1.00 37.81 43 SER C N 1
ATOM 2707 C CA . SER C 1 60 ? -91.745 22.025 -7.188 1.00 39.27 43 SER C CA 1
ATOM 2708 C C . SER C 1 60 ? -91.888 23.476 -7.703 1.00 39.01 43 SER C C 1
ATOM 2709 O O . SER C 1 60 ? -92.717 23.744 -8.555 1.00 39.07 43 SER C O 1
ATOM 2712 N N . LYS C 1 61 ? -91.097 24.399 -7.167 1.00 38.56 44 LYS C N 1
ATOM 2713 C CA . LYS C 1 61 ? -91.030 25.769 -7.673 1.00 39.37 44 LYS C CA 1
ATOM 2714 C C . LYS C 1 61 ? -90.449 25.900 -9.055 1.00 39.42 44 LYS C C 1
ATOM 2715 O O . LYS C 1 61 ? -90.725 26.904 -9.712 1.00 44.51 44 LYS C O 1
ATOM 2721 N N . LEU C 1 62 ? -89.670 24.898 -9.495 1.00 38.54 45 LEU C N 1
ATOM 2722 C CA . LEU C 1 62 ? -88.950 24.876 -10.796 1.00 35.65 45 LEU C CA 1
ATOM 2723 C C . LEU C 1 62 ? -89.428 23.751 -11.807 1.00 36.47 45 LEU C C 1
ATOM 2724 O O . LEU C 1 62 ? -89.516 23.975 -13.029 1.00 40.12 45 LEU C O 1
ATOM 2729 N N . GLY C 1 63 ? -89.760 22.550 -11.332 1.00 33.85 46 GLY C N 1
ATOM 2730 C CA . GLY C 1 63 ? -90.211 21.459 -12.241 1.00 29.37 46 GLY C CA 1
ATOM 2731 C C . GLY C 1 63 ? -91.445 20.743 -11.732 1.00 27.64 46 GLY C C 1
ATOM 2732 O O . GLY C 1 63 ? -91.859 20.986 -10.651 1.00 28.51 46 GLY C O 1
ATOM 2733 N N . GLU C 1 64 ? -92.013 19.842 -12.508 1.00 29.67 47 GLU C N 1
ATOM 2734 C CA . GLU C 1 64 ? -93.230 19.149 -12.154 1.00 34.74 47 GLU C CA 1
ATOM 2735 C C . GLU C 1 64 ? -92.862 17.875 -11.326 1.00 38.83 47 GLU C C 1
ATOM 2736 O O . GLU C 1 64 ? -92.126 16.995 -11.790 1.00 36.55 47 GLU C O 1
ATOM 2742 N N . HIS C 1 65 ? -93.351 17.777 -10.104 1.00 38.75 48 HIS C N 1
ATOM 2743 C CA . HIS C 1 65 ? -93.080 16.614 -9.232 1.00 37.15 48 HIS C CA 1
ATOM 2744 C C . HIS C 1 65 ? -93.822 15.451 -9.728 1.00 36.28 48 HIS C C 1
ATOM 2745 O O . HIS C 1 65 ? -95.020 15.526 -9.771 1.00 37.71 48 HIS C O 1
ATOM 2752 N N . VAL C 1 66 ? -93.156 14.362 -10.119 1.00 36.68 49 VAL C N 1
ATOM 2753 C CA . VAL C 1 66 ? -93.878 13.185 -10.650 1.00 34.52 49 VAL C CA 1
ATOM 2754 C C . VAL C 1 66 ? -93.754 11.890 -9.834 1.00 32.62 49 VAL C C 1
ATOM 2755 O O . VAL C 1 66 ? -94.341 10.884 -10.200 1.00 31.75 49 VAL C O 1
ATOM 2759 N N . TYR C 1 67 ? -92.998 11.892 -8.744 1.00 33.46 50 TYR C N 1
ATOM 2760 C CA . TYR C 1 67 ? -92.702 10.640 -8.013 1.00 33.25 50 TYR C CA 1
ATOM 2761 C C . TYR C 1 67 ? -92.076 10.895 -6.677 1.00 31.24 50 TYR C C 1
ATOM 2762 O O . TYR C 1 67 ? -91.159 11.690 -6.569 1.00 32.09 50 TYR C O 1
ATOM 2771 N N . TYR C 1 68 ? -92.559 10.172 -5.676 1.00 35.18 51 TYR C N 1
ATOM 2772 C CA . TYR C 1 68 ? -91.981 10.156 -4.315 1.00 39.42 51 TYR C CA 1
ATOM 2773 C C . TYR C 1 68 ? -92.122 8.749 -3.652 1.00 43.27 51 TYR C C 1
ATOM 2774 O O . TYR C 1 68 ? -93.134 8.063 -3.849 1.00 45.06 51 TYR C O 1
ATOM 2783 N N . LYS C 1 69 ? -91.081 8.313 -2.925 1.00 42.11 52 LYS C N 1
ATOM 2784 C CA . LYS C 1 69 ? -91.110 7.046 -2.213 1.00 37.95 52 LYS C CA 1
ATOM 2785 C C . LYS C 1 69 ? -90.059 7.007 -1.133 1.00 38.56 52 LYS C C 1
ATOM 2786 O O . LYS C 1 69 ? -88.977 7.597 -1.307 1.00 34.83 52 LYS C O 1
ATOM 2792 N N . ILE C 1 70 ? -90.393 6.363 0.003 1.00 37.50 53 ILE C N 1
ATOM 2793 C CA . ILE C 1 70 ? -89.444 6.201 1.121 1.00 36.18 53 ILE C CA 1
ATOM 2794 C C . ILE C 1 70 ? -89.077 4.774 0.996 1.00 37.09 53 ILE C C 1
ATOM 2795 O O . ILE C 1 70 ? -89.966 3.940 0.906 1.00 42.49 53 ILE C O 1
ATOM 2800 N N . VAL C 1 71 ? -87.791 4.476 0.929 1.00 33.35 54 VAL C N 1
ATOM 2801 C CA . VAL C 1 71 ? -87.334 3.076 0.790 1.00 29.30 54 VAL C CA 1
ATOM 2802 C C . VAL C 1 71 ? -86.296 2.745 1.866 1.00 29.07 54 VAL C C 1
ATOM 2803 O O . VAL C 1 71 ? -85.535 3.594 2.332 1.00 30.72 54 VAL C O 1
ATOM 2807 N N . PRO C 1 72 ? -86.242 1.504 2.279 1.00 31.44 55 PRO C N 1
ATOM 2808 C CA . PRO C 1 72 ? -85.171 1.134 3.195 1.00 34.28 55 PRO C CA 1
ATOM 2809 C C . PRO C 1 72 ? -83.761 1.311 2.592 1.00 34.48 55 PRO C C 1
ATOM 2810 O O . PRO C 1 72 ? -83.623 1.438 1.383 1.00 31.90 55 PRO C O 1
ATOM 2814 N N . ASP C 1 73 ? -82.733 1.293 3.436 1.00 36.55 56 ASP C N 1
ATOM 2815 C CA . ASP C 1 73 ? -81.349 1.427 2.990 1.00 35.34 56 ASP C CA 1
ATOM 2816 C C . ASP C 1 73 ? -80.942 0.113 2.375 1.00 33.71 56 ASP C C 1
ATOM 2817 O O . ASP C 1 73 ? -80.199 -0.643 2.949 1.00 38.08 56 ASP C O 1
ATOM 2822 N N . ASP C 1 74 ? -81.444 -0.147 1.175 1.00 35.90 57 ASP C N 1
ATOM 2823 C CA . ASP C 1 74 ? -81.382 -1.454 0.517 1.00 32.97 57 ASP C CA 1
ATOM 2824 C C . ASP C 1 74 ? -81.196 -1.263 -1.019 1.00 33.77 57 ASP C C 1
ATOM 2825 O O . ASP C 1 74 ? -82.045 -0.698 -1.701 1.00 31.12 57 ASP C O 1
ATOM 2830 N N . LYS C 1 75 ? -80.104 -1.778 -1.561 1.00 31.47 58 LYS C N 1
ATOM 2831 C CA . LYS C 1 75 ? -79.793 -1.576 -2.963 1.00 29.37 58 LYS C CA 1
ATOM 2832 C C . LYS C 1 75 ? -80.904 -1.837 -3.932 1.00 28.05 58 LYS C C 1
ATOM 2833 O O . LYS C 1 75 ? -81.055 -1.102 -4.877 1.00 26.88 58 LYS C O 1
ATOM 2839 N N . ILE C 1 76 ? -81.620 -2.936 -3.758 1.00 28.89 59 ILE C N 1
ATOM 2840 C CA . ILE C 1 76 ? -82.604 -3.327 -4.747 1.00 27.29 59 ILE C CA 1
ATOM 2841 C C . ILE C 1 76 ? -83.799 -2.402 -4.643 1.00 28.23 59 ILE C C 1
ATOM 2842 O O . ILE C 1 76 ? -84.367 -2.051 -5.670 1.00 28.08 59 ILE C O 1
ATOM 2847 N N . GLU C 1 77 ? -84.202 -2.037 -3.423 1.00 27.03 60 GLU C N 1
ATOM 2848 C CA . GLU C 1 77 ? -85.316 -1.098 -3.248 1.00 29.17 60 GLU C CA 1
ATOM 2849 C C . GLU C 1 77 ? -85.014 0.289 -3.830 1.00 31.02 60 GLU C C 1
ATOM 2850 O O . GLU C 1 77 ? -85.863 0.869 -4.538 1.00 27.06 60 GLU C O 1
ATOM 2856 N N . VAL C 1 78 ? -83.801 0.788 -3.544 1.00 29.73 61 VAL C N 1
ATOM 2857 C CA . VAL C 1 78 ? -83.339 2.056 -4.076 1.00 26.79 61 VAL C CA 1
ATOM 2858 C C . VAL C 1 78 ? -83.337 2.075 -5.597 1.00 28.71 61 VAL C C 1
ATOM 2859 O O . VAL C 1 78 ? -83.869 3.010 -6.222 1.00 28.65 61 VAL C O 1
ATOM 2863 N N . LEU C 1 79 ? -82.774 1.039 -6.202 1.00 29.41 62 LEU C N 1
ATOM 2864 C CA . LEU C 1 79 ? -82.820 0.900 -7.662 1.00 28.40 62 LEU C CA 1
ATOM 2865 C C . LEU C 1 79 ? -84.228 0.763 -8.218 1.00 30.40 62 LEU C C 1
ATOM 2866 O O . LEU C 1 79 ? -84.526 1.332 -9.252 1.00 31.04 62 LEU C O 1
ATOM 2871 N N . ILE C 1 80 ? -85.109 0.034 -7.535 1.00 31.69 63 ILE C N 1
ATOM 2872 C CA . ILE C 1 80 ? -86.479 -0.122 -8.022 1.00 31.32 63 ILE C CA 1
ATOM 2873 C C . ILE C 1 80 ? -87.109 1.287 -8.049 1.00 28.93 63 ILE C C 1
ATOM 2874 O O . ILE C 1 80 ? -87.816 1.637 -8.956 1.00 29.96 63 ILE C O 1
ATOM 2879 N N . ALA C 1 81 ? -86.844 2.074 -7.031 1.00 29.30 64 ALA C N 1
ATOM 2880 C CA . ALA C 1 81 ? -87.403 3.399 -6.927 1.00 30.93 64 ALA C CA 1
ATOM 2881 C C . ALA C 1 81 ? -86.850 4.301 -8.068 1.00 32.25 64 ALA C C 1
ATOM 2882 O O . ALA C 1 81 ? -87.604 4.869 -8.828 1.00 33.93 64 ALA C O 1
ATOM 2884 N N . LEU C 1 82 ? -85.536 4.379 -8.197 1.00 31.82 65 LEU C N 1
ATOM 2885 C CA . LEU C 1 82 ? -84.909 5.199 -9.201 1.00 30.01 65 LEU C CA 1
ATOM 2886 C C . LEU C 1 82 ? -85.549 4.950 -10.549 1.00 31.27 65 LEU C C 1
ATOM 2887 O O . LEU C 1 82 ? -85.859 5.878 -11.259 1.00 32.34 65 LEU C O 1
ATOM 2892 N N . PHE C 1 83 ? -85.775 3.705 -10.912 1.00 32.42 66 PHE C N 1
ATOM 2893 C CA . PHE C 1 83 ? -86.265 3.442 -12.259 1.00 32.42 66 PHE C CA 1
ATOM 2894 C C . PHE C 1 83 ? -87.770 3.627 -12.389 1.00 36.12 66 PHE C C 1
ATOM 2895 O O . PHE C 1 83 ? -88.271 3.834 -13.483 1.00 41.89 66 PHE C O 1
ATOM 2903 N N . GLU C 1 84 ? -88.489 3.582 -11.287 1.00 35.33 67 GLU C N 1
ATOM 2904 C CA . GLU C 1 84 ? -89.880 3.971 -11.320 1.00 38.69 67 GLU C CA 1
ATOM 2905 C C . GLU C 1 84 ? -90.000 5.501 -11.530 1.00 33.69 67 GLU C C 1
ATOM 2906 O O . GLU C 1 84 ? -90.808 5.944 -12.305 1.00 31.91 67 GLU C O 1
ATOM 2912 N N . ALA C 1 85 ? -89.209 6.272 -10.806 1.00 30.11 68 ALA C N 1
ATOM 2913 C CA . ALA C 1 85 ? -89.145 7.697 -11.011 1.00 30.70 68 ALA C CA 1
ATOM 2914 C C . ALA C 1 85 ? -88.876 7.968 -12.498 1.00 30.13 68 ALA C C 1
ATOM 2915 O O . ALA C 1 85 ? -89.574 8.750 -13.143 1.00 29.28 68 ALA C O 1
ATOM 2917 N N . ILE C 1 86 ? -87.898 7.267 -13.059 1.00 29.73 69 ILE C N 1
ATOM 2918 C CA . ILE C 1 86 ? -87.558 7.470 -14.429 1.00 27.60 69 ILE C CA 1
ATOM 2919 C C . ILE C 1 86 ? -88.697 7.036 -15.350 1.00 30.10 69 ILE C C 1
ATOM 2920 O O . ILE C 1 86 ? -88.965 7.703 -16.317 1.00 33.36 69 ILE C O 1
ATOM 2925 N N . LYS C 1 87 ? -89.342 5.914 -15.091 1.00 33.16 70 LYS C N 1
ATOM 2926 C CA . LYS C 1 87 ? -90.408 5.456 -15.989 1.00 35.11 70 LYS C CA 1
ATOM 2927 C C . LYS C 1 87 ? -91.563 6.445 -15.950 1.00 36.37 70 LYS C C 1
ATOM 2928 O O . LYS C 1 87 ? -92.182 6.693 -16.964 1.00 34.92 70 LYS C O 1
ATOM 2934 N N . SER C 1 88 ? -91.824 7.043 -14.800 1.00 34.48 71 SER C N 1
ATOM 2935 C CA . SER C 1 88 ? -92.834 8.095 -14.727 1.00 38.86 71 SER C CA 1
ATOM 2936 C C . SER C 1 88 ? -92.513 9.394 -15.465 1.00 41.16 71 SER C C 1
ATOM 2937 O O . SER C 1 88 ? -93.207 10.375 -15.230 1.00 43.52 71 SER C O 1
ATOM 2940 N N . GLY C 1 89 ? -91.412 9.426 -16.226 1.00 42.40 72 GLY C N 1
ATOM 2941 C CA . GLY C 1 89 ? -90.971 10.584 -16.990 1.00 37.24 72 GLY C CA 1
ATOM 2942 C C . GLY C 1 89 ? -90.041 11.545 -16.273 1.00 42.09 72 GLY C C 1
ATOM 2943 O O . GLY C 1 89 ? -89.745 12.615 -16.822 1.00 44.97 72 GLY C O 1
ATOM 2944 N N . ALA C 1 90 ? -89.556 11.230 -15.067 1.00 41.27 73 ALA C N 1
ATOM 2945 C CA . ALA C 1 90 ? -88.564 12.134 -14.433 1.00 37.72 73 ALA C CA 1
ATOM 2946 C C . ALA C 1 90 ? -87.290 12.309 -15.255 1.00 38.15 73 ALA C C 1
ATOM 2947 O O . ALA C 1 90 ? -86.744 11.324 -15.755 1.00 39.94 73 ALA C O 1
ATOM 2949 N N . ASP C 1 91 ? -86.830 13.559 -15.347 1.00 32.80 74 ASP C N 1
ATOM 2950 C CA . ASP C 1 91 ? -85.561 13.946 -15.974 1.00 32.21 74 ASP C CA 1
ATOM 2951 C C . ASP C 1 91 ? -84.448 14.156 -14.925 1.00 29.15 74 ASP C C 1
ATOM 2952 O O . ASP C 1 91 ? -83.213 14.102 -15.251 1.00 26.02 74 ASP C O 1
ATOM 2957 N N . VAL C 1 92 ? -84.893 14.503 -13.719 1.00 22.97 75 VAL C N 1
ATOM 2958 C CA . VAL C 1 92 ? -84.047 14.763 -12.573 1.00 23.90 75 VAL C CA 1
ATOM 2959 C C . VAL C 1 92 ? -84.572 13.904 -11.403 1.00 25.81 75 VAL C C 1
ATOM 2960 O O . VAL C 1 92 ? -85.775 13.763 -11.239 1.00 29.37 75 VAL C O 1
ATOM 2964 N N . VAL C 1 93 ? -83.685 13.292 -10.629 1.00 25.34 76 VAL C N 1
ATOM 2965 C CA . VAL C 1 93 ? -84.085 12.485 -9.485 1.00 24.64 76 VAL C CA 1
ATOM 2966 C C . VAL C 1 93 ? -83.137 12.784 -8.362 1.00 26.22 76 VAL C C 1
ATOM 2967 O O . VAL C 1 93 ? -81.917 12.804 -8.546 1.00 29.26 76 VAL C O 1
ATOM 2971 N N . VAL C 1 94 ? -83.686 13.006 -7.181 1.00 27.80 77 VAL C N 1
ATOM 2972 C CA . VAL C 1 94 ? -82.870 13.297 -6.055 1.00 27.57 77 VAL C CA 1
ATOM 2973 C C . VAL C 1 94 ? -83.158 12.377 -4.903 1.00 28.99 77 VAL C C 1
ATOM 2974 O O . VAL C 1 94 ? -84.295 12.148 -4.513 1.00 30.90 77 VAL C O 1
ATOM 2978 N N . THR C 1 95 ? -82.089 11.759 -4.426 1.00 27.71 78 THR C N 1
ATOM 2979 C CA . THR C 1 95 ? -82.185 10.792 -3.368 1.00 25.84 78 THR C CA 1
ATOM 2980 C C . THR C 1 95 ? -81.667 11.537 -2.206 1.00 24.98 78 THR C C 1
ATOM 2981 O O . THR C 1 95 ? -80.657 12.279 -2.331 1.00 25.91 78 THR C O 1
ATOM 2985 N N . THR C 1 96 ? -82.318 11.328 -1.074 1.00 25.69 79 THR C N 1
ATOM 2986 C CA . THR C 1 96 ? -81.742 11.737 0.199 1.00 28.86 79 THR C CA 1
ATOM 2987 C C . THR C 1 96 ? -81.529 10.566 1.169 1.00 29.97 79 THR C C 1
ATOM 2988 O O . THR C 1 96 ? -82.422 9.776 1.402 1.00 32.36 79 THR C O 1
ATOM 2992 N N . GLY C 1 97 ? -80.345 10.476 1.748 1.00 32.50 80 GLY C N 1
ATOM 2993 C CA . GLY C 1 97 ? -80.020 9.383 2.682 1.00 33.06 80 GLY C CA 1
ATOM 2994 C C . GLY C 1 97 ? -79.190 8.232 2.073 1.00 32.78 80 GLY C C 1
ATOM 2995 O O . GLY C 1 97 ? -79.251 7.957 0.867 1.00 35.47 80 GLY C O 1
ATOM 2996 N N . GLY C 1 98 ? -78.388 7.585 2.910 1.00 28.62 81 GLY C N 1
ATOM 2997 C CA . GLY C 1 98 ? -77.680 6.357 2.544 1.00 27.15 81 GLY C CA 1
ATOM 2998 C C . GLY C 1 98 ? -76.324 6.631 1.922 1.00 29.46 81 GLY C C 1
ATOM 2999 O O . GLY C 1 98 ? -75.790 5.774 1.144 1.00 26.95 81 GLY C O 1
ATOM 3000 N N . THR C 1 99 ? -75.804 7.841 2.200 1.00 27.32 82 THR C N 1
ATOM 3001 C CA . THR C 1 99 ? -74.590 8.323 1.556 1.00 29.19 82 THR C CA 1
ATOM 3002 C C . THR C 1 99 ? -73.389 8.245 2.481 1.00 28.93 82 THR C C 1
ATOM 3003 O O . THR C 1 99 ? -72.267 8.449 2.042 1.00 28.80 82 THR C O 1
ATOM 3007 N N . GLY C 1 100 ? -73.621 7.913 3.743 1.00 30.23 83 GLY C N 1
ATOM 3008 C CA . GLY C 1 100 ? -72.525 7.831 4.742 1.00 30.33 83 GLY C CA 1
ATOM 3009 C C . GLY C 1 100 ? -71.593 6.631 4.678 1.00 29.63 83 GLY C C 1
ATOM 3010 O O . GLY C 1 100 ? -71.569 5.855 3.714 1.00 24.55 83 GLY C O 1
ATOM 3011 N N . ILE C 1 101 ? -70.836 6.474 5.754 1.00 31.59 84 ILE C N 1
ATOM 3012 C CA . ILE C 1 101 ? -69.829 5.435 5.829 1.00 32.26 84 ILE C CA 1
ATOM 3013 C C . ILE C 1 101 ? -70.192 4.163 6.663 1.00 36.41 84 ILE C C 1
ATOM 3014 O O . ILE C 1 101 ? -69.306 3.317 6.926 1.00 37.82 84 ILE C O 1
ATOM 3019 N N . THR C 1 102 ? -71.470 3.966 7.026 1.00 38.47 85 THR C N 1
ATOM 3020 C CA . THR C 1 102 ? -71.881 2.704 7.714 1.00 37.30 85 THR C CA 1
ATOM 3021 C C . THR C 1 102 ? -72.083 1.624 6.690 1.00 39.07 85 THR C C 1
ATOM 3022 O O . THR C 1 102 ? -72.084 1.914 5.486 1.00 39.76 85 THR C O 1
ATOM 3026 N N . ARG C 1 103 ? -72.283 0.391 7.160 1.00 46.63 86 ARG C N 1
ATOM 3027 C CA . ARG C 1 103 ? -72.463 -0.822 6.293 1.00 46.30 86 ARG C CA 1
ATOM 3028 C C . ARG C 1 103 ? -73.826 -0.767 5.639 1.00 42.06 86 ARG C C 1
ATOM 3029 O O . ARG C 1 103 ? -74.048 -1.297 4.570 1.00 40.56 86 ARG C O 1
ATOM 3037 N N . ARG C 1 104 ? -74.730 -0.132 6.359 1.00 43.41 87 ARG C N 1
ATOM 3038 C CA . ARG C 1 104 ? -76.071 0.187 5.944 1.00 50.80 87 ARG C CA 1
ATOM 3039 C C . ARG C 1 104 ? -76.100 0.954 4.602 1.00 45.83 87 ARG C C 1
ATOM 3040 O O . ARG C 1 104 ? -76.871 0.618 3.716 1.00 42.89 87 ARG C O 1
ATOM 3048 N N . ASP C 1 105 ? -75.223 1.957 4.478 1.00 40.15 88 ASP C N 1
ATOM 3049 C CA . ASP C 1 105 ? -75.261 2.980 3.424 1.00 36.15 88 ASP C CA 1
ATOM 3050 C C . ASP C 1 105 ? -74.836 2.485 2.066 1.00 30.77 88 ASP C C 1
ATOM 3051 O O . ASP C 1 105 ? -73.676 2.331 1.838 1.00 32.33 88 ASP C O 1
ATOM 3056 N N . ILE C 1 106 ? -75.765 2.303 1.142 1.00 29.41 89 ILE C N 1
ATOM 3057 C CA . ILE C 1 106 ? -75.445 1.755 -0.174 1.00 29.11 89 ILE C CA 1
ATOM 3058 C C . ILE C 1 106 ? -75.854 2.637 -1.361 1.00 28.13 89 ILE C C 1
ATOM 3059 O O . ILE C 1 106 ? -75.703 2.204 -2.521 1.00 27.29 89 ILE C O 1
ATOM 3064 N N . THR C 1 107 ? -76.312 3.869 -1.080 1.00 28.21 90 THR C N 1
ATOM 3065 C CA . THR C 1 107 ? -76.922 4.737 -2.103 1.00 27.45 90 THR C CA 1
ATOM 3066 C C . THR C 1 107 ? -75.971 5.087 -3.219 1.00 26.56 90 THR C C 1
ATOM 3067 O O . THR C 1 107 ? -76.294 4.816 -4.381 1.00 29.79 90 THR C O 1
ATOM 3071 N N . ILE C 1 108 ? -74.817 5.669 -2.887 1.00 25.43 91 ILE C N 1
ATOM 3072 C CA . ILE C 1 108 ? -73.812 5.990 -3.885 1.00 28.05 91 ILE C CA 1
ATOM 3073 C C . ILE C 1 108 ? -73.274 4.716 -4.621 1.00 29.71 91 ILE C C 1
ATOM 3074 O O . ILE C 1 108 ? -73.184 4.662 -5.855 1.00 27.41 91 ILE C O 1
ATOM 3079 N N . GLU C 1 109 ? -72.948 3.690 -3.854 1.00 31.54 92 GLU C N 1
ATOM 3080 C CA . GLU C 1 109 ? -72.485 2.417 -4.438 1.00 33.20 92 GLU C CA 1
ATOM 3081 C C . GLU C 1 109 ? -73.552 1.817 -5.385 1.00 32.18 92 GLU C C 1
ATOM 3082 O O . GLU C 1 109 ? -73.216 1.253 -6.406 1.00 29.34 92 GLU C O 1
ATOM 3088 N N . SER C 1 110 ? -74.837 1.989 -5.091 1.00 30.68 93 SER C N 1
ATOM 3089 C CA . SER C 1 110 ? -75.833 1.394 -5.976 1.00 35.35 93 SER C CA 1
ATOM 3090 C C . SER C 1 110 ? -76.004 2.181 -7.306 1.00 36.25 93 SER C C 1
ATOM 3091 O O . SER C 1 110 ? -76.109 1.594 -8.388 1.00 33.95 93 SER C O 1
ATOM 3094 N N . ILE C 1 111 ? -75.967 3.508 -7.202 1.00 37.31 94 ILE C N 1
ATOM 3095 C CA . ILE C 1 111 ? -76.284 4.419 -8.309 1.00 34.64 94 ILE C CA 1
ATOM 3096 C C . ILE C 1 111 ? -75.055 4.764 -9.164 1.00 32.78 94 ILE C C 1
ATOM 3097 O O . ILE C 1 111 ? -75.065 4.602 -10.369 1.00 31.23 94 ILE C O 1
ATOM 3102 N N . LYS C 1 112 ? -73.993 5.233 -8.537 1.00 35.06 95 LYS C N 1
ATOM 3103 C CA . LYS C 1 112 ? -72.830 5.754 -9.266 1.00 36.45 95 LYS C CA 1
ATOM 3104 C C . LYS C 1 112 ? -72.354 4.899 -10.438 1.00 35.52 95 LYS C C 1
ATOM 3105 O O . LYS C 1 112 ? -72.014 5.439 -11.467 1.00 37.85 95 LYS C O 1
ATOM 3111 N N . PRO C 1 113 ? -72.347 3.560 -10.304 1.00 34.46 96 PRO C N 1
ATOM 3112 C CA . PRO C 1 113 ? -71.853 2.803 -11.445 1.00 32.81 96 PRO C CA 1
ATOM 3113 C C . PRO C 1 113 ? -72.756 2.874 -12.711 1.00 30.03 96 PRO C C 1
ATOM 3114 O O . PRO C 1 113 ? -72.347 2.459 -13.786 1.00 28.55 96 PRO C O 1
ATOM 3118 N N . LEU C 1 114 ? -73.957 3.410 -12.596 1.00 28.68 97 LEU C N 1
ATOM 3119 C CA . LEU C 1 114 ? -74.818 3.635 -13.755 1.00 29.80 97 LEU C CA 1
ATOM 3120 C C . LEU C 1 114 ? -74.540 4.948 -14.566 1.00 29.62 97 LEU C C 1
ATOM 3121 O O . LEU C 1 114 ? -74.966 5.066 -15.738 1.00 28.51 97 LEU C O 1
ATOM 3126 N N . PHE C 1 115 ? -73.853 5.911 -13.967 1.00 25.98 98 PHE C N 1
ATOM 3127 C CA . PHE C 1 115 ? -73.633 7.187 -14.606 1.00 26.93 98 PHE C CA 1
ATOM 3128 C C . PHE C 1 115 ? -72.820 7.051 -15.867 1.00 25.65 98 PHE C C 1
ATOM 3129 O O . PHE C 1 115 ? -71.762 6.500 -15.803 1.00 24.79 98 PHE C O 1
ATOM 3137 N N . ASP C 1 116 ? -73.261 7.614 -16.986 1.00 26.25 99 ASP C N 1
ATOM 3138 C CA . ASP C 1 116 ? -72.381 7.743 -18.143 1.00 26.77 99 ASP C CA 1
ATOM 3139 C C . ASP C 1 116 ? -71.436 8.941 -18.016 1.00 26.68 99 ASP C C 1
ATOM 3140 O O . ASP C 1 116 ? -70.372 8.924 -18.583 1.00 25.72 99 ASP C O 1
ATOM 3145 N N . LYS C 1 117 ? -71.804 9.968 -17.267 1.00 26.75 100 LYS C N 1
ATOM 3146 C CA . LYS C 1 117 ? -70.903 11.098 -17.028 1.00 29.16 100 LYS C CA 1
ATOM 3147 C C . LYS C 1 117 ? -71.068 11.492 -15.576 1.00 30.79 100 LYS C C 1
ATOM 3148 O O . LYS C 1 117 ? -72.188 11.517 -15.085 1.00 31.95 100 LYS C O 1
ATOM 3154 N N . GLU C 1 118 ? -69.980 11.724 -14.856 1.00 32.15 101 GLU C N 1
ATOM 3155 C CA . GLU C 1 118 ? -70.096 12.121 -13.464 1.00 38.26 101 GLU C CA 1
ATOM 3156 C C . GLU C 1 118 ? -69.847 13.629 -13.295 1.00 34.47 101 GLU C C 1
ATOM 3157 O O . GLU C 1 118 ? -69.046 14.175 -13.985 1.00 30.50 101 GLU C O 1
ATOM 3163 N N . LEU C 1 119 ? -70.547 14.287 -12.373 1.00 33.32 102 LEU C N 1
ATOM 3164 C CA . LEU C 1 119 ? -70.431 15.736 -12.222 1.00 32.66 102 LEU C CA 1
ATOM 3165 C C . LEU C 1 119 ? -69.497 15.982 -11.075 1.00 33.26 102 LEU C C 1
ATOM 3166 O O . LEU C 1 119 ? -69.208 15.064 -10.343 1.00 40.38 102 LEU C O 1
ATOM 3171 N N . SER C 1 120 ? -69.007 17.211 -10.931 1.00 34.16 103 SER C N 1
ATOM 3172 C CA . SER C 1 120 ? -68.182 17.624 -9.765 1.00 33.61 103 SER C CA 1
ATOM 3173 C C . SER C 1 120 ? -69.076 18.148 -8.625 1.00 33.32 103 SER C C 1
ATOM 3174 O O . SER C 1 120 ? -68.684 19.028 -7.848 1.00 36.36 103 SER C O 1
ATOM 3177 N N . PHE C 1 121 ? -70.286 17.621 -8.535 1.00 31.36 104 PHE C N 1
ATOM 3178 C CA . PHE C 1 121 ? -71.238 18.078 -7.553 1.00 30.46 104 PHE C CA 1
ATOM 3179 C C . PHE C 1 121 ? -70.793 17.911 -6.108 1.00 30.92 104 PHE C C 1
ATOM 3180 O O . PHE C 1 121 ? -71.104 18.744 -5.264 1.00 29.90 104 PHE C O 1
ATOM 3188 N N . GLY C 1 122 ? -70.058 16.844 -5.812 1.00 32.59 105 GLY C N 1
ATOM 3189 C CA . GLY C 1 122 ? -69.690 16.562 -4.427 1.00 30.40 105 GLY C CA 1
ATOM 3190 C C . GLY C 1 122 ? -68.718 17.576 -3.943 1.00 31.64 105 GLY C C 1
ATOM 3191 O O . GLY C 1 122 ? -68.770 18.002 -2.788 1.00 33.84 105 GLY C O 1
ATOM 3192 N N . GLU C 1 123 ? -67.788 17.942 -4.825 1.00 36.45 106 GLU C N 1
ATOM 3193 C CA . GLU C 1 123 ? -66.756 18.915 -4.471 1.00 35.96 106 GLU C CA 1
ATOM 3194 C C . GLU C 1 123 ? -67.405 20.228 -4.149 1.00 35.33 106 GLU C C 1
ATOM 3195 O O . GLU C 1 123 ? -67.067 20.839 -3.139 1.00 35.86 106 GLU C O 1
ATOM 3201 N N . VAL C 1 124 ? -68.329 20.658 -5.017 1.00 32.50 107 VAL C N 1
ATOM 3202 C CA . VAL C 1 124 ? -69.015 21.943 -4.837 1.00 34.02 107 VAL C CA 1
ATOM 3203 C C . VAL C 1 124 ? -69.857 21.927 -3.557 1.00 35.19 107 VAL C C 1
ATOM 3204 O O . VAL C 1 124 ? -69.724 22.812 -2.684 1.00 34.99 107 VAL C O 1
ATOM 3208 N N . PHE C 1 125 ? -70.628 20.855 -3.412 1.00 34.54 108 PHE C N 1
ATOM 3209 C CA . PHE C 1 125 ? -71.343 20.560 -2.173 1.00 36.20 108 PHE C CA 1
ATOM 3210 C C . PHE C 1 125 ? -70.425 20.657 -0.972 1.00 36.32 108 PHE C C 1
ATOM 3211 O O . PHE C 1 125 ? -70.749 21.290 0.010 1.00 34.07 108 PHE C O 1
ATOM 3219 N N . ARG C 1 126 ? -69.302 19.974 -1.024 1.00 37.38 109 ARG C N 1
ATOM 3220 C CA . ARG C 1 126 ? -68.403 20.000 0.102 1.00 41.28 109 ARG C CA 1
ATOM 3221 C C . ARG C 1 126 ? -67.836 21.385 0.341 1.00 41.88 109 ARG C C 1
ATOM 3222 O O . ARG C 1 126 ? -67.701 21.786 1.496 1.00 43.43 109 ARG C O 1
ATOM 3230 N N . ALA C 1 127 ? -67.552 22.138 -0.718 1.00 44.02 110 ALA C N 1
ATOM 3231 C CA . ALA C 1 127 ? -67.019 23.513 -0.537 1.00 44.71 110 ALA C CA 1
ATOM 3232 C C . ALA C 1 127 ? -68.041 24.389 0.172 1.00 44.79 110 ALA C C 1
ATOM 3233 O O . ALA C 1 127 ? -67.710 25.047 1.139 1.00 49.69 110 ALA C O 1
ATOM 3235 N N . LYS C 1 128 ? -69.285 24.380 -0.261 1.00 44.06 111 LYS C N 1
ATOM 3236 C CA . LYS C 1 128 ? -70.257 25.219 0.419 1.00 50.95 111 LYS C CA 1
ATOM 3237 C C . LYS C 1 128 ? -70.421 24.745 1.866 1.00 52.22 111 LYS C C 1
ATOM 3238 O O . LYS C 1 128 ? -70.454 25.548 2.788 1.00 63.38 111 LYS C O 1
ATOM 3244 N N . SER C 1 129 ? -70.516 23.435 2.063 1.00 53.67 112 SER C N 1
ATOM 3245 C CA . SER C 1 129 ? -70.747 22.856 3.379 1.00 48.91 112 SER C CA 1
ATOM 3246 C C . SER C 1 129 ? -69.642 23.159 4.352 1.00 49.59 112 SER C C 1
ATOM 3247 O O . SER C 1 129 ? -69.886 23.267 5.542 1.00 46.13 112 SER C O 1
ATOM 3250 N N . TYR C 1 130 ? -68.417 23.253 3.858 1.00 53.27 113 TYR C N 1
ATOM 3251 C CA . TYR C 1 130 ? -67.293 23.522 4.721 1.00 58.53 113 TYR C CA 1
ATOM 3252 C C . TYR C 1 130 ? -67.519 24.788 5.555 1.00 61.63 113 TYR C C 1
ATOM 3253 O O . TYR C 1 130 ? -67.109 24.849 6.694 1.00 66.77 113 TYR C O 1
ATOM 3262 N N . GLU C 1 131 ? -68.188 25.787 5.005 1.00 69.19 114 GLU C N 1
ATOM 3263 C CA . GLU C 1 131 ? -68.449 27.019 5.751 1.00 72.31 114 GLU C CA 1
ATOM 3264 C C . GLU C 1 131 ? -69.302 26.758 7.007 1.00 69.68 114 GLU C C 1
ATOM 3265 O O . GLU C 1 131 ? -69.074 27.384 8.041 1.00 72.41 114 GLU C O 1
ATOM 3271 N N . GLU C 1 132 ? -70.272 25.845 6.924 1.00 64.86 115 GLU C N 1
ATOM 3272 C CA A GLU C 1 132 ? -71.124 25.599 8.076 0.50 66.34 115 GLU C CA 1
ATOM 3273 C CA B GLU C 1 132 ? -71.186 25.517 8.044 0.50 63.04 115 GLU C CA 1
ATOM 3274 C C . GLU C 1 132 ? -70.623 24.424 8.944 1.00 66.67 115 GLU C C 1
ATOM 3275 O O . GLU C 1 132 ? -71.025 24.314 10.108 1.00 63.20 115 GLU C O 1
ATOM 3286 N N . VAL C 1 133 ? -69.723 23.573 8.415 1.00 63.22 116 VAL C N 1
ATOM 3287 C CA . VAL C 1 133 ? -69.208 22.437 9.233 1.00 55.91 116 VAL C CA 1
ATOM 3288 C C . VAL C 1 133 ? -67.720 22.134 9.158 1.00 49.54 116 VAL C C 1
ATOM 3289 O O . VAL C 1 133 ? -67.281 21.176 9.756 1.00 45.27 116 VAL C O 1
ATOM 3293 N N . GLY C 1 134 ? -66.943 22.957 8.468 1.00 51.96 117 GLY C N 1
ATOM 3294 C CA . GLY C 1 134 ? -65.470 22.787 8.418 1.00 52.32 117 GLY C CA 1
ATOM 3295 C C . GLY C 1 134 ? -64.982 21.364 8.149 1.00 51.12 117 GLY C C 1
ATOM 3296 O O . GLY C 1 134 ? -65.492 20.701 7.249 1.00 53.71 117 GLY C O 1
ATOM 3297 N N . TYR C 1 135 ? -64.015 20.895 8.942 1.00 48.02 118 TYR C N 1
ATOM 3298 C CA . TYR C 1 135 ? -63.427 19.564 8.770 1.00 46.55 118 TYR C CA 1
ATOM 3299 C C . TYR C 1 135 ? -64.418 18.374 8.814 1.00 45.03 118 TYR C C 1
ATOM 3300 O O . TYR C 1 135 ? -64.059 17.284 8.378 1.00 45.49 118 TYR C O 1
ATOM 3309 N N . ALA C 1 136 ? -65.640 18.562 9.307 1.00 40.02 119 ALA C N 1
ATOM 3310 C CA . ALA C 1 136 ? -66.623 17.482 9.278 1.00 36.74 119 ALA C CA 1
ATOM 3311 C C . ALA C 1 136 ? -66.926 17.096 7.849 1.00 37.06 119 ALA C C 1
ATOM 3312 O O . ALA C 1 136 ? -67.542 16.062 7.643 1.00 35.54 119 ALA C O 1
ATOM 3314 N N . THR C 1 137 ? -66.550 17.917 6.858 1.00 38.85 120 THR C N 1
ATOM 3315 C CA . THR C 1 137 ? -66.867 17.582 5.459 1.00 37.98 120 THR C CA 1
ATOM 3316 C C . THR C 1 137 ? -66.112 16.339 4.958 1.00 38.44 120 THR C C 1
ATOM 3317 O O . THR C 1 137 ? -66.447 15.769 3.929 1.00 43.11 120 THR C O 1
ATOM 3321 N N . VAL C 1 138 ? -65.112 15.908 5.705 1.00 38.19 121 VAL C N 1
ATOM 3322 C CA . VAL C 1 138 ? -64.379 14.664 5.419 1.00 37.97 121 VAL C CA 1
ATOM 3323 C C . VAL C 1 138 ? -65.345 13.462 5.358 1.00 38.59 121 VAL C C 1
ATOM 3324 O O . VAL C 1 138 ? -65.100 12.521 4.604 1.00 37.62 121 VAL C O 1
ATOM 3328 N N . LEU C 1 139 ? -66.452 13.529 6.109 1.00 36.44 122 LEU C N 1
ATOM 3329 C CA . LEU C 1 139 ? -67.503 12.527 6.044 1.00 37.82 122 LEU C CA 1
ATOM 3330 C C . LEU C 1 139 ? -68.577 12.823 5.018 1.00 43.71 122 LEU C C 1
ATOM 3331 O O . LEU C 1 139 ? -69.378 11.949 4.725 1.00 47.91 122 LEU C O 1
ATOM 3336 N N . THR C 1 140 ? -68.652 14.049 4.510 1.00 47.21 123 THR C N 1
ATOM 3337 C CA . THR C 1 140 ? -69.740 14.383 3.599 1.00 52.29 123 THR C CA 1
ATOM 3338 C C . THR C 1 140 ? -69.528 13.685 2.258 1.00 53.08 123 THR C C 1
ATOM 3339 O O . THR C 1 140 ? -68.456 13.817 1.599 1.00 50.13 123 THR C O 1
ATOM 3343 N N . ARG C 1 141 ? -70.547 12.933 1.865 1.00 47.72 124 ARG C N 1
ATOM 3344 C CA . ARG C 1 141 ? -70.521 12.318 0.554 1.00 48.53 124 ARG C CA 1
ATOM 3345 C C . ARG C 1 141 ? -71.823 12.637 -0.173 1.00 40.51 124 ARG C C 1
ATOM 3346 O O . ARG C 1 141 ? -72.903 12.673 0.409 1.00 39.61 124 ARG C O 1
ATOM 3354 N N . ALA C 1 142 ? -71.692 12.974 -1.435 1.00 36.96 125 ALA C N 1
ATOM 3355 C CA . ALA C 1 142 ? -72.835 13.369 -2.242 1.00 35.18 125 ALA C CA 1
ATOM 3356 C C . ALA C 1 142 ? -72.307 13.312 -3.614 1.00 34.04 125 ALA C C 1
ATOM 3357 O O . ALA C 1 142 ? -71.120 13.509 -3.825 1.00 30.63 125 ALA C O 1
ATOM 3359 N N . THR C 1 143 ? -73.178 13.042 -4.561 1.00 35.56 126 THR C N 1
ATOM 3360 C CA . THR C 1 143 ? -72.718 12.835 -5.924 1.00 33.82 126 THR C CA 1
ATOM 3361 C C . THR C 1 143 ? -73.821 13.207 -6.863 1.00 28.28 126 THR C C 1
ATOM 3362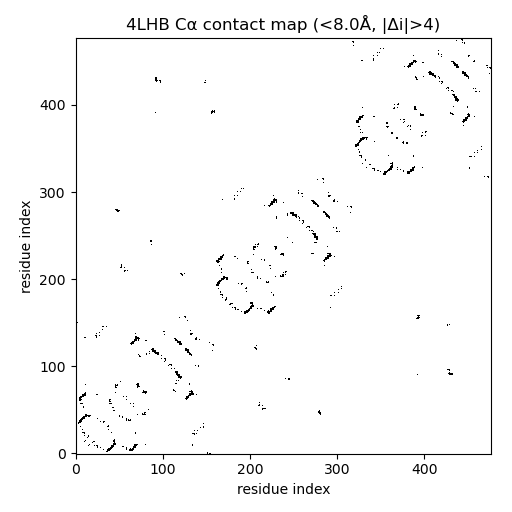 O O . THR C 1 143 ? -74.979 13.294 -6.454 1.00 26.48 126 THR C O 1
ATOM 3366 N N . ALA C 1 144 ? -73.469 13.382 -8.128 1.00 25.64 127 ALA C N 1
ATOM 3367 C CA . ALA C 1 144 ? -74.467 13.611 -9.176 1.00 23.55 127 ALA C CA 1
ATOM 3368 C C . ALA C 1 144 ? -73.903 13.118 -10.496 1.00 22.51 127 ALA C C 1
ATOM 3369 O O . ALA C 1 144 ? -72.692 13.159 -10.711 1.00 25.25 127 ALA C O 1
ATOM 3371 N N . GLY C 1 145 ? -74.749 12.638 -11.386 1.00 21.67 128 GLY C N 1
ATOM 3372 C CA . GLY C 1 145 ? -74.270 12.205 -12.661 1.00 21.79 128 GLY C CA 1
ATOM 3373 C C . GLY C 1 145 ? -75.415 12.051 -13.612 1.00 24.05 128 GLY C C 1
ATOM 3374 O O . GLY C 1 145 ? -76.579 12.189 -13.192 1.00 25.30 128 GLY C O 1
ATOM 3375 N N . ILE C 1 146 ? -75.083 11.668 -14.850 1.00 24.09 129 ILE C N 1
ATOM 3376 C CA . ILE C 1 146 ? -76.028 11.514 -15.932 1.00 24.76 129 ILE C CA 1
ATOM 3377 C C . ILE C 1 146 ? -76.115 10.078 -16.357 1.00 26.83 129 ILE C C 1
ATOM 3378 O O . ILE C 1 146 ? -75.103 9.467 -16.686 1.00 26.41 129 ILE C O 1
ATOM 3383 N N . ILE C 1 147 ? -77.331 9.553 -16.413 1.00 28.12 130 ILE C N 1
ATOM 3384 C CA . ILE C 1 147 ? -77.593 8.298 -17.060 1.00 28.42 130 ILE C CA 1
ATOM 3385 C C . ILE C 1 147 ? -78.197 8.636 -18.432 1.00 30.13 130 ILE C C 1
ATOM 3386 O O . ILE C 1 147 ? -79.151 9.370 -18.498 1.00 33.72 130 ILE C O 1
ATOM 3391 N N . ARG C 1 148 ? -77.682 8.058 -19.504 1.00 32.40 131 ARG C N 1
ATOM 3392 C CA . ARG C 1 148 ? -78.208 8.241 -20.828 1.00 33.67 131 ARG C CA 1
ATOM 3393 C C . ARG C 1 148 ? -78.826 7.011 -21.493 1.00 38.17 131 ARG C C 1
ATOM 3394 O O . ARG C 1 148 ? -78.242 5.928 -21.443 1.00 37.45 131 ARG C O 1
ATOM 3402 N N . GLY C 1 149 ? -79.932 7.227 -22.211 1.00 37.69 132 GLY C N 1
ATOM 3403 C CA . GLY C 1 149 ? -80.429 6.282 -23.188 1.00 42.22 132 GLY C CA 1
ATOM 3404 C C . GLY C 1 149 ? -79.848 6.611 -24.547 1.00 44.74 132 GLY C C 1
ATOM 3405 O O . GLY C 1 149 ? -78.866 7.292 -24.600 1.00 48.02 132 GLY C O 1
ATOM 3406 N N . GLN C 1 150 ? -80.436 6.091 -25.626 1.00 47.33 133 GLN C N 1
ATOM 3407 C CA . GLN C 1 150 ? -80.032 6.382 -27.007 1.00 49.37 133 GLN C CA 1
ATOM 3408 C C . GLN C 1 150 ? -80.198 7.876 -27.278 1.00 50.95 133 GLN C C 1
ATOM 3409 O O . GLN C 1 150 ? -79.293 8.489 -27.868 1.00 50.47 133 GLN C O 1
ATOM 3415 N N . GLU C 1 151 ? -81.334 8.446 -26.853 1.00 49.71 134 GLU C N 1
ATOM 3416 C CA . GLU C 1 151 ? -81.511 9.889 -26.845 1.00 53.39 134 GLU C CA 1
ATOM 3417 C C . GLU C 1 151 ? -81.740 10.523 -25.448 1.00 52.81 134 GLU C C 1
ATOM 3418 O O . GLU C 1 151 ? -81.160 11.583 -25.137 1.00 53.25 134 GLU C O 1
ATOM 3424 N N . ARG C 1 152 ? -82.579 9.893 -24.619 1.00 47.43 135 ARG C N 1
ATOM 3425 C CA . ARG C 1 152 ? -82.942 10.413 -23.271 1.00 37.20 135 ARG C CA 1
ATOM 3426 C C . ARG C 1 152 ? -81.785 10.546 -22.218 1.00 33.86 135 ARG C C 1
ATOM 3427 O O . ARG C 1 152 ? -80.846 9.794 -22.265 1.00 37.06 135 ARG C O 1
ATOM 3435 N N . ILE C 1 153 ? -81.897 11.495 -21.280 1.00 30.68 136 ILE C N 1
ATOM 3436 C CA . ILE C 1 153 ? -80.885 11.860 -20.268 1.00 27.98 136 ILE C CA 1
ATOM 3437 C C . ILE C 1 153 ? -81.603 11.888 -18.979 1.00 25.86 136 ILE C C 1
ATOM 3438 O O . ILE C 1 153 ? -82.737 12.304 -18.952 1.00 23.38 136 ILE C O 1
ATOM 3443 N N . VAL C 1 154 ? -80.981 11.422 -17.904 1.00 26.13 137 VAL C N 1
ATOM 3444 C CA . VAL C 1 154 ? -81.538 11.619 -16.557 1.00 24.17 137 VAL C CA 1
ATOM 3445 C C . VAL C 1 154 ? -80.449 12.101 -15.641 1.00 23.57 137 VAL C C 1
ATOM 3446 O O . VAL C 1 154 ? -79.333 11.646 -15.740 1.00 24.11 137 VAL C O 1
ATOM 3450 N N . VAL C 1 155 ? -80.757 13.036 -14.756 1.00 23.69 138 VAL C N 1
ATOM 3451 C CA . VAL C 1 155 ? -79.726 13.602 -13.913 1.00 23.44 138 VAL C CA 1
ATOM 3452 C C . VAL C 1 155 ? -80.107 13.127 -12.541 1.00 25.05 138 VAL C C 1
ATOM 3453 O O . VAL C 1 155 ? -81.267 13.268 -12.146 1.00 25.31 138 VAL C O 1
ATOM 3457 N N . VAL C 1 156 ? -79.140 12.577 -11.815 1.00 24.14 139 VAL C N 1
ATOM 3458 C CA . VAL C 1 156 ? -79.401 12.066 -10.474 1.00 24.66 139 VAL C CA 1
ATOM 3459 C C . VAL C 1 156 ? -78.456 12.760 -9.513 1.00 24.53 139 VAL C C 1
ATOM 3460 O O . VAL C 1 156 ? -77.277 12.858 -9.778 1.00 26.59 139 VAL C O 1
ATOM 3464 N N . PHE C 1 157 ? -79.025 13.327 -8.464 1.00 24.81 140 PHE C N 1
ATOM 3465 C CA . PHE C 1 157 ? -78.304 13.941 -7.401 1.00 26.59 140 PHE C CA 1
ATOM 3466 C C . PHE C 1 157 ? -78.538 13.020 -6.173 1.00 28.74 140 PHE C C 1
ATOM 3467 O O . PHE C 1 157 ? -79.691 12.586 -5.892 1.00 28.08 140 PHE C O 1
ATOM 3475 N N . SER C 1 158 ? -77.479 12.744 -5.430 1.00 26.96 141 SER C N 1
ATOM 3476 C CA . SER C 1 158 ? -77.627 11.977 -4.204 1.00 25.52 141 SER C CA 1
ATOM 3477 C C . SER C 1 158 ? -77.057 12.764 -3.085 1.00 25.55 141 SER C C 1
ATOM 3478 O O . SER C 1 158 ? -75.882 13.118 -3.072 1.00 25.26 141 SER C O 1
ATOM 3481 N N . LEU C 1 159 ? -77.934 13.040 -2.133 1.00 29.35 142 LEU C N 1
ATOM 3482 C CA . LEU C 1 159 ? -77.651 13.921 -1.023 1.00 30.81 142 LEU C CA 1
ATOM 3483 C C . LEU C 1 159 ? -77.686 13.163 0.294 1.00 29.07 142 LEU C C 1
ATOM 3484 O O . LEU C 1 159 ? -78.320 12.112 0.365 1.00 28.83 142 LEU C O 1
ATOM 3489 N N . PRO C 1 160 ? -76.998 13.689 1.319 1.00 30.09 143 PRO C N 1
ATOM 3490 C CA . PRO C 1 160 ? -77.123 13.134 2.662 1.00 30.81 143 PRO C CA 1
ATOM 3491 C C . PRO C 1 160 ? -78.511 13.311 3.203 1.00 31.23 143 PRO C C 1
ATOM 3492 O O . PRO C 1 160 ? -79.360 13.924 2.569 1.00 36.63 143 PRO C O 1
ATOM 3496 N N . GLY C 1 161 ? -78.723 12.749 4.376 1.00 31.71 144 GLY C N 1
ATOM 3497 C CA . GLY C 1 161 ? -80.033 12.584 4.963 1.00 32.87 144 GLY C CA 1
ATOM 3498 C C . GLY C 1 161 ? -80.474 13.763 5.780 1.00 31.96 144 GLY C C 1
ATOM 3499 O O . GLY C 1 161 ? -81.651 14.082 5.760 1.00 36.93 144 GLY C O 1
ATOM 3500 N N . SER C 1 162 ? -79.563 14.421 6.491 1.00 34.13 145 SER C N 1
ATOM 3501 C CA . SER C 1 162 ? -79.975 15.544 7.339 1.00 39.95 145 SER C CA 1
ATOM 3502 C C . SER C 1 162 ? -80.658 16.668 6.540 1.00 43.63 145 SER C C 1
ATOM 3503 O O . SER C 1 162 ? -80.326 16.904 5.366 1.00 46.63 145 SER C O 1
ATOM 3506 N N . VAL C 1 163 ? -81.636 17.320 7.172 1.00 46.15 146 VAL C N 1
ATOM 3507 C CA . VAL C 1 163 ? -82.293 18.498 6.607 1.00 46.68 146 VAL C CA 1
ATOM 3508 C C . VAL C 1 163 ? -81.284 19.605 6.219 1.00 44.78 146 VAL C C 1
ATOM 3509 O O . VAL C 1 163 ? -81.399 20.170 5.151 1.00 41.79 146 VAL C O 1
ATOM 3513 N N . ASN C 1 164 ? -80.280 19.875 7.048 1.00 45.09 147 ASN C N 1
ATOM 3514 C CA . ASN C 1 164 ? -79.283 20.896 6.704 1.00 51.50 147 ASN C CA 1
ATOM 3515 C C . ASN C 1 164 ? -78.449 20.557 5.475 1.00 50.53 147 ASN C C 1
ATOM 3516 O O . ASN C 1 164 ? -78.196 21.424 4.621 1.00 56.71 147 ASN C O 1
ATOM 3521 N N . ALA C 1 165 ? -78.009 19.309 5.396 1.00 42.66 148 ALA C N 1
ATOM 3522 C CA . ALA C 1 165 ? -77.252 18.856 4.272 1.00 38.12 148 ALA C CA 1
ATOM 3523 C C . ALA C 1 165 ? -78.151 18.988 3.062 1.00 39.80 148 ALA C C 1
ATOM 3524 O O . ALA C 1 165 ? -77.688 19.381 1.963 1.00 36.90 148 ALA C O 1
ATOM 3526 N N . VAL C 1 166 ? -79.442 18.694 3.236 1.00 36.91 149 VAL C N 1
ATOM 3527 C CA . VAL C 1 166 ? -80.335 18.777 2.091 1.00 37.77 149 VAL C CA 1
ATOM 3528 C C . VAL C 1 166 ? -80.549 20.215 1.569 1.00 42.98 149 VAL C C 1
ATOM 3529 O O . VAL C 1 166 ? -80.615 20.456 0.350 1.00 44.02 149 VAL C O 1
ATOM 3533 N N . LYS C 1 167 ? -80.591 21.182 2.478 1.00 48.78 150 LYS C N 1
ATOM 3534 C CA . LYS C 1 167 ? -80.788 22.582 2.086 1.00 45.66 150 LYS C CA 1
ATOM 3535 C C . LYS C 1 167 ? -79.574 23.095 1.334 1.00 41.07 150 LYS C C 1
ATOM 3536 O O . LYS C 1 167 ? -79.738 23.782 0.337 1.00 39.72 150 LYS C O 1
ATOM 3542 N N . THR C 1 168 ? -78.367 22.748 1.779 1.00 35.90 151 THR C N 1
ATOM 3543 C CA . THR C 1 168 ? -77.177 23.154 1.040 1.00 35.76 151 THR C CA 1
ATOM 3544 C C . THR C 1 168 ? -77.186 22.527 -0.351 1.00 37.01 151 THR C C 1
ATOM 3545 O O . THR C 1 168 ? -76.866 23.192 -1.331 1.00 40.27 151 THR C O 1
ATOM 3549 N N . GLY C 1 169 ? -77.589 21.260 -0.464 1.00 34.07 152 GLY C N 1
ATOM 3550 C CA . GLY C 1 169 ? -77.711 20.623 -1.792 1.00 34.40 152 GLY C CA 1
ATOM 3551 C C . GLY C 1 169 ? -78.747 21.264 -2.719 1.00 33.88 152 GLY C C 1
ATOM 3552 O O . GLY C 1 169 ? -78.544 21.436 -3.953 1.00 27.16 152 GLY C O 1
ATOM 3553 N N . LEU C 1 170 ? -79.864 21.624 -2.109 1.00 34.29 153 LEU C N 1
ATOM 3554 C CA . LEU C 1 170 ? -80.924 22.319 -2.826 1.00 34.16 153 LEU C CA 1
ATOM 3555 C C . LEU C 1 170 ? -80.478 23.691 -3.349 1.00 34.90 153 LEU C C 1
ATOM 3556 O O . LEU C 1 170 ? -80.834 24.096 -4.451 1.00 35.26 153 LEU C O 1
ATOM 3561 N N . GLU C 1 171 ? -79.682 24.410 -2.599 1.00 38.22 154 GLU C N 1
ATOM 3562 C CA . GLU C 1 171 ? -79.185 25.654 -3.141 1.00 44.34 154 GLU C CA 1
ATOM 3563 C C . GLU C 1 171 ? -78.523 25.368 -4.521 1.00 44.23 154 GLU C C 1
ATOM 3564 O O . GLU C 1 171 ? -78.738 26.084 -5.512 1.00 40.73 154 GLU C O 1
ATOM 3570 N N . ILE C 1 172 ? -77.747 24.278 -4.580 1.00 42.48 155 ILE C N 1
ATOM 3571 C CA . ILE C 1 172 ? -76.908 23.996 -5.751 1.00 35.81 155 ILE C CA 1
ATOM 3572 C C . ILE C 1 172 ? -77.728 23.476 -6.911 1.00 31.79 155 ILE C C 1
ATOM 3573 O O . ILE C 1 172 ? -77.534 23.884 -8.058 1.00 31.05 155 ILE C O 1
ATOM 3578 N N . ILE C 1 173 ? -78.672 22.604 -6.621 1.00 33.04 156 ILE C N 1
ATOM 3579 C CA . ILE C 1 173 ? -79.545 22.067 -7.666 1.00 32.38 156 ILE C CA 1
ATOM 3580 C C . ILE C 1 173 ? -80.395 23.171 -8.299 1.00 33.67 156 ILE C C 1
ATOM 3581 O O . ILE C 1 173 ? -80.431 23.279 -9.524 1.00 34.05 156 ILE C O 1
ATOM 3586 N N . LYS C 1 174 ? -81.067 23.976 -7.456 1.00 36.52 157 LYS C N 1
ATOM 3587 C CA . LYS C 1 174 ? -81.822 25.152 -7.890 1.00 36.40 157 LYS C CA 1
ATOM 3588 C C . LYS C 1 174 ? -80.954 26.054 -8.774 1.00 34.37 157 LYS C C 1
ATOM 3589 O O . LYS C 1 174 ? -81.397 26.498 -9.815 1.00 31.61 157 LYS C O 1
ATOM 3595 N N . SER C 1 175 ? -79.712 26.308 -8.390 1.00 31.11 158 SER C N 1
ATOM 3596 C CA . SER C 1 175 ? -78.835 27.116 -9.230 1.00 28.95 158 SER C CA 1
ATOM 3597 C C . SER C 1 175 ? -78.422 26.453 -10.557 1.00 34.05 158 SER C C 1
ATOM 3598 O O . SER C 1 175 ? -78.259 27.172 -11.569 1.00 34.47 158 SER C O 1
ATOM 3601 N N . GLU C 1 176 ? -78.314 25.108 -10.617 1.00 32.98 159 GLU C N 1
ATOM 3602 C CA . GLU C 1 176 ? -77.703 24.498 -11.809 1.00 30.62 159 GLU C CA 1
ATOM 3603 C C . GLU C 1 176 ? -78.520 23.513 -12.581 1.00 30.57 159 GLU C C 1
ATOM 3604 O O . GLU C 1 176 ? -78.092 23.066 -13.667 1.00 31.68 159 GLU C O 1
ATOM 3610 N N . VAL C 1 177 ? -79.693 23.167 -12.079 1.00 29.60 160 VAL C N 1
ATOM 3611 C CA . VAL C 1 177 ? -80.464 22.104 -12.740 1.00 29.78 160 VAL C CA 1
ATOM 3612 C C . VAL C 1 177 ? -80.644 22.338 -14.234 1.00 30.86 160 VAL C C 1
ATOM 3613 O O . VAL C 1 177 ? -80.443 21.411 -15.043 1.00 34.35 160 VAL C O 1
ATOM 3617 N N . PHE C 1 178 ? -80.928 23.579 -14.632 1.00 33.76 161 PHE C N 1
ATOM 3618 C CA . PHE C 1 178 ? -81.139 23.875 -16.081 1.00 30.74 161 PHE C CA 1
ATOM 3619 C C . PHE C 1 178 ? -79.835 23.919 -16.849 1.00 27.76 161 PHE C C 1
ATOM 3620 O O . PHE C 1 178 ? -79.770 23.418 -17.967 1.00 27.53 161 PHE C O 1
ATOM 3628 N N . HIS C 1 179 ? -78.789 24.494 -16.269 1.00 27.57 162 HIS C N 1
ATOM 3629 C CA . HIS C 1 179 ? -77.469 24.389 -16.950 1.00 30.19 162 HIS C CA 1
ATOM 3630 C C . HIS C 1 179 ? -77.151 22.914 -17.248 1.00 29.38 162 HIS C C 1
ATOM 3631 O O . HIS C 1 179 ? -76.773 22.503 -18.384 1.00 25.84 162 HIS C O 1
ATOM 3638 N N . ILE C 1 180 ? -77.359 22.088 -16.227 1.00 30.26 163 ILE C N 1
ATOM 3639 C CA . ILE C 1 180 ? -76.981 20.679 -16.317 1.00 29.72 163 ILE C CA 1
ATOM 3640 C C . ILE C 1 180 ? -77.841 20.033 -17.382 1.00 30.54 163 ILE C C 1
ATOM 3641 O O . ILE C 1 180 ? -77.331 19.352 -18.284 1.00 32.09 163 ILE C O 1
ATOM 3646 N N . LEU C 1 181 ? -79.146 20.254 -17.322 1.00 31.60 164 LEU C N 1
ATOM 3647 C CA . LEU C 1 181 ? -79.995 19.515 -18.265 1.00 32.45 164 LEU C CA 1
ATOM 3648 C C . LEU C 1 181 ? -79.650 19.885 -19.683 1.00 34.25 164 LEU C C 1
ATOM 3649 O O . LEU C 1 181 ? -79.698 19.046 -20.579 1.00 32.11 164 LEU C O 1
ATOM 3654 N N . LYS C 1 182 ? -79.315 21.164 -19.872 1.00 39.79 165 LYS C N 1
ATOM 3655 C CA . LYS C 1 182 ? -79.071 21.707 -21.203 1.00 42.55 165 LYS C CA 1
ATOM 3656 C C . LYS C 1 182 ? -77.788 21.117 -21.798 1.00 35.79 165 LYS C C 1
ATOM 3657 O O . LYS C 1 182 ? -77.810 20.665 -22.908 1.00 32.14 165 LYS C O 1
ATOM 3663 N N . HIS C 1 183 ? -76.681 21.108 -21.055 1.00 37.04 166 HIS C N 1
ATOM 3664 C CA . HIS C 1 183 ? -75.469 20.462 -21.560 1.00 35.98 166 HIS C CA 1
ATOM 3665 C C . HIS C 1 183 ? -75.638 18.977 -21.625 1.00 34.95 166 HIS C C 1
ATOM 3666 O O . HIS C 1 183 ? -75.125 18.363 -22.542 1.00 37.45 166 HIS C O 1
ATOM 3673 N N . ALA C 1 184 ? -76.368 18.370 -20.691 1.00 32.68 167 ALA C N 1
ATOM 3674 C CA . ALA C 1 184 ? -76.559 16.906 -20.717 1.00 33.72 167 ALA C CA 1
ATOM 3675 C C . ALA C 1 184 ? -77.213 16.428 -22.007 1.00 38.12 167 ALA C C 1
ATOM 3676 O O . ALA C 1 184 ? -76.862 15.343 -22.484 1.00 40.00 167 ALA C O 1
ATOM 3678 N N . ARG C 1 185 ? -78.144 17.212 -22.581 1.00 42.57 168 ARG C N 1
ATOM 3679 C CA . ARG C 1 185 ? -78.882 16.751 -23.784 1.00 44.88 168 ARG C CA 1
ATOM 3680 C C . ARG C 1 185 ? -78.209 17.239 -25.042 1.00 47.08 168 ARG C C 1
ATOM 3681 O O . ARG C 1 185 ? -78.666 16.950 -26.127 1.00 44.77 168 ARG C O 1
ATOM 3689 N N . GLU C 1 186 ? -77.116 17.975 -24.858 1.00 57.08 169 GLU C N 1
ATOM 3690 C CA . GLU C 1 186 ? -76.303 18.611 -25.907 1.00 62.67 169 GLU C CA 1
ATOM 3691 C C . GLU C 1 186 ? -76.785 20.017 -26.292 1.00 63.47 169 GLU C C 1
ATOM 3692 O O . GLU C 1 186 ? -76.332 20.569 -27.288 1.00 61.22 169 GLU C O 1
#

Sequence (477 aa):
PKTFKFGVITVSDKGAKGEREDKSGPLIIEELSKLGEHVYYKIVPDDKIEVLIALFEAIKSGADVVVTTGGTGITRRDITIESIKPLFDKELSFGEVFRAKSYEEVGYATVLTRATAGIIRGQERIVVVFSLPGSVNAVKTGLEIIKSEVFHILKHAREKTFKFGVITVSDKGAKGEREDKSGPLIIEELSKLGEHVYYKIVPDDKIEVLIALFEAIKSGADVVVTTGGTGITRRDITIESIKPLFDKELSFGEVFRAKSYEEVGYATVLTRATAGIIRGQERIVVVFSLPGSVNAVKTGLEIIKSEVFHILKHAREAPKTFKFGVITVSDKGAKGEREDKSGPLIIEELSKLGEHVYYKIVPDDKIEVLIALFEAIKSGADVVVTTGGTGITRRDITIESIKPLFDKELSFGE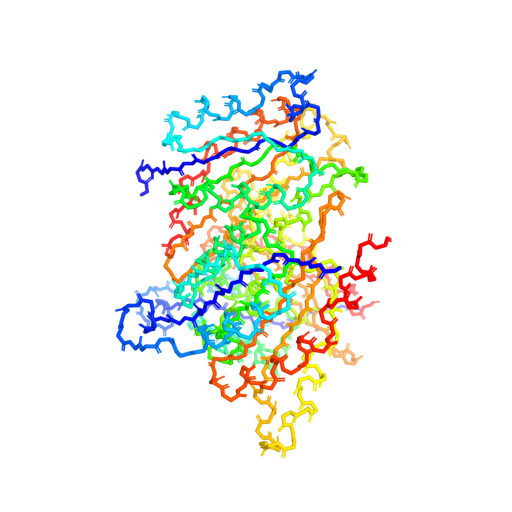VFRAKSYEEEVGYATVLTRATAGIIRGQERIVVVFSLPGSVNAVKTGLEIIKSEVFHILKHARE

Solvent-accessible surface area: 22426 Å² total; per-residue (Å²): 96,198,93,5,93,0,0,0,0,6,5,31,34,93,8,42,148,67,116,148,130,26,119,6,0,58,39,0,37,106,31,0,56,131,40,13,98,61,44,30,75,62,56,1,39,10,13,23,2,51,0,0,5,0,0,2,40,0,0,115,55,20,0,23,0,0,0,0,3,3,9,5,26,122,68,240,134,21,40,0,20,96,3,0,102,57,2,28,58,8,77,8,15,0,7,50,6,2,85,61,31,9,116,126,90,70,19,190,54,16,133,103,22,74,7,10,0,0,0,0,40,7,70,158,74,4,0,0,0,1,0,0,23,42,66,72,74,20,0,126,8,0,4,82,0,0,70,60,13,0,57,76,0,2,116,66,0,114,119,239,92,6,94,0,0,0,0,9,6,35,41,103,10,44,154,65,99,164,121,24,133,8,0,62,30,0,39,1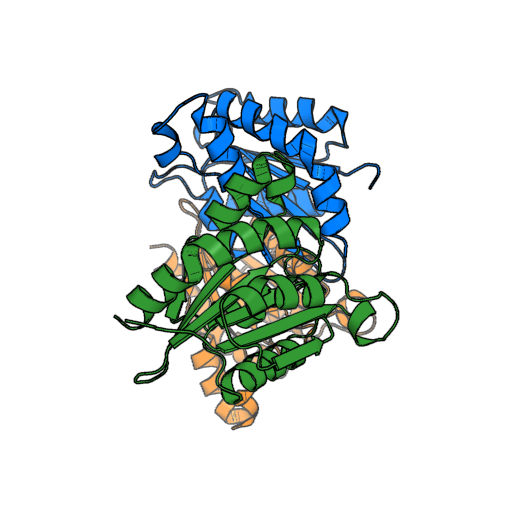09,28,1,58,140,45,8,99,68,41,28,78,66,51,0,40,16,12,25,1,49,0,0,8,0,0,2,44,0,0,112,56,21,0,23,0,0,0,0,2,6,8,5,23,120,83,234,127,23,39,0,17,94,1,0,96,56,1,29,60,119,90,50,79,11,7,122,79,2,81,62,96,11,126,128,116,76,21,184,56,14,135,97,26,76,9,6,0,0,12,0,98,13,112,166,80,10,0,0,0,0,0,0,22,36,64,62,87,19,0,124,26,0,5,110,24,1,66,67,68,1,71,103,28,8,118,115,23,120,154,121,34,202,90,1,85,0,0,0,0,5,7,17,44,118,12,43,158,70,130,135,127,29,133,9,0,59,35,0,32,112,32,0,58,136,61,7,100,65,41,31,82,70,49,0,44,17,62,119,118,56,0,38,83,0,0,92,75,0,18,186,56,22,0,22,0,0,0,0,4,6,9,6,26,3,2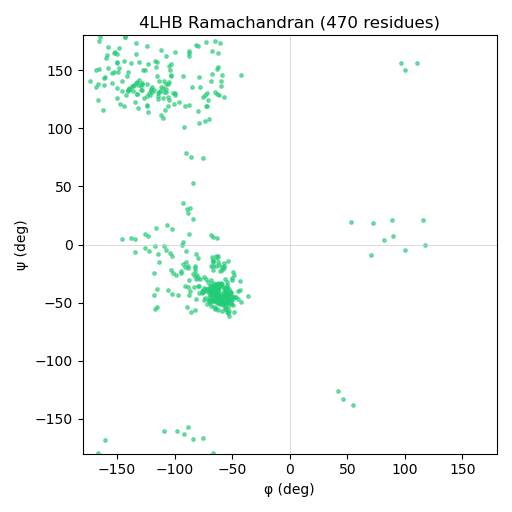3,69,116,17,39,0,20,75,6,0,98,101,72,25,76,122,94,53,77,11,6,103,79,1,30,67,70,11,81,123,145,80,20,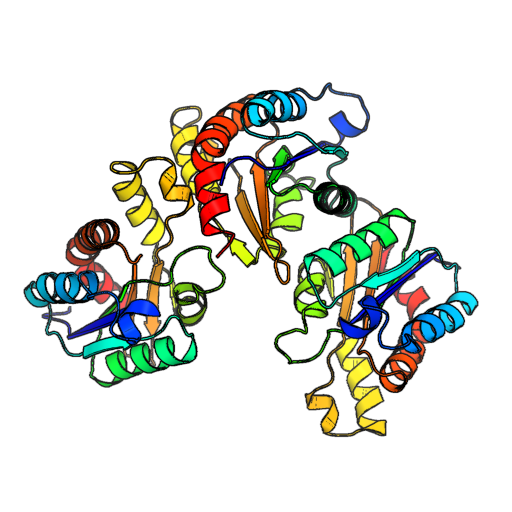34,28,1,0,23,20,26,8,7,0,0,8,25,113,48,206,163,106,15,6,0,0,0,0,0,21,35,68,60,112,20,0,116,25,0,4,110,23,0,75,72,55,0,66,113,30,0,107,138,19,112,190

Foldseek 3Di:
DQEFEEEEEEEAPCCQVVNDPAPLRVVLVVLCVVGYHYQYYYYAYLDLVRLVVRVVVRVVSGGQEYEYEALFFDDPSRCNCVNPVVQAPFWDCLLVVLLVQCCVVVNPCSVGFGKTWGWHDDPQGIHIYIYFYRDNVSSVSSSVVCVVCVVVCSVVRRD/DEFEEEEEEEAPCCQVVNDPQPLRVVLVVLCVVGYHYFYYDYYYLDLVGLVVRVVVGVVSGGQEYEYEALFFDDPSRCNCVNPVVQAPFWDCLQVVLLVQCCVVPNPVSVGFGKTWHWHDDPQGIHIYIYWYRDNVRSVSSSVVCVVCVVVCVVVRRD/DDPAFEEEEEEEAQCPLVPHDPQPQRVVLCVLCVVGHHYQYYDYHYLDLVRLVVRVVVRVVSRGQEYEYEALFFDDPSRCNCVNPVVQAPFWDCLLVVLLVVCCVVPNPVSVGFGKTWGWHDDPQGIHIYIYFYRDNVRSVSSSVVCVVCVVVCSVVRND

Secondary structure (DSSP, 8-state):
----EEEEEEE-HHHHTTSS---HHHHHHHHHHTTSEEEEEEEE-S-HHHHHHHHHHHHHTT-SEEEEES--SSSTT--HHHHHGGG-SEE-SHHHHHHHHHHHHHGGGGGG---EEEEEE-SS-EEEEEEE-SSHHHHHHHHHHHHHHHHHHHHHH--/---EEEEEEE-HHHHTTSS---HHHHHHHHHHHHSEEEEEEEE-S-HHHHHHHHHHHHHTT-SEEEEES--SSSTT--HHHHHGGG-SEE-SHHHHHHHHHTTTTGGGGGG---EEEEEE-SS-EEEEEEE-SSHHHHHHHHHHHHHHHHHHHHHHH-/--S--EEEEEEE-HHHHHTSS---HHHHHHHHHHTTSEEEEEEEE-S-HHHHHHHHHHHHHTT-SEEEEES--SSSSS--HHHHHGGG-SEE-SHHHHHHHHHHHHHGGGGGG---EEEEEE-SS-EEEEEEE-SSHHHHHHHHHHHHHHHHHHHHHHT-

Radius of gyration: 24.79 Å; Cα contacts (8 Å, |Δi|>4): 997; chains: 3; bounding box: 64×62×51 Å

Organism: Pyrococcus furiosus (strain ATCC 43587 / DSM 3638 / JCM 8422 / Vc1) (NCBI:txid186497)